Protein AF-0000000077859560 (afdb_homodimer)

Nearest PDB structures (foldseek):
  5dna-assembly2_C  TM=7.794E-01  e=8.903E-19  [Candida] boidinii
  8ivj-assembly2_C  TM=7.866E-01  e=2.601E-18  [Candida] boidinii
  6t94-assembly2_DDD  TM=7.497E-01  e=5.209E-19  Thermochaetoides thermophila
  2j6i-assembly2_B  TM=7.720E-01  e=2.337E-18  [Candida] boidinii
  6d4c-assembly1_B  TM=7.436E-01  e=1.167E-17  [Candida] boidinii

Foldseek 3Di:
DDAAEEEEEQPLVPPLCVLQVVCVVRYHYDYYNDDQECVDPVSVVVVLVVQQVGQEYEDEAQQYACDLVSVVSRVNHQEYEYEDLDHPSYPVVSCVVVNHWYFYDDDDDDDDALLLVVQVVQVVCLQQVVVVQVVQVVVPHHDDDHGHQAAAFEEEEEDCPPSSLSNLVCSCPPRNHQYEYDDPDDDLVNVQVSQVVVVHHRPSYHYAPDLLRSQLRHQEYEYDDDDDPVQQQVPELSSLQNHDLAHEYEYLHEARSHDPVNVVVCQQQSVHQEYEYQYHPPPPPDPPDCLNPPPAPPPNGHYYHYHPNCSVVDPCVSVRSNLVSVQVVCVSVVHDHPSIND/DDAAEEEEEQPLVPPLCVLQVVCVVRYHYDYHNDDQECVDPVSVVVVLVVQQVHQEYEDEAQQYACDLVSVVSRVNHQEYEYEDLDHPSYPVVSCVVVNYWYFYDDDDDDDDALLLVVQVVQVVCLQQVVVVQVVQVVVPHHDDDHGHQAAAFEEEEEDCPPSSLSNLVCSCPPRNHQYEYDDPDDDLVNVQVSCVVVVHHRPSYHYAPDLLRSQLRHQEYEYDDDDDPVQQQVPELSSLQNHDLAHEYEYLHEARSHDPVNVVVCQQQSVHQEYEYQYHPPPPPDPPDCLNPPPAPPPNGHYYHYHPNCSVVDPCVSVRSNLVSVQVVCVSVVHDHDSIND

Structure (mmCIF, N/CA/C/O backbone):
data_AF-0000000077859560-model_v1
#
loop_
_entity.id
_entity.type
_entity.pdbx_description
1 polymer 'D-isomer specific 2-hydroxyacid dehydrogenase family protein'
#
loop_
_atom_site.group_PDB
_atom_site.id
_atom_site.type_symbol
_atom_site.label_atom_id
_atom_site.label_alt_id
_atom_site.label_comp_id
_atom_site.label_asym_id
_atom_site.label_entity_id
_atom_site.label_seq_id
_atom_site.pdbx_PDB_ins_code
_atom_site.Cartn_x
_atom_site.Cartn_y
_atom_site.Cartn_z
_atom_site.occupancy
_atom_site.B_iso_or_equiv
_atom_site.auth_seq_id
_atom_site.auth_comp_id
_atom_site.auth_asym_id
_atom_site.auth_atom_id
_atom_site.pdbx_PDB_model_num
ATOM 1 N N . MET A 1 1 ? 21.359 -42.188 -25.453 1 58.03 1 MET A N 1
ATOM 2 C CA . MET A 1 1 ? 19.953 -41.812 -25.5 1 58.03 1 MET A CA 1
ATOM 3 C C . MET A 1 1 ? 19.766 -40.312 -25.484 1 58.03 1 MET A C 1
ATOM 5 O O . MET A 1 1 ? 20.578 -39.594 -24.906 1 58.03 1 MET A O 1
ATOM 9 N N . SER A 1 2 ? 18.922 -39.75 -26.359 1 85.06 2 SER A N 1
ATOM 10 C CA . SER A 1 2 ? 18.781 -38.312 -26.516 1 85.06 2 SER A CA 1
ATOM 11 C C . SER A 1 2 ? 18.219 -37.656 -25.234 1 85.06 2 SER A C 1
ATOM 13 O O . SER A 1 2 ? 17.484 -38.312 -24.5 1 85.06 2 SER A O 1
ATOM 15 N N . LYS A 1 3 ? 18.766 -36.562 -24.797 1 93.81 3 LYS A N 1
ATOM 16 C CA . LYS A 1 3 ? 18.281 -35.812 -23.641 1 93.81 3 LYS A CA 1
ATOM 17 C C . LYS A 1 3 ? 16.797 -35.5 -23.75 1 93.81 3 LYS A C 1
ATOM 19 O O . LYS A 1 3 ? 16.312 -35.125 -24.828 1 93.81 3 LYS A O 1
ATOM 24 N N . PRO A 1 4 ? 16.094 -35.781 -22.641 1 97.69 4 PRO A N 1
ATOM 25 C CA . PRO A 1 4 ? 14.711 -35.281 -22.656 1 97.69 4 PRO A CA 1
ATOM 26 C C . PRO A 1 4 ? 14.633 -33.781 -22.875 1 97.69 4 PRO A C 1
ATOM 28 O O . PRO A 1 4 ? 15.578 -33.062 -22.547 1 97.69 4 PRO A O 1
ATOM 31 N N . THR A 1 5 ? 13.523 -33.375 -23.422 1 98.44 5 THR A N 1
ATOM 32 C CA . THR A 1 5 ? 13.312 -31.969 -23.703 1 98.44 5 THR A CA 1
ATOM 33 C C . THR A 1 5 ? 12.242 -31.375 -22.781 1 98.44 5 THR A C 1
ATOM 35 O O . THR A 1 5 ? 11.219 -32 -22.531 1 98.44 5 THR A O 1
ATOM 38 N N . LEU A 1 6 ? 12.531 -30.172 -22.219 1 98.62 6 LEU A N 1
ATOM 39 C CA . LEU A 1 6 ? 11.633 -29.484 -21.312 1 98.62 6 LEU A CA 1
ATOM 40 C C . LEU A 1 6 ? 11.234 -28.125 -21.875 1 98.62 6 LEU A C 1
ATOM 42 O O . LEU A 1 6 ? 12.094 -27.328 -22.266 1 98.62 6 LEU A O 1
ATOM 46 N N . ALA A 1 7 ? 9.93 -27.844 -21.922 1 98.69 7 ALA A N 1
ATOM 47 C CA . ALA A 1 7 ? 9.398 -26.516 -22.219 1 98.69 7 ALA A CA 1
ATOM 48 C C . ALA A 1 7 ? 8.953 -25.812 -20.938 1 98.69 7 ALA A C 1
ATOM 50 O O . ALA A 1 7 ? 8.102 -26.328 -20.203 1 98.69 7 ALA A O 1
ATOM 51 N N . VAL A 1 8 ? 9.547 -24.672 -20.609 1 98.38 8 VAL A N 1
ATOM 52 C CA . VAL A 1 8 ? 9.125 -23.828 -19.5 1 98.38 8 VAL A CA 1
ATOM 53 C C . VAL A 1 8 ? 8.227 -22.719 -20.016 1 98.38 8 VAL A C 1
ATOM 55 O O . VAL A 1 8 ? 8.664 -21.859 -20.781 1 98.38 8 VAL A O 1
ATOM 58 N N . LEU A 1 9 ? 6.992 -22.766 -19.516 1 97.69 9 LEU A N 1
ATOM 59 C CA . LEU A 1 9 ? 6.02 -21.812 -20.031 1 97.69 9 LEU A CA 1
ATOM 60 C C . LEU A 1 9 ? 5.84 -20.641 -19.078 1 97.69 9 LEU A C 1
ATOM 62 O O . LEU A 1 9 ? 5.805 -20.828 -17.859 1 97.69 9 LEU A O 1
ATOM 66 N N . ASP A 1 10 ? 5.758 -19.406 -19.547 1 95.69 10 ASP A N 1
ATOM 67 C CA . ASP A 1 10 ? 5.234 -18.203 -18.922 1 95.69 10 ASP A CA 1
ATOM 68 C C . ASP A 1 10 ? 6.055 -17.812 -17.703 1 95.69 10 ASP A C 1
ATOM 70 O O . ASP A 1 10 ? 5.496 -17.469 -16.656 1 95.69 10 ASP A O 1
ATOM 74 N N . ASP A 1 11 ? 7.336 -18.094 -17.734 1 95.94 11 ASP A N 1
ATOM 75 C CA . ASP A 1 11 ? 8.258 -17.516 -16.766 1 95.94 11 ASP A CA 1
ATOM 76 C C . ASP A 1 11 ? 8.445 -16.031 -17 1 95.94 11 ASP A C 1
ATOM 78 O O . ASP A 1 11 ? 9.531 -15.594 -17.391 1 95.94 11 ASP A O 1
ATOM 82 N N . TYR A 1 12 ? 7.449 -15.297 -16.656 1 94.19 12 TYR A N 1
ATOM 83 C CA . TYR A 1 12 ? 7.379 -13.875 -16.969 1 94.19 12 TYR A CA 1
ATOM 84 C C . TYR A 1 12 ? 8.594 -13.133 -16.422 1 94.19 12 TYR A C 1
ATOM 86 O O . TYR A 1 12 ? 9.047 -12.148 -17.016 1 94.19 12 TYR A O 1
ATOM 94 N N . GLN A 1 13 ? 9.195 -13.547 -15.328 1 94.25 13 GLN A N 1
ATOM 95 C CA . GLN A 1 13 ? 10.305 -12.844 -14.688 1 94.25 13 GLN A CA 1
ATOM 96 C C . GLN A 1 13 ? 11.648 -13.352 -15.203 1 94.25 13 GLN A C 1
ATOM 98 O O . GLN A 1 13 ? 12.695 -12.797 -14.867 1 94.25 13 GLN A O 1
ATOM 103 N N . ASN A 1 14 ? 11.594 -14.43 -15.984 1 94.69 14 ASN A N 1
ATOM 104 C CA . ASN A 1 14 ? 12.797 -15.023 -16.547 1 94.69 14 ASN A CA 1
ATOM 105 C C . ASN A 1 14 ? 13.789 -15.43 -15.453 1 94.69 14 ASN A C 1
ATOM 107 O O . ASN A 1 14 ? 14.977 -15.109 -15.539 1 94.69 14 ASN A O 1
ATOM 111 N N . ILE A 1 15 ? 13.344 -16.156 -14.492 1 95.81 15 ILE A N 1
ATOM 112 C CA . ILE A 1 15 ? 14.234 -16.5 -13.391 1 95.81 15 ILE A CA 1
ATOM 113 C C . ILE A 1 15 ? 14.461 -18.016 -13.367 1 95.81 15 ILE A C 1
ATOM 115 O O . ILE A 1 15 ? 15.367 -18.5 -12.688 1 95.81 15 ILE A O 1
ATOM 119 N N . ALA A 1 16 ? 13.75 -18.781 -14.094 1 96.88 16 ALA A N 1
ATOM 120 C CA . ALA A 1 16 ? 13.805 -20.234 -14.094 1 96.88 16 ALA A CA 1
ATOM 121 C C . ALA A 1 16 ? 15.195 -20.734 -14.5 1 96.88 16 ALA A C 1
ATOM 123 O O . ALA A 1 16 ? 15.711 -21.688 -13.906 1 96.88 16 ALA A O 1
ATOM 124 N N . PRO A 1 17 ? 15.844 -20.094 -15.516 1 97.69 17 PRO A N 1
ATOM 125 C CA . PRO A 1 17 ? 17.125 -20.625 -15.984 1 97.69 17 PRO A CA 1
ATOM 126 C C . PRO A 1 17 ? 18.141 -20.781 -14.859 1 97.69 17 PRO A C 1
ATOM 128 O O . PRO A 1 17 ? 18.891 -21.781 -14.828 1 97.69 17 PRO A O 1
ATOM 131 N N . ASP A 1 18 ? 18.188 -19.891 -13.922 1 97.5 18 ASP A N 1
ATOM 132 C CA . ASP A 1 18 ? 19.141 -19.953 -12.828 1 97.5 18 ASP A CA 1
ATOM 133 C C . ASP A 1 18 ? 18.891 -21.156 -11.938 1 97.5 18 ASP A C 1
ATOM 135 O O . ASP A 1 18 ? 19.812 -21.75 -11.383 1 97.5 18 ASP A O 1
ATOM 139 N N . HIS A 1 19 ? 17.703 -21.531 -11.797 1 97.88 19 HIS A N 1
ATOM 140 C CA . HIS A 1 19 ? 17.328 -22.641 -10.93 1 97.88 19 HIS A CA 1
ATOM 141 C C . HIS A 1 19 ? 17.547 -23.984 -11.617 1 97.88 19 HIS A C 1
ATOM 143 O O . HIS A 1 19 ? 17.609 -25.016 -10.953 1 97.88 19 HIS A O 1
ATOM 149 N N . PHE A 1 20 ? 17.625 -24.016 -12.969 1 98.12 20 PHE A N 1
ATOM 150 C CA . PHE A 1 20 ? 17.703 -25.266 -13.719 1 98.12 20 PHE A CA 1
ATOM 151 C C . PHE A 1 20 ? 19.094 -25.438 -14.328 1 98.12 20 PHE A C 1
ATOM 153 O O . PHE A 1 20 ? 19.359 -26.438 -14.992 1 98.12 20 PHE A O 1
ATOM 160 N N . SER A 1 21 ? 20 -24.5 -14.109 1 97.5 21 SER A N 1
ATOM 161 C CA . SER A 1 21 ? 21.297 -24.469 -14.758 1 97.5 21 SER A CA 1
ATOM 162 C C . SER A 1 21 ? 22.062 -25.781 -14.516 1 97.5 21 SER A C 1
ATOM 164 O O . SER A 1 21 ? 22.734 -26.281 -15.414 1 97.5 21 SER A O 1
ATOM 166 N N . HIS A 1 22 ? 21.969 -26.391 -13.406 1 97 22 HIS A N 1
ATOM 167 C CA . HIS A 1 22 ? 22.703 -27.578 -13.039 1 97 22 HIS A CA 1
ATOM 168 C C . HIS A 1 22 ? 22.172 -28.812 -13.766 1 97 22 HIS A C 1
ATOM 170 O O . HIS A 1 22 ? 22.812 -29.859 -13.781 1 97 22 HIS A O 1
ATOM 176 N N . LEU A 1 23 ? 20.984 -28.656 -14.398 1 97.5 23 LEU A N 1
ATOM 177 C CA . LEU A 1 23 ? 20.344 -29.781 -15.094 1 97.5 23 LEU A CA 1
ATOM 178 C C . LEU A 1 23 ? 20.641 -29.719 -16.594 1 97.5 23 LEU A C 1
ATOM 180 O O . LEU A 1 23 ? 20.266 -30.641 -17.328 1 97.5 23 LEU A O 1
ATOM 184 N N . SER A 1 24 ? 21.344 -28.781 -17.047 1 94.94 24 SER A N 1
ATOM 185 C CA . SER A 1 24 ? 21.484 -28.484 -18.469 1 94.94 24 SER A CA 1
ATOM 186 C C . SER A 1 24 ? 22.234 -29.609 -19.188 1 94.94 24 SER A C 1
ATOM 188 O O . SER A 1 24 ? 22.125 -29.766 -20.406 1 94.94 24 SER A O 1
ATOM 190 N N . SER A 1 25 ? 23.016 -30.344 -18.547 1 95.94 25 SER A N 1
ATOM 191 C CA . SER A 1 25 ? 23.75 -31.453 -19.156 1 95.94 25 SER A CA 1
ATOM 192 C C . SER A 1 25 ? 22.859 -32.688 -19.344 1 95.94 25 SER A C 1
ATOM 194 O O . SER A 1 25 ? 23.203 -33.594 -20.094 1 95.94 25 SER A O 1
ATOM 196 N N . ARG A 1 26 ? 21.734 -32.656 -18.719 1 97.31 26 ARG A N 1
ATOM 197 C CA . ARG A 1 26 ? 20.906 -33.875 -18.703 1 97.31 26 ARG A CA 1
ATOM 198 C C . ARG A 1 26 ? 19.562 -33.625 -19.391 1 97.31 26 ARG A C 1
ATOM 200 O O . ARG A 1 26 ? 18.891 -34.594 -19.781 1 97.31 26 ARG A O 1
ATOM 207 N N . ILE A 1 27 ? 19.141 -32.406 -19.406 1 97.5 27 ILE A N 1
ATOM 208 C CA . ILE A 1 27 ? 17.859 -32 -19.984 1 97.5 27 ILE A CA 1
ATOM 209 C C . ILE A 1 27 ? 18.062 -30.844 -20.953 1 97.5 27 ILE A C 1
ATOM 211 O O . ILE A 1 27 ? 18.828 -29.922 -20.672 1 97.5 27 ILE A O 1
ATOM 215 N N . ASP A 1 28 ? 17.453 -30.922 -22.141 1 98.06 28 ASP A N 1
ATOM 216 C CA . ASP A 1 28 ? 17.422 -29.766 -23.047 1 98.06 28 ASP A CA 1
ATOM 217 C C . ASP A 1 28 ? 16.234 -28.859 -22.719 1 98.06 28 ASP A C 1
ATOM 219 O O . ASP A 1 28 ? 15.078 -29.266 -22.891 1 98.06 28 ASP A O 1
ATOM 223 N N . ILE A 1 29 ? 16.547 -27.688 -22.312 1 98.12 29 ILE A N 1
ATOM 224 C CA . ILE A 1 29 ? 15.492 -26.828 -21.797 1 98.12 29 ILE A CA 1
ATOM 225 C C . ILE A 1 29 ? 15.242 -25.672 -22.75 1 98.12 29 ILE A C 1
ATOM 227 O O . ILE A 1 29 ? 16.188 -25 -23.203 1 98.12 29 ILE A O 1
ATOM 231 N N . SER A 1 30 ? 13.992 -25.438 -23.125 1 98.12 30 SER A N 1
ATOM 232 C CA . SER A 1 30 ? 13.539 -24.266 -23.859 1 98.12 30 SER A CA 1
ATOM 233 C C . SER A 1 30 ? 12.617 -23.391 -23.016 1 98.12 30 SER A C 1
ATOM 235 O O . SER A 1 30 ? 11.766 -23.906 -22.297 1 98.12 30 SER A O 1
ATOM 237 N N . TYR A 1 31 ? 12.859 -22.109 -23.094 1 97.56 31 TYR A N 1
ATOM 238 C CA . TYR A 1 31 ? 12.078 -21.156 -22.312 1 97.56 31 TYR A CA 1
ATOM 239 C C . TYR A 1 31 ? 11.164 -20.344 -23.219 1 97.56 31 TYR A C 1
ATOM 241 O O . TYR A 1 31 ? 11.594 -19.828 -24.25 1 97.56 31 TYR A O 1
ATOM 249 N N . PHE A 1 32 ? 9.891 -20.25 -22.812 1 97.06 32 PHE A N 1
ATOM 250 C CA . PHE A 1 32 ? 8.883 -19.469 -23.531 1 97.06 32 PHE A CA 1
ATOM 251 C C . PHE A 1 32 ? 8.195 -18.484 -22.594 1 97.06 32 PHE A C 1
ATOM 253 O O . PHE A 1 32 ? 7.074 -18.719 -22.156 1 97.06 32 PHE A O 1
ATOM 260 N N . PRO A 1 33 ? 8.812 -17.312 -22.406 1 92.44 33 PRO A N 1
ATOM 261 C CA . PRO A 1 33 ? 8.242 -16.344 -21.469 1 92.44 33 PRO A CA 1
ATOM 262 C C . PRO A 1 33 ? 6.965 -15.688 -21.984 1 92.44 33 PRO A C 1
ATOM 264 O O . PRO A 1 33 ? 6.168 -15.164 -21.203 1 92.44 33 PRO A O 1
ATOM 267 N N . GLU A 1 34 ? 6.809 -15.75 -23.344 1 86.44 34 GLU A N 1
ATOM 268 C CA . GLU A 1 34 ? 5.613 -15.148 -23.938 1 86.44 34 GLU A CA 1
ATOM 269 C C . GLU A 1 34 ? 4.461 -16.141 -23.984 1 86.44 34 GLU A C 1
ATOM 271 O O . GLU A 1 34 ? 4.652 -17.312 -24.359 1 86.44 34 GLU A O 1
ATOM 276 N N . THR A 1 35 ? 3.387 -15.641 -23.672 1 85 35 THR A N 1
ATOM 277 C CA . THR A 1 35 ? 2.221 -16.516 -23.547 1 85 35 THR A CA 1
ATOM 278 C C . THR A 1 35 ? 1.543 -16.703 -24.906 1 85 35 THR A C 1
ATOM 280 O O . THR A 1 35 ? 1.576 -15.805 -25.75 1 85 35 THR A O 1
ATOM 283 N N . LEU A 1 36 ? 1.107 -17.906 -25.172 1 91.88 36 LEU A N 1
ATOM 284 C CA . LEU A 1 36 ? 0.13 -18.25 -26.203 1 91.88 36 LEU A CA 1
ATOM 285 C C . LEU A 1 36 ? -1.18 -18.719 -25.562 1 91.88 36 LEU A C 1
ATOM 287 O O . LEU A 1 36 ? -1.188 -19.625 -24.75 1 91.88 36 LEU A O 1
ATOM 291 N N . ASP A 1 37 ? -2.211 -18.062 -25.891 1 89.06 37 ASP A N 1
ATOM 292 C CA . ASP A 1 37 ? -3.506 -18.328 -25.281 1 89.06 37 ASP A CA 1
ATOM 293 C C . ASP A 1 37 ? -4.285 -19.375 -26.062 1 89.06 37 ASP A C 1
ATOM 295 O O . ASP A 1 37 ? -4.91 -19.062 -27.078 1 89.06 37 ASP A O 1
ATOM 299 N N . PRO A 1 38 ? -4.387 -20.547 -25.484 1 91.56 38 PRO A N 1
ATOM 300 C CA . PRO A 1 38 ? -5.047 -21.625 -26.234 1 91.56 38 PRO A CA 1
ATOM 301 C C . PRO A 1 38 ? -6.551 -21.406 -26.375 1 91.56 38 PRO A C 1
ATOM 303 O O . PRO A 1 38 ? -7.23 -22.172 -27.062 1 91.56 38 PRO A O 1
ATOM 306 N N . ARG A 1 39 ? -7.176 -20.484 -25.891 1 85.25 39 ARG A N 1
ATOM 307 C CA . ARG A 1 39 ? -8.594 -20.172 -26.031 1 85.25 39 ARG A CA 1
ATOM 308 C C . ARG A 1 39 ? -8.875 -19.5 -27.375 1 85.25 39 ARG A C 1
ATOM 310 O O . ARG A 1 39 ? -10.023 -19.453 -27.828 1 85.25 39 ARG A O 1
ATOM 317 N N . LEU A 1 40 ? -7.781 -18.953 -27.891 1 89.12 40 LEU A N 1
ATOM 318 C CA . LEU A 1 40 ? -7.852 -18.406 -29.234 1 89.12 40 LEU A CA 1
ATOM 319 C C . LEU A 1 40 ? -7.422 -19.453 -30.266 1 89.12 40 LEU A C 1
ATOM 321 O O . LEU A 1 40 ? -6.312 -19.984 -30.188 1 89.12 40 LEU A O 1
ATOM 325 N N . PRO A 1 41 ? -8.273 -19.688 -31.219 1 91.31 41 PRO A N 1
ATOM 326 C CA . PRO A 1 41 ? -8.016 -20.797 -32.125 1 91.31 41 PRO A CA 1
ATOM 327 C C . PRO A 1 41 ? -6.641 -20.703 -32.812 1 91.31 41 PRO A C 1
ATOM 329 O O . PRO A 1 41 ? -5.887 -21.688 -32.812 1 91.31 41 PRO A O 1
ATOM 332 N N . ALA A 1 42 ? -6.375 -19.531 -33.281 1 91.69 42 ALA A N 1
ATOM 333 C CA . ALA A 1 42 ? -5.09 -19.375 -33.969 1 91.69 42 ALA A CA 1
ATOM 334 C C . ALA A 1 42 ? -3.93 -19.609 -33 1 91.69 42 ALA A C 1
ATOM 336 O O . ALA A 1 42 ? -2.906 -20.188 -33.375 1 91.69 42 ALA A O 1
ATOM 337 N N . GLN A 1 43 ? -4.043 -19.266 -31.828 1 93.94 43 GLN A N 1
ATOM 338 C CA . GLN A 1 43 ? -2.969 -19.422 -30.844 1 93.94 43 GLN A CA 1
ATOM 339 C C . GLN A 1 43 ? -2.932 -20.844 -30.281 1 93.94 43 GLN A C 1
ATOM 341 O O . GLN A 1 43 ? -1.879 -21.312 -29.844 1 93.94 43 GLN A O 1
ATOM 346 N N . HIS A 1 44 ? -4.148 -21.422 -30.344 1 96.12 44 HIS A N 1
ATOM 347 C CA . HIS A 1 44 ? -4.188 -22.812 -29.906 1 96.12 44 HIS A CA 1
ATOM 348 C C . HIS A 1 44 ? -3.297 -23.688 -30.781 1 96.12 44 HIS A C 1
ATOM 350 O O . HIS A 1 44 ? -2.473 -24.453 -30.266 1 96.12 44 HIS A O 1
ATOM 356 N N . ASP A 1 45 ? -3.424 -23.562 -32.062 1 96.44 45 ASP A N 1
ATOM 357 C CA . ASP A 1 45 ? -2.623 -24.328 -33.031 1 96.44 45 ASP A CA 1
ATOM 358 C C . ASP A 1 45 ? -1.137 -24.031 -32.844 1 96.44 45 ASP A C 1
ATOM 360 O O . ASP A 1 45 ? -0.303 -24.938 -32.906 1 96.44 45 ASP A O 1
ATOM 364 N N . ALA A 1 46 ? -0.861 -22.781 -32.719 1 97.31 46 ALA A N 1
ATOM 365 C CA . ALA A 1 46 ? 0.528 -22.375 -32.531 1 97.31 46 ALA A CA 1
ATOM 366 C C . ALA A 1 46 ? 1.122 -22.969 -31.266 1 97.31 46 ALA A C 1
ATOM 368 O O . ALA A 1 46 ? 2.291 -23.359 -31.25 1 97.31 46 ALA A O 1
ATOM 369 N N . LEU A 1 47 ? 0.329 -23 -30.203 1 97.88 47 LEU A N 1
ATOM 370 C CA . LEU A 1 47 ? 0.773 -23.594 -28.953 1 97.88 47 LEU A CA 1
ATOM 371 C C . LEU A 1 47 ? 1.072 -25.078 -29.109 1 97.88 47 LEU A C 1
ATOM 373 O O . LEU A 1 47 ? 2.102 -25.562 -28.641 1 97.88 47 LEU A O 1
ATOM 377 N N . ILE A 1 48 ? 0.209 -25.75 -29.797 1 97.44 48 ILE A N 1
ATOM 378 C CA . ILE A 1 48 ? 0.393 -27.188 -30.031 1 97.44 48 ILE A CA 1
ATOM 379 C C . ILE A 1 48 ? 1.683 -27.406 -30.812 1 97.44 48 ILE A C 1
ATOM 381 O O . ILE A 1 48 ? 2.502 -28.25 -30.453 1 97.44 48 ILE A O 1
ATOM 385 N N . ALA A 1 49 ? 1.795 -26.625 -31.859 1 97.5 49 ALA A N 1
ATOM 386 C CA . ALA A 1 49 ? 2.992 -26.75 -32.688 1 97.5 49 ALA A CA 1
ATOM 387 C C . ALA A 1 49 ? 4.254 -26.5 -31.859 1 97.5 49 ALA A C 1
ATOM 389 O O . ALA A 1 49 ? 5.258 -27.203 -32.031 1 97.5 49 ALA A O 1
ATOM 390 N N . ARG A 1 50 ? 4.223 -25.547 -30.969 1 98 50 ARG A N 1
ATOM 391 C CA . ARG A 1 50 ? 5.352 -25.203 -30.109 1 98 50 ARG A CA 1
ATOM 392 C C . ARG A 1 50 ? 5.684 -26.344 -29.141 1 98 50 ARG A C 1
ATOM 394 O O . ARG A 1 50 ? 6.855 -26.641 -28.906 1 98 50 ARG A O 1
ATOM 401 N N . LEU A 1 51 ? 4.672 -27.047 -28.656 1 98.44 51 LEU A N 1
ATOM 402 C CA . LEU A 1 51 ? 4.859 -27.938 -27.5 1 98.44 51 LEU A CA 1
ATOM 403 C C . LEU A 1 51 ? 5.031 -29.375 -27.953 1 98.44 51 LEU A C 1
ATOM 405 O O . LEU A 1 51 ? 5.504 -30.219 -27.188 1 98.44 51 LEU A O 1
ATOM 409 N N . GLN A 1 52 ? 4.688 -29.734 -29.125 1 97.88 52 GLN A N 1
ATOM 410 C CA . GLN A 1 52 ? 4.648 -31.109 -29.641 1 97.88 52 GLN A CA 1
ATOM 411 C C . GLN A 1 52 ? 5.996 -31.797 -29.469 1 97.88 52 GLN A C 1
ATOM 413 O O . GLN A 1 52 ? 6.051 -33 -29.156 1 97.88 52 GLN A O 1
ATOM 418 N N . PRO A 1 53 ? 7.066 -31.109 -29.672 1 97.62 53 PRO A N 1
ATOM 419 C CA . PRO A 1 53 ? 8.352 -31.812 -29.641 1 97.62 53 PRO A CA 1
ATOM 420 C C . PRO A 1 53 ? 8.812 -32.125 -28.219 1 97.62 53 PRO A C 1
ATOM 422 O O . PRO A 1 53 ? 9.797 -32.844 -28.047 1 97.62 53 PRO A O 1
ATOM 425 N N . PHE A 1 54 ? 8.188 -31.703 -27.234 1 98.62 54 PHE A N 1
ATOM 426 C CA . PHE A 1 54 ? 8.758 -31.734 -25.891 1 98.62 54 PHE A CA 1
ATOM 427 C C . PHE A 1 54 ? 8.273 -32.969 -25.125 1 98.62 54 PHE A C 1
ATOM 429 O O . PHE A 1 54 ? 7.102 -33.344 -25.234 1 98.62 54 PHE A O 1
ATOM 436 N N . ASP A 1 55 ? 9.164 -33.469 -24.266 1 98.5 55 ASP A N 1
ATOM 437 C CA . ASP A 1 55 ? 8.875 -34.594 -23.375 1 98.5 55 ASP A CA 1
ATOM 438 C C . ASP A 1 55 ? 8.234 -34.094 -22.078 1 98.5 55 ASP A C 1
ATOM 440 O O . ASP A 1 55 ? 7.473 -34.812 -21.438 1 98.5 55 ASP A O 1
ATOM 444 N N . ILE A 1 56 ? 8.664 -32.938 -21.641 1 98.75 56 ILE A N 1
ATOM 445 C CA . ILE A 1 56 ? 8.258 -32.344 -20.359 1 98.75 56 ILE A CA 1
ATOM 446 C C . ILE A 1 56 ? 7.762 -30.938 -20.578 1 98.75 56 ILE A C 1
ATOM 448 O O . ILE A 1 56 ? 8.344 -30.172 -21.359 1 98.75 56 ILE A O 1
ATOM 452 N N . ILE A 1 57 ? 6.691 -30.562 -19.859 1 98.75 57 ILE A N 1
ATOM 453 C CA . ILE A 1 57 ? 6.18 -29.188 -19.859 1 98.75 57 ILE A CA 1
ATOM 454 C C . ILE A 1 57 ? 6.062 -28.688 -18.422 1 98.75 57 ILE A C 1
ATOM 456 O O . ILE A 1 57 ? 5.586 -29.406 -17.547 1 98.75 57 ILE A O 1
ATOM 460 N N . LEU A 1 58 ? 6.602 -27.562 -18.172 1 98.56 58 LEU A N 1
ATOM 461 C CA . LEU A 1 58 ? 6.344 -26.828 -16.938 1 98.56 58 LEU A CA 1
ATOM 462 C C . LEU A 1 58 ? 5.375 -25.672 -17.172 1 98.56 58 LEU A C 1
ATOM 464 O O . LEU A 1 58 ? 5.699 -24.719 -17.891 1 98.56 58 LEU A O 1
ATOM 468 N N . ALA A 1 59 ? 4.203 -25.797 -16.594 1 97.19 59 ALA A N 1
ATOM 469 C CA . ALA A 1 59 ? 3.188 -24.75 -16.656 1 97.19 59 ALA A CA 1
ATOM 470 C C . ALA A 1 59 ? 3.148 -23.938 -15.367 1 97.19 59 ALA A C 1
ATOM 472 O O . ALA A 1 59 ? 2.787 -24.453 -14.312 1 97.19 59 ALA A O 1
ATOM 473 N N . MET A 1 60 ? 3.475 -22.641 -15.5 1 94.25 60 MET A N 1
ATOM 474 C CA . MET A 1 60 ? 3.453 -21.766 -14.336 1 94.25 60 MET A CA 1
ATOM 475 C C . MET A 1 60 ? 2.023 -21.391 -13.969 1 94.25 60 MET A C 1
ATOM 477 O O . MET A 1 60 ? 1.328 -20.734 -14.742 1 94.25 60 MET A O 1
ATOM 481 N N . ARG A 1 61 ? 1.672 -21.766 -12.75 1 91.56 61 ARG A N 1
ATOM 482 C CA . ARG A 1 61 ? 0.324 -21.484 -12.258 1 91.56 61 ARG A CA 1
ATOM 483 C C . ARG A 1 61 ? -0.715 -21.75 -13.344 1 91.56 61 ARG A C 1
ATOM 485 O O . ARG A 1 61 ? -0.589 -22.719 -14.109 1 91.56 61 ARG A O 1
ATOM 492 N N . GLU A 1 62 ? -1.862 -21.078 -13.367 1 92.38 62 GLU A N 1
ATOM 493 C CA . GLU A 1 62 ? -2.973 -21.328 -14.281 1 92.38 62 GLU A CA 1
ATOM 494 C C . GLU A 1 62 ? -2.883 -20.438 -15.516 1 92.38 62 GLU A C 1
ATOM 496 O O . GLU A 1 62 ? -3.898 -20.141 -16.156 1 92.38 62 GLU A O 1
ATOM 501 N N . ARG A 1 63 ? -1.623 -20.094 -15.867 1 93.56 63 ARG A N 1
ATOM 502 C CA . ARG A 1 63 ? -1.405 -19.109 -16.922 1 93.56 63 ARG A CA 1
ATOM 503 C C . ARG A 1 63 ? -1.746 -19.688 -18.297 1 93.56 63 ARG A C 1
ATOM 505 O O . ARG A 1 63 ? -2.322 -19 -19.141 1 93.56 63 ARG A O 1
ATOM 512 N N . THR A 1 64 ? -1.359 -20.938 -18.531 1 95.19 64 THR A N 1
ATOM 513 C CA . THR A 1 64 ? -1.646 -21.609 -19.797 1 95.19 64 THR A CA 1
ATOM 514 C C . THR A 1 64 ? -2.512 -22.844 -19.562 1 95.19 64 THR A C 1
ATOM 516 O O . THR A 1 64 ? -2.033 -23.859 -19.047 1 95.19 64 THR A O 1
ATOM 519 N N . PRO A 1 65 ? -3.721 -22.75 -19.969 1 95.31 65 PRO A N 1
ATOM 520 C CA . PRO A 1 65 ? -4.566 -23.938 -19.844 1 95.31 65 PRO A CA 1
ATOM 521 C C . PRO A 1 65 ? -4.133 -25.078 -20.766 1 95.31 65 PRO A C 1
ATOM 523 O O . PRO A 1 65 ? -3.795 -24.844 -21.922 1 95.31 65 PRO A O 1
ATOM 526 N N . LEU A 1 66 ? -4.094 -26.281 -20.234 1 97.44 66 LEU A N 1
ATOM 527 C CA . LEU A 1 66 ? -3.838 -27.5 -21 1 97.44 66 LEU A CA 1
ATOM 528 C C . LEU A 1 66 ? -4.996 -28.484 -20.859 1 97.44 66 LEU A C 1
ATOM 530 O O . LEU A 1 66 ? -4.969 -29.359 -19.984 1 97.44 66 LEU A O 1
ATOM 534 N N . SER A 1 67 ? -5.973 -28.328 -21.75 1 97 67 SER A N 1
ATOM 535 C CA . SER A 1 67 ? -7.172 -29.156 -21.766 1 97 67 SER A CA 1
ATOM 536 C C . SER A 1 67 ? -6.887 -30.531 -22.359 1 97 67 SER A C 1
ATOM 538 O O . SER A 1 67 ? -5.801 -30.766 -22.891 1 97 67 SER A O 1
ATOM 540 N N . ALA A 1 68 ? -7.898 -31.375 -22.328 1 97.75 68 ALA A N 1
ATOM 541 C CA . ALA A 1 68 ? -7.785 -32.719 -22.922 1 97.75 68 ALA A CA 1
ATOM 542 C C . ALA A 1 68 ? -7.48 -32.625 -24.422 1 97.75 68 ALA A C 1
ATOM 544 O O . ALA A 1 68 ? -6.652 -33.375 -24.938 1 97.75 68 ALA A O 1
ATOM 545 N N . THR A 1 69 ? -8.141 -31.688 -25.016 1 96.69 69 THR A N 1
ATOM 546 C CA . THR A 1 69 ? -7.949 -31.5 -26.453 1 96.69 69 THR A CA 1
ATOM 547 C C . THR A 1 69 ? -6.512 -31.094 -26.766 1 96.69 69 THR A C 1
ATOM 549 O O . THR A 1 69 ? -5.902 -31.609 -27.703 1 96.69 69 THR A O 1
ATOM 552 N N . THR A 1 70 ? -5.988 -30.156 -26 1 97.62 70 THR A N 1
ATOM 553 C CA . THR A 1 70 ? -4.609 -29.734 -26.188 1 97.62 70 THR A CA 1
ATOM 554 C C . THR A 1 70 ? -3.639 -30.859 -25.891 1 97.62 70 THR A C 1
ATOM 556 O O . THR A 1 70 ? -2.729 -31.141 -26.672 1 97.62 70 THR A O 1
ATOM 559 N N . LEU A 1 71 ? -3.85 -31.562 -24.812 1 98.44 71 LEU A N 1
ATOM 560 C CA . LEU A 1 71 ? -2.965 -32.625 -24.359 1 98.44 71 LEU A CA 1
ATOM 561 C C . LEU A 1 71 ? -2.969 -33.781 -25.344 1 98.44 71 LEU A C 1
ATOM 563 O O . LEU A 1 71 ? -1.934 -34.406 -25.578 1 98.44 71 LEU A O 1
ATOM 567 N N . ALA A 1 72 ? -4.094 -34.062 -25.938 1 98.06 72 ALA A N 1
ATOM 568 C CA . ALA A 1 72 ? -4.227 -35.125 -26.906 1 98.06 72 ALA A CA 1
ATOM 569 C C . ALA A 1 72 ? -3.361 -34.875 -28.141 1 98.06 72 ALA A C 1
ATOM 571 O O . ALA A 1 72 ? -2.961 -35.812 -28.828 1 98.06 72 ALA A O 1
ATOM 572 N N . ALA A 1 73 ? -3.084 -33.656 -28.344 1 97.94 73 ALA A N 1
ATOM 573 C CA . ALA A 1 73 ? -2.293 -33.281 -29.5 1 97.94 73 ALA A CA 1
ATOM 574 C C . ALA A 1 73 ? -0.802 -33.281 -29.172 1 97.94 73 ALA A C 1
ATOM 576 O O . ALA A 1 73 ? 0.016 -32.844 -29.984 1 97.94 73 ALA A O 1
ATOM 577 N N . LEU A 1 74 ? -0.399 -33.75 -28.031 1 98.44 74 LEU A N 1
ATOM 578 C CA . LEU A 1 74 ? 0.992 -33.75 -27.594 1 98.44 74 LEU A CA 1
ATOM 579 C C . LEU A 1 74 ? 1.448 -35.188 -27.281 1 98.44 74 LEU A C 1
ATOM 581 O O . LEU A 1 74 ? 1.724 -35.5 -26.125 1 98.44 74 LEU A O 1
ATOM 585 N N . PRO A 1 75 ? 1.673 -35.969 -28.281 1 96.94 75 PRO A N 1
ATOM 586 C CA . PRO A 1 75 ? 1.934 -37.375 -28.078 1 96.94 75 PRO A CA 1
ATOM 587 C C . PRO A 1 75 ? 3.277 -37.656 -27.406 1 96.94 75 PRO A C 1
ATOM 589 O O . PRO A 1 75 ? 3.482 -38.719 -26.844 1 96.94 75 PRO A O 1
ATOM 592 N N . ASN A 1 76 ? 4.145 -36.75 -27.422 1 97.81 76 ASN A N 1
ATOM 593 C CA . ASN A 1 76 ? 5.477 -36.969 -26.891 1 97.81 76 ASN A CA 1
ATOM 594 C C . ASN A 1 76 ? 5.531 -36.656 -25.391 1 97.81 76 ASN A C 1
ATOM 596 O O . ASN A 1 76 ? 6.508 -37 -24.719 1 97.81 76 ASN A O 1
ATOM 600 N N . LEU A 1 77 ? 4.547 -36 -24.844 1 98.69 77 LEU A N 1
ATOM 601 C CA . LEU A 1 77 ? 4.562 -35.531 -23.453 1 98.69 77 LEU A CA 1
ATOM 602 C C . LEU A 1 77 ? 4.633 -36.719 -22.484 1 98.69 77 LEU A C 1
ATOM 604 O O . LEU A 1 77 ? 3.814 -37.625 -22.562 1 98.69 77 LEU A O 1
ATOM 608 N N . LYS A 1 78 ? 5.594 -36.625 -21.609 1 98.44 78 LYS A N 1
ATOM 609 C CA . LYS A 1 78 ? 5.805 -37.719 -20.672 1 98.44 78 LYS A CA 1
ATOM 610 C C . LYS A 1 78 ? 5.645 -37.219 -19.234 1 98.44 78 LYS A C 1
ATOM 612 O O . LYS A 1 78 ? 5.438 -38.031 -18.312 1 98.44 78 LYS A O 1
ATOM 617 N N . LEU A 1 79 ? 5.777 -35.938 -18.969 1 98.69 79 LEU A N 1
ATOM 618 C CA . LEU A 1 79 ? 5.719 -35.344 -17.641 1 98.69 79 LEU A CA 1
ATOM 619 C C . LEU A 1 79 ? 5.168 -33.906 -17.719 1 98.69 79 LEU A C 1
ATOM 621 O O . LEU A 1 79 ? 5.59 -33.125 -18.562 1 98.69 79 LEU A O 1
ATOM 625 N N . LEU A 1 80 ? 4.184 -33.625 -16.891 1 98.75 80 LEU A N 1
ATOM 626 C CA . LEU A 1 80 ? 3.623 -32.312 -16.766 1 98.75 80 LEU A CA 1
ATOM 627 C C . LEU A 1 80 ? 3.861 -31.734 -15.367 1 98.75 80 LEU A C 1
ATOM 629 O O . LEU A 1 80 ? 3.322 -32.25 -14.391 1 98.75 80 LEU A O 1
ATOM 633 N N . LEU A 1 81 ? 4.691 -30.734 -15.32 1 98.69 81 LEU A N 1
ATOM 634 C CA . LEU A 1 81 ? 4.988 -30.062 -14.055 1 98.69 81 LEU A CA 1
ATOM 635 C C . LEU A 1 81 ? 4.254 -28.734 -13.969 1 98.69 81 LEU A C 1
ATOM 637 O O . LEU A 1 81 ? 3.988 -28.094 -14.984 1 98.69 81 LEU A O 1
ATOM 641 N N . THR A 1 82 ? 3.859 -28.344 -12.75 1 98.06 82 THR A N 1
ATOM 642 C CA . THR A 1 82 ? 3.223 -27.062 -12.484 1 98.06 82 THR A CA 1
ATOM 643 C C . THR A 1 82 ? 3.656 -26.5 -11.133 1 98.06 82 THR A C 1
ATOM 645 O O . THR A 1 82 ? 4.586 -27.031 -10.508 1 98.06 82 THR A O 1
ATOM 648 N N . THR A 1 83 ? 3.143 -25.344 -10.805 1 95.38 83 THR A N 1
ATOM 649 C CA . THR A 1 83 ? 3.426 -24.766 -9.492 1 95.38 83 THR A CA 1
ATOM 650 C C . THR A 1 83 ? 2.152 -24.656 -8.664 1 95.38 83 THR A C 1
ATOM 652 O O . THR A 1 83 ? 1.092 -24.297 -9.18 1 95.38 83 THR A O 1
ATOM 655 N N . GLY A 1 84 ? 2.289 -24.984 -7.438 1 93.44 84 GLY A N 1
ATOM 656 C CA . GLY A 1 84 ? 1.149 -25.047 -6.535 1 93.44 84 GLY A CA 1
ATOM 657 C C . GLY A 1 84 ? 0.639 -26.469 -6.316 1 93.44 84 GLY A C 1
ATOM 658 O O . GLY A 1 84 ? 1.055 -27.391 -7.008 1 93.44 84 GLY A O 1
ATOM 659 N N . THR A 1 85 ? -0.275 -26.609 -5.395 1 93.38 85 THR A N 1
ATOM 660 C CA . THR A 1 85 ? -0.797 -27.922 -5.035 1 93.38 85 THR A CA 1
ATOM 661 C C . THR A 1 85 ? -2.062 -28.234 -5.828 1 93.38 85 THR A C 1
ATOM 663 O O . THR A 1 85 ? -2.666 -29.297 -5.652 1 93.38 85 THR A O 1
ATOM 666 N N . ARG A 1 86 ? -2.473 -27.328 -6.539 1 91.94 86 ARG A N 1
ATOM 667 C CA . ARG A 1 86 ? -3.631 -27.469 -7.414 1 91.94 86 ARG A CA 1
ATOM 668 C C . ARG A 1 86 ? -3.527 -26.531 -8.617 1 91.94 86 ARG A C 1
ATOM 670 O O . ARG A 1 86 ? -3.004 -25.422 -8.5 1 91.94 86 ARG A O 1
ATOM 677 N N . ASN A 1 87 ? -3.922 -26.984 -9.742 1 94.31 87 ASN A N 1
ATOM 678 C CA . ASN A 1 87 ? -4.016 -26.188 -10.961 1 94.31 87 ASN A CA 1
ATOM 679 C C . ASN A 1 87 ? -5.211 -26.594 -11.812 1 94.31 87 ASN A C 1
ATOM 681 O O . ASN A 1 87 ? -5.148 -27.594 -12.539 1 94.31 87 ASN A O 1
ATOM 685 N N . LEU A 1 88 ? -6.188 -25.75 -11.75 1 90.5 88 LEU A N 1
ATOM 686 C CA . LEU A 1 88 ? -7.465 -26.094 -12.359 1 90.5 88 LEU A CA 1
ATOM 687 C C . LEU A 1 88 ? -7.4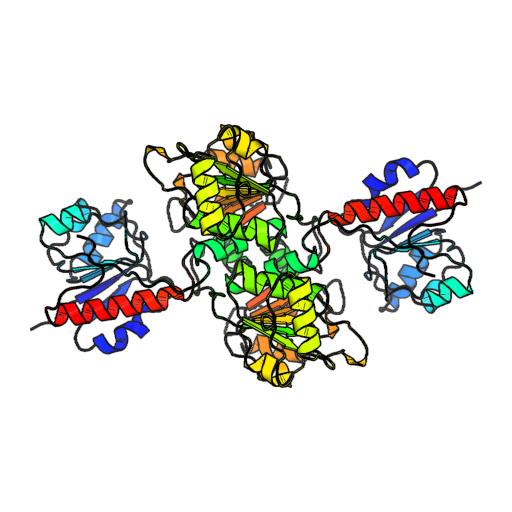18 -25.906 -13.875 1 90.5 88 LEU A C 1
ATOM 689 O O . LEU A 1 88 ? -8.32 -26.359 -14.586 1 90.5 88 LEU A O 1
ATOM 693 N N . ALA A 1 89 ? -6.336 -25.359 -14.344 1 93.5 89 ALA A N 1
ATOM 694 C CA . ALA A 1 89 ? -6.191 -25.141 -15.781 1 93.5 89 ALA A CA 1
ATOM 695 C C . ALA A 1 89 ? -5.652 -26.391 -16.484 1 93.5 89 ALA A C 1
ATOM 697 O O . ALA A 1 89 ? -5.621 -26.453 -17.719 1 93.5 89 ALA A O 1
ATOM 698 N N . LEU A 1 90 ? -5.242 -27.391 -15.766 1 97.31 90 LEU A N 1
ATOM 699 C CA . LEU A 1 90 ? -4.703 -28.625 -16.312 1 97.31 90 LEU A CA 1
ATOM 700 C C . LEU A 1 90 ? -5.727 -29.75 -16.219 1 97.31 90 LEU A C 1
ATOM 702 O O . LEU A 1 90 ? -6.359 -29.938 -15.18 1 97.31 90 LEU A O 1
ATOM 706 N N . ASP A 1 91 ? -5.902 -30.469 -17.281 1 98 91 ASP A N 1
ATOM 707 C CA . ASP A 1 91 ? -6.75 -31.656 -17.234 1 98 91 ASP A CA 1
ATOM 708 C C . ASP A 1 91 ? -5.988 -32.844 -16.656 1 98 91 ASP A C 1
ATOM 710 O O . ASP A 1 91 ? -5.566 -33.75 -17.406 1 98 91 ASP A O 1
ATOM 714 N N . THR A 1 92 ? -5.945 -32.875 -15.391 1 97.75 92 THR A N 1
ATOM 715 C CA . THR A 1 92 ? -5.164 -33.906 -14.703 1 97.75 92 THR A CA 1
ATOM 716 C C . THR A 1 92 ? -5.793 -35.281 -14.891 1 97.75 92 THR A C 1
ATOM 718 O O . THR A 1 92 ? -5.094 -36.281 -14.867 1 97.75 92 THR A O 1
ATOM 721 N N . ALA A 1 93 ? -7.047 -35.375 -15.102 1 97.69 93 ALA A N 1
ATOM 722 C CA . ALA A 1 93 ? -7.73 -36.656 -15.352 1 97.69 93 ALA A CA 1
ATOM 723 C C . ALA A 1 93 ? -7.281 -37.25 -16.672 1 97.69 93 ALA A C 1
ATOM 725 O O . ALA A 1 93 ? -7.031 -38.469 -16.75 1 97.69 93 ALA A O 1
ATOM 726 N N . TYR A 1 94 ? -7.227 -36.438 -17.703 1 98.06 94 TYR A N 1
ATOM 727 C CA . TYR A 1 94 ? -6.699 -36.906 -18.969 1 98.06 94 TYR A CA 1
ATOM 728 C C . TYR A 1 94 ? -5.289 -37.469 -18.812 1 98.06 94 TYR A C 1
ATOM 730 O O . TYR A 1 94 ? -4.965 -38.531 -19.328 1 98.06 94 TYR A O 1
ATOM 738 N N . CYS A 1 95 ? -4.473 -36.688 -18.094 1 98.62 95 CYS A N 1
ATOM 739 C CA . CYS A 1 95 ? -3.09 -37.094 -17.875 1 98.62 95 CYS A CA 1
ATOM 740 C C . CYS A 1 95 ? -3.027 -38.469 -17.172 1 98.62 95 CYS A C 1
ATOM 742 O O . CYS A 1 95 ? -2.244 -39.312 -17.562 1 98.62 95 CYS A O 1
ATOM 744 N N . ALA A 1 96 ? -3.865 -38.594 -16.188 1 98.19 96 ALA A N 1
ATOM 745 C CA . ALA A 1 96 ? -3.914 -39.844 -15.469 1 98.19 96 ALA A CA 1
ATOM 746 C C . ALA A 1 96 ? -4.301 -41 -16.391 1 98.19 96 ALA A C 1
ATOM 748 O O . ALA A 1 96 ? -3.674 -42.062 -16.375 1 98.19 96 ALA A O 1
ATOM 749 N N . ALA A 1 97 ? -5.262 -40.812 -17.219 1 98.19 97 ALA A N 1
ATOM 750 C CA . ALA A 1 97 ? -5.777 -41.812 -18.125 1 98.19 97 ALA A CA 1
ATOM 751 C C . ALA A 1 97 ? -4.73 -42.188 -19.172 1 98.19 97 ALA A C 1
ATOM 753 O O . ALA A 1 97 ? -4.797 -43.281 -19.75 1 98.19 97 ALA A O 1
ATOM 754 N N . HIS A 1 98 ? -3.805 -41.375 -19.406 1 98 98 HIS A N 1
ATOM 755 C CA . HIS A 1 98 ? -2.814 -41.625 -20.438 1 98 98 HIS A CA 1
ATOM 756 C C . HIS A 1 98 ? -1.423 -41.812 -19.844 1 98 98 HIS A C 1
ATOM 758 O O . HIS A 1 98 ? -0.419 -41.656 -20.547 1 98 98 HIS A O 1
ATOM 764 N N . ASN A 1 99 ? -1.343 -41.969 -18.531 1 97.38 99 ASN A N 1
ATOM 765 C CA . ASN A 1 99 ? -0.129 -42.281 -17.781 1 97.38 99 ASN A CA 1
ATOM 766 C C . ASN A 1 99 ? 0.911 -41.188 -17.891 1 97.38 99 ASN A C 1
ATOM 768 O O . ASN A 1 99 ? 2.1 -41.438 -18.078 1 97.38 99 ASN A O 1
ATOM 772 N N . ILE A 1 100 ? 0.455 -39.969 -17.906 1 98.38 100 ILE A N 1
ATOM 773 C CA . ILE A 1 100 ? 1.313 -38.781 -17.812 1 98.38 100 ILE A CA 1
ATOM 774 C C . ILE A 1 100 ? 1.303 -38.25 -16.391 1 98.38 100 ILE A C 1
ATOM 776 O O . ILE A 1 100 ? 0.308 -37.688 -15.945 1 98.38 100 ILE A O 1
ATOM 780 N N . PRO A 1 101 ? 2.381 -38.406 -15.656 1 98.44 101 PRO A N 1
ATOM 781 C CA . PRO A 1 101 ? 2.393 -37.875 -14.297 1 98.44 101 PRO A CA 1
ATOM 782 C C . PRO A 1 101 ? 2.33 -36.344 -14.273 1 98.44 101 PRO A C 1
ATOM 784 O O . PRO A 1 101 ? 2.926 -35.688 -15.133 1 98.44 101 PRO A O 1
ATOM 787 N N . VAL A 1 102 ? 1.592 -35.812 -13.359 1 98.62 102 VAL A N 1
ATOM 788 C CA . VAL A 1 102 ? 1.505 -34.375 -13.086 1 98.62 102 VAL A CA 1
ATOM 789 C C . VAL A 1 102 ? 1.982 -34.094 -11.664 1 98.62 102 VAL A C 1
ATOM 791 O O . VAL A 1 102 ? 1.57 -34.781 -10.719 1 98.62 102 VAL A O 1
ATOM 794 N N . ALA A 1 103 ? 2.898 -33.188 -11.453 1 98.44 103 ALA A N 1
ATOM 795 C CA . ALA A 1 103 ? 3.396 -32.844 -10.125 1 98.44 103 ALA A CA 1
ATOM 796 C C . ALA A 1 103 ? 3.494 -31.328 -9.953 1 98.44 103 ALA A C 1
ATOM 798 O O . ALA A 1 103 ? 3.799 -30.609 -10.898 1 98.44 103 ALA A O 1
ATOM 799 N N . GLY A 1 104 ? 3.164 -30.875 -8.766 1 97.75 104 GLY A N 1
ATOM 800 C CA . GLY A 1 104 ? 3.227 -29.453 -8.414 1 97.75 104 GLY A CA 1
ATOM 801 C C . GLY A 1 104 ? 4.258 -29.156 -7.344 1 97.75 104 GLY A C 1
ATOM 802 O O . GLY A 1 104 ? 5.301 -29.812 -7.277 1 97.75 104 GLY A O 1
ATOM 803 N N . THR A 1 105 ? 4.117 -28.062 -6.723 1 96.75 105 THR A N 1
ATOM 804 C CA . THR A 1 105 ? 4.969 -27.594 -5.629 1 96.75 105 THR A CA 1
ATOM 805 C C . THR A 1 105 ? 4.141 -27.297 -4.387 1 96.75 105 THR A C 1
ATOM 807 O O . THR A 1 105 ? 2.924 -27.109 -4.473 1 96.75 105 THR A O 1
ATOM 810 N N . CYS A 1 106 ? 4.812 -27.344 -3.213 1 92.44 106 CYS A N 1
ATOM 811 C CA . CYS A 1 106 ? 4.043 -27.141 -1.991 1 92.44 106 CYS A CA 1
ATOM 812 C C . CYS A 1 106 ? 4.738 -26.156 -1.069 1 92.44 106 CYS A C 1
ATOM 814 O O . CYS A 1 106 ? 4.188 -25.766 -0.036 1 92.44 106 CYS A O 1
ATOM 816 N N . THR A 1 107 ? 5.855 -25.719 -1.496 1 84.31 107 THR A N 1
ATOM 817 C CA . THR A 1 107 ? 6.613 -24.797 -0.639 1 84.31 107 THR A CA 1
ATOM 818 C C . THR A 1 107 ? 5.871 -23.484 -0.466 1 84.31 107 THR A C 1
ATOM 820 O O . THR A 1 107 ? 5.395 -22.906 -1.442 1 84.31 107 THR A O 1
ATOM 823 N N . ARG A 1 108 ? 5.605 -23.141 0.793 1 81.06 108 ARG A N 1
ATOM 824 C CA . ARG A 1 108 ? 5.105 -21.828 1.175 1 81.06 108 ARG A CA 1
ATOM 825 C C . ARG A 1 108 ? 5.945 -21.234 2.299 1 81.06 108 ARG A C 1
ATOM 827 O O . ARG A 1 108 ? 6.117 -21.844 3.35 1 81.06 108 ARG A O 1
ATOM 834 N N . PRO A 1 109 ? 6.523 -20.062 2.039 1 81.44 109 PRO A N 1
ATOM 835 C CA . PRO A 1 109 ? 7.262 -19.438 3.137 1 81.44 109 PRO A CA 1
ATOM 836 C C . PRO A 1 109 ? 6.391 -19.188 4.363 1 81.44 109 PRO A C 1
ATOM 838 O O . PRO A 1 109 ? 5.18 -18.984 4.23 1 81.44 109 PRO A O 1
ATOM 841 N N . PRO A 1 110 ? 7.004 -19.359 5.492 1 86.06 110 PRO A N 1
ATOM 842 C CA . PRO A 1 110 ? 6.242 -19.047 6.703 1 86.06 110 PRO A CA 1
ATOM 843 C C . PRO A 1 110 ? 5.785 -17.594 6.754 1 86.06 110 PRO A C 1
ATOM 845 O O . PRO A 1 110 ? 6.344 -16.734 6.059 1 86.06 110 PRO A O 1
ATOM 848 N N . GLY A 1 111 ? 4.73 -17.375 7.605 1 91.06 111 GLY A N 1
ATOM 849 C CA . GLY A 1 111 ? 4.266 -16.016 7.816 1 91.06 111 GLY A CA 1
ATOM 850 C C . GLY A 1 111 ? 3.068 -15.656 6.961 1 91.06 111 GLY A C 1
ATOM 851 O O . GLY A 1 111 ? 2.328 -16.531 6.516 1 91.06 111 GLY A O 1
ATOM 852 N N . VAL A 1 112 ? 2.93 -14.383 6.805 1 93.56 112 VAL A N 1
ATOM 853 C CA . VAL A 1 112 ? 1.771 -13.867 6.082 1 93.56 112 VAL A CA 1
ATOM 854 C C . VAL A 1 112 ? 1.816 -14.328 4.629 1 93.56 112 VAL A C 1
ATOM 856 O O . VAL A 1 112 ? 2.883 -14.352 4.008 1 93.56 112 VAL A O 1
ATOM 859 N N . ASN A 1 113 ? 0.655 -14.742 4.172 1 95.88 113 ASN A N 1
ATOM 860 C CA . ASN A 1 113 ? 0.52 -15.188 2.791 1 95.88 113 ASN A CA 1
ATOM 861 C C . ASN A 1 113 ? 0.826 -14.07 1.804 1 95.88 113 ASN A C 1
ATOM 863 O O . ASN A 1 113 ? 0.423 -12.922 2.014 1 95.88 113 ASN A O 1
ATOM 867 N N . SER A 1 114 ? 1.502 -14.477 0.712 1 96.75 114 SER A N 1
ATOM 868 C CA . SER A 1 114 ? 1.888 -13.516 -0.319 1 96.75 114 SER A CA 1
ATOM 869 C C . SER A 1 114 ? 0.677 -12.758 -0.846 1 96.75 114 SER A C 1
ATOM 871 O O . SER A 1 114 ? 0.723 -11.531 -0.991 1 96.75 114 SER A O 1
ATOM 873 N N . THR A 1 115 ? -0.388 -13.453 -1.135 1 97.75 115 THR A N 1
ATOM 874 C CA . THR A 1 115 ? -1.589 -12.82 -1.677 1 97.75 115 THR A CA 1
ATOM 875 C C . THR A 1 115 ? -2.223 -11.891 -0.649 1 97.75 115 THR A C 1
ATOM 877 O O . THR A 1 115 ? -2.77 -10.844 -1.006 1 97.75 115 THR A O 1
ATOM 880 N N . VAL A 1 116 ? -2.143 -12.211 0.675 1 98.62 116 VAL A N 1
ATOM 881 C CA . VAL A 1 116 ? -2.658 -11.359 1.747 1 98.62 116 VAL A CA 1
ATOM 882 C C . VAL A 1 116 ? -1.861 -10.062 1.805 1 98.62 116 VAL A C 1
ATOM 884 O O . VAL A 1 116 ? -2.439 -8.969 1.867 1 98.62 116 VAL A O 1
ATOM 887 N N . GLN A 1 117 ? -0.529 -10.195 1.741 1 98.75 117 GLN A N 1
ATOM 888 C CA . GLN A 1 117 ? 0.313 -9.008 1.717 1 98.75 117 GLN A CA 1
ATOM 889 C C . GLN A 1 117 ? -0.028 -8.117 0.525 1 98.75 117 GLN A C 1
ATOM 891 O O . GLN A 1 117 ? -0.122 -6.895 0.664 1 98.75 117 GLN A O 1
ATOM 896 N N . HIS A 1 118 ? -0.248 -8.758 -0.618 1 98.88 118 HIS A N 1
ATOM 897 C CA . HIS A 1 118 ? -0.553 -7.988 -1.82 1 98.88 118 HIS A CA 1
ATOM 898 C C . HIS A 1 118 ? -1.926 -7.332 -1.723 1 98.88 118 HIS A C 1
ATOM 900 O O . HIS A 1 118 ? -2.111 -6.199 -2.176 1 98.88 118 HIS A O 1
ATOM 906 N N . THR A 1 119 ? -2.875 -8.031 -1.141 1 98.94 119 THR A N 1
ATOM 907 C CA . THR A 1 119 ? -4.207 -7.469 -0.938 1 98.94 119 THR A CA 1
ATOM 908 C C . THR A 1 119 ? -4.137 -6.191 -0.111 1 98.94 119 THR A C 1
ATOM 910 O O . THR A 1 119 ? -4.73 -5.172 -0.48 1 98.94 119 THR A O 1
ATOM 913 N N . TRP A 1 120 ? -3.398 -6.211 0.905 1 98.94 120 TRP A N 1
ATOM 914 C CA . TRP A 1 120 ? -3.293 -5.031 1.757 1 98.94 120 TRP A CA 1
ATOM 915 C C . TRP A 1 120 ? -2.488 -3.936 1.069 1 98.94 120 TRP A C 1
ATOM 917 O O . TRP A 1 120 ? -2.758 -2.746 1.26 1 98.94 120 TRP A O 1
ATOM 927 N N . ALA A 1 121 ? -1.474 -4.328 0.254 1 98.94 121 ALA A N 1
ATOM 928 C CA . ALA A 1 121 ? -0.806 -3.318 -0.564 1 98.94 121 ALA A CA 1
ATOM 929 C C . ALA A 1 121 ? -1.811 -2.562 -1.43 1 98.94 121 ALA A C 1
ATOM 931 O O . ALA A 1 121 ? -1.755 -1.334 -1.527 1 98.94 121 ALA A O 1
ATOM 932 N N . LEU A 1 122 ? -2.752 -3.301 -1.973 1 98.94 122 LEU A N 1
ATOM 933 C CA . LEU A 1 122 ? -3.75 -2.701 -2.85 1 98.94 122 LEU A CA 1
ATOM 934 C C . LEU A 1 122 ? -4.742 -1.863 -2.049 1 98.94 122 LEU A C 1
ATOM 936 O O . LEU A 1 122 ? -5.086 -0.748 -2.449 1 98.94 122 LEU A O 1
ATOM 940 N N . ILE A 1 123 ? -5.23 -2.373 -0.907 1 98.94 123 ILE A N 1
ATOM 941 C CA . ILE A 1 123 ? -6.18 -1.641 -0.079 1 98.94 123 ILE A CA 1
ATOM 942 C C . ILE A 1 123 ? -5.578 -0.303 0.342 1 98.94 123 ILE A C 1
ATOM 944 O O . ILE A 1 123 ? -6.188 0.75 0.144 1 98.94 123 ILE A O 1
ATOM 948 N N . LEU A 1 124 ? -4.375 -0.368 0.837 1 98.94 124 LEU A N 1
ATOM 949 C CA . LEU A 1 124 ? -3.746 0.837 1.365 1 98.94 124 LEU A CA 1
ATOM 950 C C . LEU A 1 124 ? -3.381 1.798 0.238 1 98.94 124 LEU A C 1
ATOM 952 O O . LEU A 1 124 ? -3.525 3.014 0.382 1 98.94 124 LEU A O 1
ATOM 956 N N . ALA A 1 125 ? -2.877 1.235 -0.882 1 98.94 125 ALA A N 1
ATOM 957 C CA . ALA A 1 125 ? -2.498 2.09 -2.006 1 98.94 125 ALA A CA 1
ATOM 958 C C . ALA A 1 125 ? -3.707 2.834 -2.562 1 98.94 125 ALA A C 1
ATOM 960 O O . ALA A 1 125 ? -3.605 4.004 -2.939 1 98.94 125 ALA A O 1
ATOM 961 N N . LEU A 1 126 ? -4.805 2.117 -2.617 1 98.81 126 LEU A N 1
ATOM 962 C CA . LEU A 1 126 ? -6.023 2.746 -3.115 1 98.81 126 LEU A CA 1
ATOM 963 C C . LEU A 1 126 ? -6.566 3.752 -2.105 1 98.81 126 LEU A C 1
ATOM 965 O O . LEU A 1 126 ? -6.965 4.859 -2.479 1 98.81 126 LEU A O 1
ATOM 969 N N . ALA A 1 127 ? -6.562 3.439 -0.836 1 98.81 127 ALA A N 1
ATOM 970 C CA . ALA A 1 127 ? -7.066 4.301 0.23 1 98.81 127 ALA A CA 1
ATOM 971 C C . ALA A 1 127 ? -6.258 5.594 0.319 1 98.81 127 ALA A C 1
ATOM 973 O O . ALA A 1 127 ? -6.797 6.645 0.677 1 98.81 127 ALA A O 1
ATOM 974 N N . ARG A 1 128 ? -4.961 5.496 -0.073 1 98.81 128 ARG A N 1
ATOM 975 C CA . ARG A 1 128 ? -4.07 6.633 0.136 1 98.81 128 ARG A CA 1
ATOM 976 C C . ARG A 1 128 ? -3.578 7.195 -1.193 1 98.81 128 ARG A C 1
ATOM 978 O O . ARG A 1 128 ? -2.652 8.008 -1.226 1 98.81 128 ARG A O 1
ATOM 985 N N . HIS A 1 129 ? -4.109 6.742 -2.307 1 98.44 129 HIS A N 1
ATOM 986 C CA . HIS A 1 129 ? -3.889 7.27 -3.648 1 98.44 129 HIS A CA 1
ATOM 987 C C . HIS A 1 129 ? -2.424 7.152 -4.055 1 98.44 129 HIS A C 1
ATOM 989 O O . HIS A 1 129 ? -1.876 8.055 -4.688 1 98.44 129 HIS A O 1
ATOM 995 N N . ILE A 1 130 ? -1.763 6.059 -3.73 1 98.81 130 ILE A N 1
ATOM 996 C CA . ILE A 1 130 ? -0.315 5.934 -3.867 1 98.81 130 ILE A CA 1
ATOM 997 C C . ILE A 1 130 ? 0.072 6.031 -5.344 1 98.81 130 ILE A C 1
ATOM 999 O O . ILE A 1 130 ? 0.893 6.867 -5.723 1 98.81 130 ILE A O 1
ATOM 1003 N N . ALA A 1 131 ? -0.537 5.203 -6.191 1 98.69 131 ALA A N 1
ATOM 1004 C CA . ALA A 1 131 ? -0.167 5.18 -7.605 1 98.69 131 ALA A CA 1
ATOM 1005 C C . ALA A 1 131 ? -0.509 6.504 -8.281 1 98.69 131 ALA A C 1
ATOM 1007 O O . ALA A 1 131 ? 0.284 7.027 -9.07 1 98.69 131 ALA A O 1
ATOM 1008 N N . ARG A 1 132 ? -1.69 7.055 -7.949 1 97.69 132 ARG A N 1
ATOM 1009 C CA . ARG A 1 132 ? -2.133 8.336 -8.492 1 97.69 132 ARG A CA 1
ATOM 1010 C C . ARG A 1 132 ? -1.162 9.453 -8.125 1 97.69 132 ARG A C 1
ATOM 1012 O O . ARG A 1 132 ? -0.75 10.234 -8.984 1 97.69 132 ARG A O 1
ATOM 1019 N N . ASP A 1 133 ? -0.837 9.516 -6.848 1 98.38 133 ASP A N 1
ATOM 1020 C CA . ASP A 1 133 ? -0.002 10.602 -6.344 1 98.38 133 ASP A CA 1
ATOM 1021 C C . ASP A 1 133 ? 1.424 10.484 -6.879 1 98.38 133 ASP A C 1
ATOM 1023 O O . ASP A 1 133 ? 2.049 11.5 -7.207 1 98.38 133 ASP A O 1
ATOM 1027 N N . ASP A 1 134 ? 1.98 9.266 -6.98 1 98.81 134 ASP A N 1
ATOM 1028 C CA . ASP A 1 134 ? 3.307 9.086 -7.562 1 98.81 134 ASP A CA 1
ATOM 1029 C C . ASP A 1 134 ? 3.363 9.633 -8.984 1 98.81 134 ASP A C 1
ATOM 1031 O O . ASP A 1 134 ? 4.27 10.398 -9.328 1 98.81 134 ASP A O 1
ATOM 1035 N N . ALA A 1 135 ? 2.371 9.234 -9.773 1 97.69 135 ALA A N 1
ATOM 1036 C CA . ALA A 1 135 ? 2.295 9.703 -11.156 1 97.69 135 ALA A CA 1
ATOM 1037 C C . ALA A 1 135 ? 2.137 11.219 -11.219 1 97.69 135 ALA A C 1
ATOM 1039 O O . ALA A 1 135 ? 2.785 11.883 -12.031 1 97.69 135 ALA A O 1
ATOM 1040 N N . ALA A 1 136 ? 1.297 11.781 -10.352 1 97.12 136 ALA A N 1
ATOM 1041 C CA . ALA A 1 136 ? 1.02 13.219 -10.352 1 97.12 136 ALA A CA 1
ATOM 1042 C C . ALA A 1 136 ? 2.266 14.016 -9.992 1 97.12 136 ALA A C 1
ATOM 1044 O O . ALA A 1 136 ? 2.592 15.008 -10.648 1 97.12 136 ALA A O 1
ATOM 1045 N N . VAL A 1 137 ? 2.998 13.609 -8.93 1 98.12 137 VAL A N 1
ATOM 1046 C CA . VAL A 1 137 ? 4.203 14.305 -8.492 1 98.12 137 VAL A CA 1
ATOM 1047 C C . VAL A 1 137 ? 5.242 14.289 -9.609 1 98.12 137 VAL A C 1
ATOM 1049 O O . VAL A 1 137 ? 5.844 15.32 -9.922 1 98.12 137 VAL A O 1
ATOM 1052 N N . LYS A 1 138 ? 5.387 13.188 -10.234 1 97.81 138 LYS A N 1
ATOM 1053 C CA . LYS A 1 138 ? 6.395 13.039 -11.273 1 97.81 138 LYS A CA 1
ATOM 1054 C C . LYS A 1 138 ? 6.012 13.836 -12.523 1 97.81 138 LYS A C 1
ATOM 1056 O O . LYS A 1 138 ? 6.871 14.148 -13.352 1 97.81 138 LYS A O 1
ATOM 1061 N N . ARG A 1 139 ? 4.758 14.203 -12.633 1 95.94 139 ARG A N 1
ATOM 1062 C CA . ARG A 1 139 ? 4.309 15.016 -13.758 1 95.94 139 ARG A CA 1
ATOM 1063 C C . ARG A 1 139 ? 4.223 16.484 -13.375 1 95.94 139 ARG A C 1
ATOM 1065 O O . ARG A 1 139 ? 3.707 17.297 -14.141 1 95.94 139 ARG A O 1
ATOM 1072 N N . GLY A 1 140 ? 4.574 16.812 -12.195 1 95.88 140 GLY A N 1
ATOM 1073 C CA . GLY A 1 140 ? 4.66 18.219 -11.797 1 95.88 140 GLY A CA 1
ATOM 1074 C C . GLY A 1 140 ? 3.574 18.625 -10.82 1 95.88 140 GLY A C 1
ATOM 1075 O O . GLY A 1 140 ? 3.535 19.766 -10.375 1 95.88 140 GLY A O 1
ATOM 1076 N N . GLY A 1 141 ? 2.715 17.703 -10.469 1 95 141 GLY A N 1
ATOM 1077 C CA . GLY A 1 141 ? 1.64 18 -9.539 1 95 141 GLY A CA 1
ATOM 1078 C C . GLY A 1 141 ? 2.066 17.891 -8.086 1 95 141 GLY A C 1
ATOM 1079 O O . GLY A 1 141 ? 3.219 17.578 -7.793 1 95 141 GLY A O 1
ATOM 1080 N N . TRP A 1 142 ? 1.143 18.141 -7.191 1 95.12 142 TRP A N 1
ATOM 1081 C CA . TRP A 1 142 ? 1.349 18.016 -5.75 1 95.12 142 TRP A CA 1
ATOM 1082 C C . TRP A 1 142 ? 0.144 17.359 -5.082 1 95.12 142 TRP A C 1
ATOM 1084 O O . TRP A 1 142 ? -0.349 16.328 -5.551 1 95.12 142 TRP A O 1
ATOM 1094 N N . GLN A 1 143 ? -0.417 17.922 -3.992 1 95.56 143 GLN A N 1
ATOM 1095 C CA . GLN A 1 143 ? -1.456 17.203 -3.266 1 95.56 143 GLN A CA 1
ATOM 1096 C C . GLN A 1 143 ? -2.785 17.25 -4.016 1 95.56 143 GLN A C 1
ATOM 1098 O O . GLN A 1 143 ? -3.15 18.281 -4.574 1 95.56 143 GLN A O 1
ATOM 1103 N N . GLY A 1 144 ? -3.428 16.141 -4.094 1 92.75 144 GLY A N 1
ATOM 1104 C CA . GLY A 1 144 ? -4.785 16.031 -4.602 1 92.75 144 GLY A CA 1
ATOM 1105 C C . GLY A 1 144 ? -5.82 15.883 -3.502 1 92.75 144 GLY A C 1
ATOM 1106 O O . GLY A 1 144 ? -5.75 16.562 -2.479 1 92.75 144 GLY A O 1
ATOM 1107 N N . SER A 1 145 ? -6.762 14.992 -3.699 1 95.31 145 SER A N 1
ATOM 1108 C CA . SER A 1 145 ? -7.848 14.797 -2.742 1 95.31 145 SER A CA 1
ATOM 1109 C C . SER A 1 145 ? -7.363 14.055 -1.505 1 95.31 145 SER A C 1
ATOM 1111 O O . SER A 1 145 ? -6.309 13.414 -1.532 1 95.31 145 SER A O 1
ATOM 1113 N N . LEU A 1 146 ? -8.109 14.117 -0.454 1 97.25 146 LEU A N 1
ATOM 1114 C CA . LEU A 1 146 ? -7.777 13.469 0.808 1 97.25 146 LEU A CA 1
ATOM 1115 C C . LEU A 1 146 ? -7.848 11.945 0.672 1 97.25 146 LEU A C 1
ATOM 1117 O O . LEU A 1 146 ? -8.711 11.422 -0.032 1 97.25 146 LEU A O 1
ATOM 1121 N N . GLY A 1 147 ? -6.914 11.273 1.333 1 97.81 147 GLY A N 1
ATOM 1122 C CA . GLY A 1 147 ? -7 9.828 1.45 1 97.81 147 GLY A CA 1
ATOM 1123 C C . GLY A 1 147 ? -8.062 9.375 2.436 1 97.81 147 GLY A C 1
ATOM 1124 O O . GLY A 1 147 ? -8.617 10.188 3.18 1 97.81 147 GLY A O 1
ATOM 1125 N N . MET A 1 148 ? -8.281 8.109 2.471 1 97.75 148 MET A N 1
ATOM 1126 C CA . MET A 1 148 ? -9.234 7.484 3.391 1 97.75 148 MET A CA 1
ATOM 1127 C C . MET A 1 148 ? -8.531 7.02 4.66 1 97.75 148 MET A C 1
ATOM 1129 O O . MET A 1 148 ? -7.434 6.453 4.602 1 97.75 148 MET A O 1
ATOM 1133 N N . SER A 1 149 ? -9.086 7.297 5.797 1 96.56 149 SER A N 1
ATOM 1134 C CA . SER A 1 149 ? -8.695 6.68 7.059 1 96.56 149 SER A CA 1
ATOM 1135 C C . SER A 1 149 ? -9.43 5.359 7.281 1 96.56 149 SER A C 1
ATOM 1137 O O . SER A 1 149 ? -10.656 5.312 7.223 1 96.56 149 SER A O 1
ATOM 1139 N N . LEU A 1 150 ? -8.711 4.344 7.637 1 98.25 150 LEU A N 1
ATOM 1140 C CA . LEU A 1 150 ? -9.328 3.027 7.727 1 98.25 150 LEU A CA 1
ATOM 1141 C C . LEU A 1 150 ? -9.898 2.787 9.125 1 98.25 150 LEU A C 1
ATOM 1143 O O . LEU A 1 150 ? -10.867 2.041 9.281 1 98.25 150 LEU A O 1
ATOM 1147 N N . ALA A 1 151 ? -9.266 3.379 10.125 1 97.62 151 ALA A N 1
ATOM 1148 C CA . ALA A 1 151 ? -9.703 3.146 11.5 1 97.62 151 ALA A CA 1
ATOM 1149 C C . ALA A 1 151 ? -11.188 3.457 11.664 1 97.62 151 ALA A C 1
ATOM 1151 O O . ALA A 1 151 ? -11.664 4.508 11.219 1 97.62 151 ALA A O 1
ATOM 1152 N N . GLY A 1 152 ? -11.906 2.525 12.242 1 97.19 152 GLY A N 1
ATOM 1153 C CA . GLY A 1 152 ? -13.328 2.695 12.508 1 97.19 152 GLY A CA 1
ATOM 1154 C C . GLY A 1 152 ? -14.203 2.316 11.32 1 97.19 152 GLY A C 1
ATOM 1155 O O . GLY A 1 152 ? -15.414 2.164 11.469 1 97.19 152 GLY A O 1
ATOM 1156 N N . LYS A 1 153 ? -13.633 2.145 10.164 1 98.31 153 LYS A N 1
ATOM 1157 C CA . LYS A 1 153 ? -14.391 1.768 8.977 1 98.31 153 LYS A CA 1
ATOM 1158 C C . LYS A 1 153 ? -14.594 0.257 8.906 1 98.31 153 LYS A C 1
ATOM 1160 O O . LYS A 1 153 ? -13.992 -0.49 9.688 1 98.31 153 LYS A O 1
ATOM 1165 N N . THR A 1 154 ? -15.414 -0.187 8.016 1 98.88 154 THR A N 1
ATOM 1166 C CA . THR A 1 154 ? -15.789 -1.594 7.941 1 98.88 154 THR A CA 1
ATOM 1167 C C . THR A 1 154 ? -15.188 -2.252 6.699 1 98.88 154 THR A C 1
ATOM 1169 O O . THR A 1 154 ? -15.367 -1.76 5.582 1 98.88 154 THR A O 1
ATOM 1172 N N . LEU A 1 155 ? -14.461 -3.316 6.934 1 98.94 155 LEU A N 1
ATOM 1173 C CA . LEU A 1 155 ? -14.031 -4.211 5.863 1 98.94 155 LEU A CA 1
ATOM 1174 C C . LEU A 1 155 ? -15.055 -5.324 5.648 1 98.94 155 LEU A C 1
ATOM 1176 O O . LEU A 1 155 ? -15.367 -6.074 6.578 1 98.94 155 LEU A O 1
ATOM 1180 N N . GLY A 1 156 ? -15.609 -5.375 4.457 1 98.94 156 GLY A N 1
ATOM 1181 C CA . GLY A 1 156 ? -16.469 -6.48 4.062 1 98.94 156 GLY A CA 1
ATOM 1182 C C . GLY A 1 156 ? -15.727 -7.551 3.275 1 98.94 156 GLY A C 1
ATOM 1183 O O . GLY A 1 156 ? -15.219 -7.289 2.186 1 98.94 156 GLY A O 1
ATOM 1184 N N . LEU A 1 157 ? -15.695 -8.766 3.811 1 98.94 157 LEU A N 1
ATOM 1185 C CA . LEU A 1 157 ? -15.023 -9.891 3.17 1 98.94 157 LEU A CA 1
ATOM 1186 C C . LEU A 1 157 ? -16.031 -10.781 2.439 1 98.94 157 LEU A C 1
ATOM 1188 O O . LEU A 1 157 ? -16.922 -11.352 3.062 1 98.94 157 LEU A O 1
ATOM 1192 N N . VAL A 1 158 ? -15.891 -10.852 1.114 1 98.94 158 VAL A N 1
ATOM 1193 C CA . VAL A 1 158 ? -16.609 -11.867 0.351 1 98.94 158 VAL A CA 1
ATOM 1194 C C . VAL A 1 158 ? -15.797 -13.156 0.324 1 98.94 158 VAL A C 1
ATOM 1196 O O . VAL A 1 158 ? -14.945 -13.344 -0.546 1 98.94 158 VAL A O 1
ATOM 1199 N N . GLY A 1 159 ? -16.109 -14.039 1.215 1 98.69 159 GLY A N 1
ATOM 1200 C CA . GLY A 1 159 ? -15.312 -15.227 1.478 1 98.69 159 GLY A CA 1
ATOM 1201 C C . GLY A 1 159 ? -14.469 -15.109 2.73 1 98.69 159 GLY A C 1
ATOM 1202 O O . GLY A 1 159 ? -13.727 -14.141 2.898 1 98.69 159 GLY A O 1
ATOM 1203 N N . LEU A 1 160 ? -14.539 -16.125 3.623 1 98.5 160 LEU A N 1
ATOM 1204 C CA . LEU A 1 160 ? -13.797 -16.125 4.879 1 98.5 160 LEU A CA 1
ATOM 1205 C C . LEU A 1 160 ? -13.016 -17.422 5.051 1 98.5 160 LEU A C 1
ATOM 1207 O O . LEU A 1 160 ? -13.094 -18.062 6.105 1 98.5 160 LEU A O 1
ATOM 1211 N N . GLY A 1 161 ? -12.367 -17.766 3.98 1 96.75 161 GLY A N 1
ATOM 1212 C CA . GLY A 1 161 ? -11.422 -18.875 4.07 1 96.75 161 GLY A CA 1
ATOM 1213 C C . GLY A 1 161 ? -10.07 -18.469 4.613 1 96.75 161 GLY A C 1
ATOM 1214 O O . GLY A 1 161 ? -9.969 -17.516 5.395 1 96.75 161 GLY A O 1
ATOM 1215 N N . LYS A 1 162 ? -9.047 -19.188 4.27 1 95.19 162 LYS A N 1
ATOM 1216 C CA . LYS A 1 162 ? -7.688 -18.953 4.754 1 95.19 162 LYS A CA 1
ATOM 1217 C C . LYS A 1 162 ? -7.223 -17.547 4.441 1 95.19 162 LYS A C 1
ATOM 1219 O O . LYS A 1 162 ? -6.789 -16.812 5.336 1 95.19 162 LYS A O 1
ATOM 1224 N N . LEU A 1 163 ? -7.348 -17.125 3.205 1 97.38 163 LEU A N 1
ATOM 1225 C CA . LEU A 1 163 ? -6.867 -15.812 2.787 1 97.38 163 LEU A CA 1
ATOM 1226 C C . LEU A 1 163 ? -7.754 -14.703 3.342 1 97.38 163 LEU A C 1
ATOM 1228 O O . LEU A 1 163 ? -7.258 -13.727 3.902 1 97.38 163 LEU A O 1
ATOM 1232 N N . GLY A 1 164 ? -9.094 -14.875 3.229 1 98.56 164 GLY A N 1
ATOM 1233 C CA . GLY A 1 164 ? -10.008 -13.883 3.771 1 98.56 164 GLY A CA 1
ATOM 1234 C C . GLY A 1 164 ? -9.828 -13.656 5.262 1 98.56 164 GLY A C 1
ATOM 1235 O O . GLY A 1 164 ? -9.867 -12.516 5.73 1 98.56 164 GLY A O 1
ATOM 1236 N N . GLY A 1 165 ? -9.664 -14.766 5.965 1 98.69 165 GLY A N 1
ATOM 1237 C CA . GLY A 1 165 ? -9.43 -14.672 7.398 1 98.69 165 GLY A CA 1
ATOM 1238 C C . GLY A 1 165 ? -8.18 -13.891 7.754 1 98.69 165 GLY A C 1
ATOM 1239 O O . GLY A 1 165 ? -8.203 -13.047 8.656 1 98.69 165 GLY A O 1
ATOM 1240 N N . GLN A 1 166 ? -7.109 -14.133 7.035 1 98.5 166 GLN A N 1
ATOM 1241 C CA . GLN A 1 166 ? -5.855 -13.43 7.297 1 98.5 166 GLN A CA 1
ATOM 1242 C C . GLN A 1 166 ? -5.977 -11.945 6.969 1 98.5 166 GLN A C 1
ATOM 1244 O O . GLN A 1 166 ? -5.434 -11.102 7.684 1 98.5 166 GLN A O 1
ATOM 1249 N N . VAL A 1 167 ? -6.688 -11.625 5.887 1 98.88 167 VAL A N 1
ATOM 1250 C CA . VAL A 1 167 ? -6.938 -10.227 5.551 1 98.88 167 VAL A CA 1
ATOM 1251 C C . VAL A 1 167 ? -7.742 -9.562 6.668 1 98.88 167 VAL A C 1
ATOM 1253 O O . VAL A 1 167 ? -7.43 -8.445 7.09 1 98.88 167 VAL A O 1
ATOM 1256 N N . GLY A 1 168 ? -8.758 -10.25 7.152 1 98.94 168 GLY A N 1
ATOM 1257 C CA . GLY A 1 168 ? -9.562 -9.742 8.25 1 98.94 168 GLY A CA 1
ATOM 1258 C C . GLY A 1 168 ? -8.766 -9.523 9.523 1 98.94 168 GLY A C 1
ATOM 1259 O O . GLY A 1 168 ? -8.961 -8.531 10.227 1 98.94 168 GLY A O 1
ATOM 1260 N N . ARG A 1 169 ? -7.883 -10.453 9.82 1 98.81 169 ARG A N 1
ATOM 1261 C CA . ARG A 1 169 ? -7.055 -10.344 11.016 1 98.81 169 ARG A CA 1
ATOM 1262 C C . ARG A 1 169 ? -6.242 -9.055 11.008 1 98.81 169 ARG A C 1
ATOM 1264 O O . ARG A 1 169 ? -6.184 -8.344 12.008 1 98.81 169 ARG A O 1
ATOM 1271 N N . ILE A 1 170 ? -5.68 -8.766 9.883 1 98.88 170 ILE A N 1
ATOM 1272 C CA . ILE A 1 170 ? -4.848 -7.57 9.75 1 98.88 170 ILE A CA 1
ATOM 1273 C C . ILE A 1 170 ? -5.719 -6.32 9.875 1 98.88 170 ILE A C 1
ATOM 1275 O O . ILE A 1 170 ? -5.316 -5.332 10.484 1 98.88 170 ILE A O 1
ATOM 1279 N N . ALA A 1 171 ? -6.926 -6.379 9.312 1 98.88 171 ALA A N 1
ATOM 1280 C CA . ALA A 1 171 ? -7.852 -5.254 9.422 1 98.88 171 ALA A CA 1
ATOM 1281 C C . ALA A 1 171 ? -8.102 -4.895 10.883 1 98.88 171 ALA A C 1
ATOM 1283 O O . ALA A 1 171 ? -8.078 -3.717 11.25 1 98.88 171 ALA A O 1
ATOM 1284 N N . VAL A 1 172 ? -8.297 -5.879 11.688 1 98.38 172 VAL A N 1
ATOM 1285 C CA . VAL A 1 172 ? -8.633 -5.695 13.094 1 98.38 172 VAL A CA 1
ATOM 1286 C C . VAL A 1 172 ? -7.391 -5.281 13.875 1 98.38 172 VAL A C 1
ATOM 1288 O O . VAL A 1 172 ? -7.383 -4.246 14.547 1 98.38 172 VAL A O 1
ATOM 1291 N N . GLN A 1 173 ? -6.316 -5.949 13.656 1 97.31 173 GLN A N 1
ATOM 1292 C CA . GLN A 1 173 ? -5.16 -5.82 14.539 1 97.31 173 GLN A CA 1
ATOM 1293 C C . GLN A 1 173 ? -4.301 -4.621 14.141 1 97.31 173 GLN A C 1
ATOM 1295 O O . GLN A 1 173 ? -3.713 -3.961 15 1 97.31 173 GLN A O 1
ATOM 1300 N N . ALA A 1 174 ? -4.258 -4.355 12.891 1 97.94 174 ALA A N 1
ATOM 1301 C CA . ALA A 1 174 ? -3.293 -3.367 12.414 1 97.94 174 ALA A CA 1
ATOM 1302 C C . ALA A 1 174 ? -3.969 -2.027 12.148 1 97.94 174 ALA A C 1
ATOM 1304 O O . ALA A 1 174 ? -3.373 -0.969 12.367 1 97.94 174 ALA A O 1
ATOM 1305 N N . PHE A 1 175 ? -5.262 -2.094 11.719 1 98.31 175 PHE A N 1
ATOM 1306 C CA . PHE A 1 175 ? -5.801 -0.847 11.188 1 98.31 175 PHE A CA 1
ATOM 1307 C C . PHE A 1 175 ? -7.113 -0.489 11.867 1 98.31 175 PHE A C 1
ATOM 1309 O O . PHE A 1 175 ? -7.824 0.419 11.43 1 98.31 175 PHE A O 1
ATOM 1316 N N . ASP A 1 176 ? -7.48 -1.211 12.93 1 97.75 176 ASP A N 1
ATOM 1317 C CA . ASP A 1 176 ? -8.594 -0.895 13.82 1 97.75 176 ASP A CA 1
ATOM 1318 C C . ASP A 1 176 ? -9.906 -0.808 13.039 1 97.75 176 ASP A C 1
ATOM 1320 O O . ASP A 1 176 ? -10.695 0.118 13.242 1 97.75 176 ASP A O 1
ATOM 1324 N N . MET A 1 177 ? -10.086 -1.701 12.109 1 98.62 177 MET A N 1
ATOM 1325 C CA . MET A 1 177 ? -11.32 -1.769 11.336 1 98.62 177 MET A CA 1
ATOM 1326 C C . MET A 1 177 ? -12.305 -2.744 11.969 1 98.62 177 MET A C 1
ATOM 1328 O O . MET A 1 177 ? -11.922 -3.594 12.773 1 98.62 177 MET A O 1
ATOM 1332 N N . ARG A 1 178 ? -13.57 -2.537 11.672 1 98.69 178 ARG A N 1
ATOM 1333 C CA . ARG A 1 178 ? -14.562 -3.586 11.859 1 98.69 178 ARG A CA 1
ATOM 1334 C C . ARG A 1 178 ? -14.594 -4.531 10.656 1 98.69 178 ARG A C 1
ATOM 1336 O O . ARG A 1 178 ? -14.289 -4.125 9.539 1 98.69 178 ARG A O 1
ATOM 1343 N N . VAL A 1 179 ? -14.945 -5.801 10.883 1 98.94 179 VAL A N 1
ATOM 1344 C CA . VAL A 1 179 ? -14.945 -6.758 9.781 1 98.94 179 VAL A CA 1
ATOM 1345 C C . VAL A 1 179 ? -16.297 -7.461 9.711 1 98.94 179 VAL A C 1
ATOM 1347 O O . VAL A 1 179 ? -16.797 -7.98 10.711 1 98.94 179 VAL A O 1
ATOM 1350 N N . THR A 1 180 ? -16.906 -7.402 8.617 1 98.94 180 THR A N 1
ATOM 1351 C CA . THR A 1 180 ? -18.078 -8.211 8.258 1 98.94 180 THR A CA 1
ATOM 1352 C C . THR A 1 180 ? -17.734 -9.188 7.137 1 98.94 180 THR A C 1
ATOM 1354 O O . THR A 1 180 ? -16.859 -8.906 6.312 1 98.94 180 THR A O 1
ATOM 1357 N N . ALA A 1 181 ? -18.328 -10.367 7.148 1 98.94 181 ALA A N 1
ATOM 1358 C CA . ALA A 1 181 ? -18 -11.383 6.148 1 98.94 181 ALA A CA 1
ATOM 1359 C C . ALA A 1 181 ? -19.266 -12.062 5.633 1 98.94 181 ALA A C 1
ATOM 1361 O O . ALA A 1 181 ? -20.281 -12.125 6.336 1 98.94 181 ALA A O 1
ATOM 1362 N N . TRP A 1 182 ? -19.156 -12.516 4.449 1 98.75 182 TRP A N 1
ATOM 1363 C CA . TRP A 1 182 ? -20.25 -13.297 3.85 1 98.75 182 TRP A CA 1
ATOM 1364 C C . TRP A 1 182 ? -19.688 -14.391 2.951 1 98.75 182 TRP A C 1
ATOM 1366 O O . TRP A 1 182 ? -18.734 -14.172 2.209 1 98.75 182 TRP A O 1
ATOM 1376 N N . SER A 1 183 ? -20.188 -15.516 3.031 1 97.88 183 SER A N 1
ATOM 1377 C CA . SER A 1 183 ? -20.172 -16.594 2.055 1 97.88 183 SER A CA 1
ATOM 1378 C C . SER A 1 183 ? -21.5 -17.359 2.051 1 97.88 183 SER A C 1
ATOM 1380 O O . SER A 1 183 ? -22.297 -17.234 2.984 1 97.88 183 SER A O 1
ATOM 1382 N N . ALA A 1 184 ? -21.812 -18.109 0.969 1 94.56 184 ALA A N 1
ATOM 1383 C CA . ALA A 1 184 ? -23.109 -18.75 0.773 1 94.56 184 ALA A CA 1
ATOM 1384 C C . ALA A 1 184 ? -23.5 -19.578 1.994 1 94.56 184 ALA A C 1
ATOM 1386 O O . ALA A 1 184 ? -24.672 -19.609 2.383 1 94.56 184 ALA A O 1
ATOM 1387 N N . ASN A 1 185 ? -22.547 -20.219 2.76 1 93.69 185 ASN A N 1
ATOM 1388 C CA . ASN A 1 185 ? -22.891 -21.125 3.859 1 93.69 185 ASN A CA 1
ATOM 1389 C C . ASN A 1 185 ? -22.172 -20.719 5.148 1 93.69 185 ASN A C 1
ATOM 1391 O O . ASN A 1 185 ? -22 -21.547 6.047 1 93.69 185 ASN A O 1
ATOM 1395 N N . LEU A 1 186 ? -21.844 -19.516 5.23 1 97.94 186 LEU A N 1
ATOM 1396 C CA . LEU A 1 186 ? -21.078 -19.062 6.383 1 97.94 186 LEU A CA 1
ATOM 1397 C C . LEU A 1 186 ? -21.969 -18.859 7.598 1 97.94 186 LEU A C 1
ATOM 1399 O O . LEU A 1 186 ? -23.016 -18.219 7.496 1 97.94 186 LEU A O 1
ATOM 1403 N N . THR A 1 187 ? -21.625 -19.375 8.719 1 98.5 187 THR A N 1
ATOM 1404 C CA . THR A 1 187 ? -22.312 -19.156 9.984 1 98.5 187 THR A CA 1
ATOM 1405 C C . THR A 1 187 ? -21.438 -18.344 10.938 1 98.5 187 THR A C 1
ATOM 1407 O O . THR A 1 187 ? -20.219 -18.266 10.766 1 98.5 187 THR A O 1
ATOM 1410 N N . GLN A 1 188 ? -22.094 -17.734 11.883 1 98.62 188 GLN A N 1
ATOM 1411 C CA . GLN A 1 188 ? -21.328 -16.969 12.867 1 98.62 188 GLN A CA 1
ATOM 1412 C C . GLN A 1 188 ? -20.375 -17.859 13.641 1 98.62 188 GLN A C 1
ATOM 1414 O O . GLN A 1 188 ? -19.266 -17.453 13.969 1 98.62 188 GLN A O 1
ATOM 1419 N N . ALA A 1 189 ? -20.828 -19.078 13.883 1 98.62 189 ALA A N 1
ATOM 1420 C CA . ALA A 1 189 ? -19.984 -20.031 14.594 1 98.62 189 ALA A CA 1
ATOM 1421 C C . ALA A 1 189 ? -18.703 -20.312 13.805 1 98.62 189 ALA A C 1
ATOM 1423 O O . ALA A 1 189 ? -17.609 -20.344 14.383 1 98.62 189 ALA A O 1
ATOM 1424 N N . ALA A 1 190 ? -18.812 -20.531 12.523 1 98.5 190 ALA A N 1
ATOM 1425 C CA . ALA A 1 190 ? -17.656 -20.766 11.672 1 98.5 190 ALA A CA 1
ATOM 1426 C C . ALA A 1 190 ? -16.734 -19.547 11.633 1 98.5 190 ALA A C 1
ATOM 1428 O O . ALA A 1 190 ? -15.516 -19.672 11.648 1 98.5 190 ALA A O 1
ATOM 1429 N N . ALA A 1 191 ? -17.312 -18.391 11.562 1 98.81 191 ALA A N 1
ATOM 1430 C CA . ALA A 1 191 ? -16.547 -17.141 11.562 1 98.81 191 ALA A CA 1
ATOM 1431 C C . ALA A 1 191 ? -15.781 -16.969 12.867 1 98.81 191 ALA A C 1
ATOM 1433 O O . ALA A 1 191 ? -14.617 -16.562 12.859 1 98.81 191 ALA A O 1
ATOM 1434 N N . ASP A 1 192 ? -16.438 -17.281 13.961 1 98.81 192 ASP A N 1
ATOM 1435 C CA . ASP A 1 192 ? -15.805 -17.188 15.273 1 98.81 192 ASP A CA 1
ATOM 1436 C C . ASP A 1 192 ? -14.641 -18.172 15.383 1 98.81 192 ASP A C 1
ATOM 1438 O O . ASP A 1 192 ? -13.586 -17.828 15.922 1 98.81 192 ASP A O 1
ATOM 1442 N N . ALA A 1 193 ? -14.906 -19.344 14.859 1 98.5 193 ALA A N 1
ATOM 1443 C CA . ALA A 1 193 ? -13.844 -20.344 14.883 1 98.5 193 ALA A CA 1
ATOM 1444 C C . ALA A 1 193 ? -12.633 -19.859 14.078 1 98.5 193 ALA A C 1
ATOM 1446 O O . ALA A 1 193 ? -11.492 -20.062 14.5 1 98.5 193 ALA A O 1
ATOM 1447 N N . GLN A 1 194 ? -12.867 -19.25 12.953 1 98 194 GLN A N 1
ATOM 1448 C CA . GLN A 1 194 ? -11.797 -18.703 12.133 1 98 194 GLN A CA 1
ATOM 1449 C C . GLN A 1 194 ? -11.062 -17.578 12.859 1 98 194 GLN A C 1
ATOM 1451 O O . GLN A 1 194 ? -9.828 -17.5 12.812 1 98 194 GLN A O 1
ATOM 1456 N N . ALA A 1 195 ? -11.797 -16.719 13.484 1 98.44 195 ALA A N 1
ATOM 1457 C CA . ALA A 1 195 ? -11.203 -15.633 14.258 1 98.44 195 ALA A CA 1
ATOM 1458 C C . ALA A 1 195 ? -10.305 -16.172 15.367 1 98.44 195 ALA A C 1
ATOM 1460 O O . ALA A 1 195 ? -9.156 -15.734 15.516 1 98.44 195 ALA A O 1
ATOM 1461 N N . GLU A 1 196 ? -10.758 -17.172 16.062 1 98.38 196 GLU A N 1
ATOM 1462 C CA . GLU A 1 196 ? -10.008 -17.766 17.172 1 98.38 196 GLU A CA 1
ATOM 1463 C C . GLU A 1 196 ? -8.734 -18.453 16.672 1 98.38 196 GLU A C 1
ATOM 1465 O O . GLU A 1 196 ? -7.68 -18.344 17.297 1 98.38 196 GLU A O 1
ATOM 1470 N N . ALA A 1 197 ? -8.898 -19.094 15.523 1 97.75 197 ALA A N 1
ATOM 1471 C CA . ALA A 1 197 ? -7.742 -19.766 14.93 1 97.75 197 ALA A CA 1
ATOM 1472 C C . ALA A 1 197 ? -6.66 -18.75 14.547 1 97.75 197 ALA A C 1
ATOM 1474 O O . ALA A 1 197 ? -5.48 -19.094 14.461 1 97.75 197 ALA A O 1
ATOM 1475 N N . LEU A 1 198 ? -7.047 -17.516 14.414 1 97.31 198 LEU A N 1
ATOM 1476 C CA . LEU A 1 198 ? -6.125 -16.469 14 1 97.31 198 LEU A CA 1
ATOM 1477 C C . LEU A 1 198 ? -5.73 -15.594 15.188 1 97.31 198 LEU A C 1
ATOM 1479 O O . LEU A 1 198 ? -5.113 -14.539 15.008 1 97.31 198 LEU A O 1
ATOM 1483 N N . GLY A 1 199 ? -6.152 -15.938 16.375 1 96.44 199 GLY A N 1
ATOM 1484 C CA . GLY A 1 199 ? -5.758 -15.242 17.578 1 96.44 199 GLY A CA 1
ATOM 1485 C C . GLY A 1 199 ? -6.641 -14.055 17.906 1 96.44 199 GLY A C 1
ATOM 1486 O O . GLY A 1 199 ? -6.223 -13.141 18.625 1 96.44 199 GLY A O 1
ATOM 1487 N N . LEU A 1 200 ? -7.809 -14.016 17.344 1 98.12 200 LEU A N 1
ATOM 1488 C CA . LEU A 1 200 ? -8.766 -12.945 17.594 1 98.12 200 LEU A CA 1
ATOM 1489 C C . LEU A 1 200 ? -9.922 -13.445 18.453 1 98.12 200 LEU A C 1
ATOM 1491 O O . LEU A 1 200 ? -10.25 -14.633 18.438 1 98.12 200 LEU A O 1
ATOM 1495 N N . PRO A 1 201 ? -10.562 -12.594 19.203 1 98 201 PRO A N 1
ATOM 1496 C CA . PRO A 1 201 ? -11.727 -13.016 19.984 1 98 201 PRO A CA 1
ATOM 1497 C C . PRO A 1 201 ? -12.953 -13.281 19.125 1 98 201 PRO A C 1
ATOM 1499 O O . PRO A 1 201 ? -13.07 -12.727 18.031 1 98 201 PRO A O 1
ATOM 1502 N N . ALA A 1 202 ? -13.805 -14.086 19.641 1 97.88 202 ALA A N 1
ATOM 1503 C CA . ALA A 1 202 ? -15.109 -14.266 19.016 1 97.88 202 ALA A CA 1
ATOM 1504 C C . ALA A 1 202 ? -15.789 -12.914 18.781 1 97.88 202 ALA A C 1
ATOM 1506 O O . ALA A 1 202 ? -15.688 -12.008 19.609 1 97.88 202 ALA A O 1
ATOM 1507 N N . GLY A 1 203 ? -16.375 -12.805 17.656 1 98.25 203 GLY A N 1
ATOM 1508 C CA . GLY A 1 203 ? -17.062 -11.555 17.344 1 98.25 203 GLY A CA 1
ATOM 1509 C C . GLY A 1 203 ? -16.219 -10.617 16.484 1 98.25 203 GLY A C 1
ATOM 1510 O O . GLY A 1 203 ? -16.719 -9.602 16.016 1 98.25 203 GLY A O 1
ATOM 1511 N N . SER A 1 204 ? -14.93 -10.945 16.234 1 98.69 204 SER A N 1
ATOM 1512 C CA . SER A 1 204 ? -14.07 -10.109 15.406 1 98.69 204 SER A CA 1
ATOM 1513 C C . SER A 1 204 ? -14.539 -10.102 13.961 1 98.69 204 SER A C 1
ATOM 1515 O O . SER A 1 204 ? -14.344 -9.117 13.242 1 98.69 204 SER A O 1
ATOM 1517 N N . PHE A 1 205 ? -15.062 -11.203 13.539 1 98.88 205 PHE A N 1
ATOM 1518 C CA . PHE A 1 205 ? -15.703 -11.312 12.234 1 98.88 205 PHE A CA 1
ATOM 1519 C C . PHE A 1 205 ? -17.219 -11.484 12.391 1 98.88 205 PHE A C 1
ATOM 1521 O O . PHE A 1 205 ? -17.672 -12.492 12.914 1 98.88 205 PHE A O 1
ATOM 1528 N N . VAL A 1 206 ? -17.938 -10.492 11.953 1 98.94 206 VAL A N 1
ATOM 1529 C CA . VAL A 1 206 ? -19.391 -10.539 12.062 1 98.94 206 VAL A CA 1
ATOM 1530 C C . VAL A 1 206 ? -20 -10.984 10.734 1 98.94 206 VAL A C 1
ATOM 1532 O O . VAL A 1 206 ? -19.75 -10.375 9.695 1 98.94 206 VAL A O 1
ATOM 1535 N N . VAL A 1 207 ? -20.75 -12.023 10.758 1 98.88 207 VAL A N 1
ATOM 1536 C CA . VAL A 1 207 ? -21.391 -12.492 9.531 1 98.88 207 VAL A CA 1
ATOM 1537 C C . VAL A 1 207 ? -22.516 -11.555 9.148 1 98.88 207 VAL A C 1
ATOM 1539 O O . VAL A 1 207 ? -23.391 -11.25 9.969 1 98.88 207 VAL A O 1
ATOM 1542 N N . ALA A 1 208 ? -22.469 -11.078 7.949 1 98.75 208 ALA A N 1
ATOM 1543 C CA . ALA A 1 208 ? -23.516 -10.188 7.457 1 98.75 208 ALA A CA 1
ATOM 1544 C C . ALA A 1 208 ? -24.859 -10.906 7.355 1 98.75 208 ALA A C 1
ATOM 1546 O O . ALA A 1 208 ? -24.906 -12.109 7.082 1 98.75 208 ALA A O 1
ATOM 1547 N N . ALA A 1 209 ? -25.938 -10.172 7.477 1 97.88 209 ALA A N 1
ATOM 1548 C CA . ALA A 1 209 ? -27.266 -10.75 7.387 1 97.88 209 ALA A CA 1
ATOM 1549 C C . ALA A 1 209 ? -27.547 -11.289 5.984 1 97.88 209 ALA A C 1
ATOM 1551 O O . ALA A 1 209 ? -28.312 -12.242 5.816 1 97.88 209 ALA A O 1
ATOM 1552 N N . SER A 1 210 ? -26.984 -10.68 4.984 1 98 210 SER A N 1
ATOM 1553 C CA . SER A 1 210 ? -27.047 -11.07 3.58 1 98 210 SER A CA 1
ATOM 1554 C C . SER A 1 210 ? -25.859 -10.539 2.795 1 98 210 SER A C 1
ATOM 1556 O O . SER A 1 210 ? -25.109 -9.703 3.297 1 98 210 SER A O 1
ATOM 1558 N N . LYS A 1 211 ? -25.703 -11.086 1.622 1 98.12 211 LYS A N 1
ATOM 1559 C CA . LYS A 1 211 ? -24.672 -10.555 0.739 1 98.12 211 LYS A CA 1
ATOM 1560 C C . LYS A 1 211 ? -24.875 -9.07 0.481 1 98.12 211 LYS A C 1
ATOM 1562 O O . LYS A 1 211 ? -23.922 -8.281 0.572 1 98.12 211 LYS A O 1
ATOM 1567 N N . GLU A 1 212 ? -26.062 -8.664 0.247 1 97.56 212 GLU A N 1
ATOM 1568 C CA . GLU A 1 212 ? -26.391 -7.262 -0.014 1 97.56 212 GLU A CA 1
ATOM 1569 C C . GLU A 1 212 ? -26.047 -6.387 1.188 1 97.56 212 GLU A C 1
ATOM 1571 O O . GLU A 1 212 ? -25.562 -5.266 1.03 1 97.56 212 GLU A O 1
ATOM 1576 N N . ALA A 1 213 ? -26.391 -6.863 2.361 1 98.44 213 ALA A N 1
ATOM 1577 C CA . ALA A 1 213 ? -26.094 -6.117 3.584 1 98.44 213 ALA A CA 1
ATOM 1578 C C . ALA A 1 213 ? -24.609 -5.848 3.723 1 98.44 213 ALA A C 1
ATOM 1580 O O . ALA A 1 213 ? -24.203 -4.766 4.152 1 98.44 213 ALA A O 1
ATOM 1581 N N . LEU A 1 214 ? -23.781 -6.832 3.371 1 98.88 214 LEU A N 1
ATOM 1582 C CA . LEU A 1 214 ? -22.328 -6.648 3.426 1 98.88 214 LEU A CA 1
ATOM 1583 C C . LEU A 1 214 ? -21.906 -5.48 2.547 1 98.88 214 LEU A C 1
ATOM 1585 O O . LEU A 1 214 ? -21.172 -4.594 2.996 1 98.88 214 LEU A O 1
ATOM 1589 N N . PHE A 1 215 ? -22.359 -5.438 1.328 1 98.88 215 PHE A N 1
ATOM 1590 C CA . PHE A 1 215 ? -21.969 -4.418 0.366 1 98.88 215 PHE A CA 1
ATOM 1591 C C . PHE A 1 215 ? -22.484 -3.049 0.78 1 98.88 215 PHE A C 1
ATOM 1593 O O . PHE A 1 215 ? -21.828 -2.035 0.575 1 98.88 215 PHE A O 1
ATOM 1600 N N . ARG A 1 216 ? -23.594 -2.986 1.396 1 98.69 216 ARG A N 1
ATOM 1601 C CA . ARG A 1 216 ? -24.203 -1.734 1.842 1 98.69 216 ARG A CA 1
ATOM 1602 C C . ARG A 1 216 ? -23.422 -1.141 3.014 1 98.69 216 ARG A C 1
ATOM 1604 O O . ARG A 1 216 ? -23.281 0.079 3.113 1 98.69 216 ARG A O 1
ATOM 1611 N N . ASP A 1 217 ? -22.922 -1.994 3.84 1 98.5 217 ASP A N 1
ATOM 1612 C CA . ASP A 1 217 ? -22.359 -1.55 5.109 1 98.5 217 ASP A CA 1
ATOM 1613 C C . ASP A 1 217 ? -20.859 -1.304 4.984 1 98.5 217 ASP A C 1
ATOM 1615 O O . ASP A 1 217 ? -20.281 -0.511 5.734 1 98.5 217 ASP A O 1
ATOM 1619 N N . ALA A 1 218 ? -20.219 -1.971 4.098 1 98.94 218 ALA A N 1
ATOM 1620 C CA . ALA A 1 218 ? -18.766 -1.971 4.02 1 98.94 218 ALA A CA 1
ATOM 1621 C C . ALA A 1 218 ? -18.25 -0.652 3.449 1 98.94 218 ALA A C 1
ATOM 1623 O O . ALA A 1 218 ? -18.875 -0.054 2.576 1 98.94 218 ALA A O 1
ATOM 1624 N N . ASP A 1 219 ? -17.141 -0.179 3.971 1 98.94 219 ASP A N 1
ATOM 1625 C CA . ASP A 1 219 ? -16.391 0.923 3.393 1 98.94 219 ASP A CA 1
ATOM 1626 C C . ASP A 1 219 ? -15.328 0.409 2.414 1 98.94 219 ASP A C 1
ATOM 1628 O O . ASP A 1 219 ? -14.93 1.123 1.493 1 98.94 219 ASP A O 1
ATOM 1632 N N . VAL A 1 220 ? -14.836 -0.783 2.641 1 99 220 VAL A N 1
ATOM 1633 C CA . VAL A 1 220 ? -13.938 -1.53 1.767 1 99 220 VAL A CA 1
ATOM 1634 C C . VAL A 1 220 ? -14.461 -2.953 1.582 1 99 220 VAL A C 1
ATOM 1636 O O . VAL A 1 220 ? -14.75 -3.645 2.561 1 99 220 VAL A O 1
ATOM 1639 N N . VAL A 1 221 ? -14.602 -3.373 0.359 1 99 221 VAL A N 1
ATOM 1640 C CA . VAL A 1 221 ? -14.969 -4.754 0.06 1 99 221 VAL A CA 1
ATOM 1641 C C . VAL A 1 221 ? -13.781 -5.48 -0.565 1 99 221 VAL A C 1
ATOM 1643 O O . VAL A 1 221 ? -13.156 -4.969 -1.495 1 99 221 VAL A O 1
ATOM 1646 N N . SER A 1 222 ? -13.453 -6.613 -0.053 1 99 222 SER A N 1
ATOM 1647 C CA . SER A 1 222 ? -12.383 -7.449 -0.591 1 99 222 SER A CA 1
ATOM 1648 C C . SER A 1 222 ? -12.891 -8.844 -0.933 1 99 222 SER A C 1
ATOM 1650 O O . SER A 1 222 ? -13.555 -9.484 -0.116 1 99 222 SER A O 1
ATOM 1652 N N . VAL A 1 223 ? -12.555 -9.352 -2.109 1 98.94 223 VAL A N 1
ATOM 1653 C CA . VAL A 1 223 ? -13.086 -10.609 -2.625 1 98.94 223 VAL A CA 1
ATOM 1654 C C . VAL A 1 223 ? -12.078 -11.734 -2.4 1 98.94 223 VAL A C 1
ATOM 1656 O O . VAL A 1 223 ? -10.93 -11.641 -2.834 1 98.94 223 VAL A O 1
ATOM 1659 N N . HIS A 1 224 ? -12.477 -12.734 -1.729 1 98.62 224 HIS A N 1
ATOM 1660 C CA . HIS A 1 224 ? -11.703 -13.938 -1.432 1 98.62 224 HIS A CA 1
ATOM 1661 C C . HIS A 1 224 ? -12.562 -15.188 -1.565 1 98.62 224 HIS A C 1
ATOM 1663 O O . HIS A 1 224 ? -12.812 -15.883 -0.578 1 98.62 224 HIS A O 1
ATOM 1669 N N . TYR A 1 225 ? -12.898 -15.5 -2.744 1 97.88 225 TYR A N 1
ATOM 1670 C CA . TYR A 1 225 ? -13.875 -16.547 -3.023 1 97.88 225 TYR A CA 1
ATOM 1671 C C . TYR A 1 225 ? -13.352 -17.5 -4.09 1 97.88 225 TYR A C 1
ATOM 1673 O O . TYR A 1 225 ? -12.672 -17.094 -5.027 1 97.88 225 TYR A O 1
ATOM 1681 N N . VAL A 1 226 ? -13.664 -18.812 -3.959 1 95.12 226 VAL A N 1
ATOM 1682 C CA . VAL A 1 226 ? -13.289 -19.797 -4.965 1 95.12 226 VAL A CA 1
ATOM 1683 C C . VAL A 1 226 ? -14.164 -19.641 -6.207 1 95.12 226 VAL A C 1
ATOM 1685 O O . VAL A 1 226 ? -15.391 -19.562 -6.102 1 95.12 226 VAL A O 1
ATOM 1688 N N . LEU A 1 227 ? -13.562 -19.547 -7.332 1 95.81 227 LEU A N 1
ATOM 1689 C CA . LEU A 1 227 ? -14.312 -19.453 -8.578 1 95.81 227 LEU A CA 1
ATOM 1690 C C . LEU A 1 227 ? -14.898 -20.797 -8.969 1 95.81 227 LEU A C 1
ATOM 1692 O O . LEU A 1 227 ? -14.203 -21.812 -8.93 1 95.81 227 LEU A O 1
ATOM 1696 N N . SER A 1 228 ? -16.062 -20.828 -9.219 1 94.56 228 SER A N 1
ATOM 1697 C CA . SER A 1 228 ? -16.844 -21.953 -9.742 1 94.56 228 SER A CA 1
ATOM 1698 C C . SER A 1 228 ? -17.984 -21.469 -10.633 1 94.56 228 SER A C 1
ATOM 1700 O O . SER A 1 228 ? -18.172 -20.266 -10.812 1 94.56 228 SER A O 1
ATOM 1702 N N . GLU A 1 229 ? -18.641 -22.438 -11.227 1 94.69 229 GLU A N 1
ATOM 1703 C CA . GLU A 1 229 ? -19.797 -22.031 -12.023 1 94.69 229 GLU A CA 1
ATOM 1704 C C . GLU A 1 229 ? -20.828 -21.281 -11.18 1 94.69 229 GLU A C 1
ATOM 1706 O O . GLU A 1 229 ? -21.422 -20.312 -11.648 1 94.69 229 GLU A O 1
ATOM 1711 N N . ARG A 1 230 ? -20.906 -21.688 -9.992 1 94.88 230 ARG A N 1
ATOM 1712 C CA . ARG A 1 230 ? -21.906 -21.109 -9.102 1 94.88 230 ARG A CA 1
ATOM 1713 C C . ARG A 1 230 ? -21.469 -19.719 -8.617 1 94.88 230 ARG A C 1
ATOM 1715 O O . ARG A 1 230 ? -22.297 -18.859 -8.359 1 94.88 230 ARG A O 1
ATOM 1722 N N . SER A 1 231 ? -20.172 -19.453 -8.555 1 97.25 231 SER A N 1
ATOM 1723 C CA . SER A 1 231 ? -19.688 -18.219 -7.941 1 97.25 231 SER A CA 1
ATOM 1724 C C . SER A 1 231 ? -19.312 -17.188 -8.992 1 97.25 231 SER A C 1
ATOM 1726 O O . SER A 1 231 ? -18.969 -16.047 -8.656 1 97.25 231 SER A O 1
ATOM 1728 N N . ARG A 1 232 ? -19.359 -17.625 -10.289 1 97.88 232 ARG A N 1
ATOM 1729 C CA . ARG A 1 232 ? -19.141 -16.641 -11.352 1 97.88 232 ARG A CA 1
ATOM 1730 C C . ARG A 1 232 ? -20.109 -15.477 -11.234 1 97.88 232 ARG A C 1
ATOM 1732 O O . ARG A 1 232 ? -21.328 -15.688 -11.125 1 97.88 232 ARG A O 1
ATOM 1739 N N . GLY A 1 233 ? -19.609 -14.297 -11.141 1 98.25 233 GLY A N 1
ATOM 1740 C CA . GLY A 1 233 ? -20.453 -13.117 -11.023 1 98.25 233 GLY A CA 1
ATOM 1741 C C . GLY A 1 233 ? -21.078 -12.969 -9.648 1 98.25 233 GLY A C 1
ATOM 1742 O O . GLY A 1 233 ? -22.125 -12.328 -9.508 1 98.25 233 GLY A O 1
ATOM 1743 N N . VAL A 1 234 ? -20.422 -13.539 -8.672 1 98.44 234 VAL A N 1
ATOM 1744 C CA . VAL A 1 234 ? -20.953 -13.438 -7.309 1 98.44 234 VAL A CA 1
ATOM 1745 C C . VAL A 1 234 ? -21.031 -11.969 -6.902 1 98.44 234 VAL A C 1
ATOM 1747 O O . VAL A 1 234 ? -21.906 -11.586 -6.113 1 98.44 234 VAL A O 1
ATOM 1750 N N . VAL A 1 235 ? -20.219 -11.125 -7.422 1 98.81 235 VAL A N 1
ATOM 1751 C CA . VAL A 1 235 ? -20.344 -9.672 -7.309 1 98.81 235 VAL A CA 1
ATOM 1752 C C . VAL A 1 235 ? -20.875 -9.094 -8.617 1 98.81 235 VAL A C 1
ATOM 1754 O O . VAL A 1 235 ? -20.125 -8.977 -9.602 1 98.81 235 VAL A O 1
ATOM 1757 N N . GLY A 1 236 ? -22.094 -8.781 -8.617 1 98.5 236 GLY A N 1
ATOM 1758 C CA . GLY A 1 236 ? -22.734 -8.266 -9.82 1 98.5 236 GLY A CA 1
ATOM 1759 C C . GLY A 1 236 ? -23.312 -6.871 -9.633 1 98.5 236 GLY A C 1
ATOM 1760 O O . GLY A 1 236 ? -22.906 -6.145 -8.719 1 98.5 236 GLY A O 1
ATOM 1761 N N . ALA A 1 237 ? -24.188 -6.496 -10.5 1 98.44 237 ALA A N 1
ATOM 1762 C CA . ALA A 1 237 ? -24.766 -5.156 -10.547 1 98.44 237 ALA A CA 1
ATOM 1763 C C . ALA A 1 237 ? -25.484 -4.82 -9.242 1 98.44 237 ALA A C 1
ATOM 1765 O O . ALA A 1 237 ? -25.312 -3.725 -8.703 1 98.44 237 ALA A O 1
ATOM 1766 N N . PRO A 1 238 ? -26.266 -5.773 -8.664 1 98.38 238 PRO A N 1
ATOM 1767 C CA . PRO A 1 238 ? -26.969 -5.426 -7.426 1 98.38 238 PRO A CA 1
ATOM 1768 C C . PRO A 1 238 ? -26.016 -5.113 -6.273 1 98.38 238 PRO A C 1
ATOM 1770 O O . PRO A 1 238 ? -26.25 -4.172 -5.512 1 98.38 238 PRO A O 1
ATOM 1773 N N . GLU A 1 239 ? -25 -5.93 -6.113 1 98.75 239 GLU A N 1
ATOM 1774 C CA . GLU A 1 239 ? -24.016 -5.703 -5.059 1 98.75 239 GLU A CA 1
ATOM 1775 C C . GLU A 1 239 ? -23.297 -4.375 -5.254 1 98.75 239 GLU A C 1
ATOM 1777 O O . GLU A 1 239 ? -23.156 -3.596 -4.309 1 98.75 239 GLU A O 1
ATOM 1782 N N . LEU A 1 240 ? -22.891 -4.105 -6.453 1 98.81 240 LEU A N 1
ATOM 1783 C CA . LEU A 1 240 ? -22.156 -2.881 -6.77 1 98.81 240 LEU A CA 1
ATOM 1784 C C . LEU A 1 240 ? -23.031 -1.652 -6.535 1 98.81 240 LEU A C 1
ATOM 1786 O O . LEU A 1 240 ? -22.547 -0.631 -6.035 1 98.81 240 LEU A O 1
ATOM 1790 N N . ALA A 1 241 ? -24.266 -1.742 -6.855 1 98.56 241 ALA A N 1
ATOM 1791 C CA . ALA A 1 241 ? -25.203 -0.635 -6.676 1 98.56 241 ALA A CA 1
ATOM 1792 C C . ALA A 1 241 ? -25.438 -0.357 -5.195 1 98.56 241 ALA A C 1
ATOM 1794 O O . ALA A 1 241 ? -25.766 0.77 -4.812 1 98.56 241 ALA A O 1
ATOM 1795 N N . ALA A 1 242 ? -25.297 -1.353 -4.355 1 98.75 242 ALA A N 1
ATOM 1796 C CA . ALA A 1 242 ? -25.562 -1.234 -2.926 1 98.75 242 ALA A CA 1
ATOM 1797 C C . ALA A 1 242 ? -24.391 -0.588 -2.197 1 98.75 242 ALA A C 1
ATOM 1799 O O . ALA A 1 242 ? -24.531 -0.163 -1.047 1 98.75 242 ALA A O 1
ATOM 1800 N N . MET A 1 243 ? -23.219 -0.529 -2.83 1 98.88 243 MET A N 1
ATOM 1801 C CA . MET A 1 243 ? -22.031 -0.003 -2.17 1 98.88 243 MET A CA 1
ATOM 1802 C C . MET A 1 243 ? -22.172 1.49 -1.899 1 98.88 243 MET A C 1
ATOM 1804 O O . MET A 1 243 ? -22.828 2.203 -2.654 1 98.88 243 MET A O 1
ATOM 1808 N N . LYS A 1 244 ? -21.484 1.943 -0.831 1 98.62 244 LYS A N 1
ATOM 1809 C CA . LYS A 1 244 ? -21.406 3.373 -0.55 1 98.62 244 LYS A CA 1
ATOM 1810 C C . LYS A 1 244 ? -20.656 4.105 -1.656 1 98.62 244 LYS A C 1
ATOM 1812 O O . LYS A 1 244 ? -19.656 3.594 -2.186 1 98.62 244 LYS A O 1
ATOM 1817 N N . PRO A 1 245 ? -21.016 5.312 -2.006 1 98.06 245 PRO A N 1
ATOM 1818 C CA . PRO A 1 245 ? -20.281 6.086 -3 1 98.06 245 PRO A CA 1
ATOM 1819 C C . PRO A 1 245 ? -18.797 6.254 -2.637 1 98.06 245 PRO A C 1
ATOM 1821 O O . PRO A 1 245 ? -17.953 6.367 -3.523 1 98.06 245 PRO A O 1
ATOM 1824 N N . GLY A 1 246 ? -18.469 6.25 -1.379 1 98.06 246 GLY A N 1
ATOM 1825 C CA . GLY A 1 246 ? -17.094 6.441 -0.921 1 98.06 246 GLY A CA 1
ATOM 1826 C C . GLY A 1 246 ? -16.359 5.137 -0.699 1 98.06 246 GLY A C 1
ATOM 1827 O O . GLY A 1 246 ? -15.219 5.141 -0.222 1 98.06 246 GLY A O 1
ATOM 1828 N N . ALA A 1 247 ? -16.906 4.004 -1.119 1 98.88 247 ALA A N 1
ATOM 1829 C CA . ALA A 1 247 ? -16.344 2.695 -0.784 1 98.88 247 ALA A CA 1
ATOM 1830 C C . ALA A 1 247 ? -15.297 2.266 -1.806 1 98.88 247 ALA A C 1
ATOM 1832 O O . ALA A 1 247 ? -15.211 2.84 -2.895 1 98.88 247 ALA A O 1
ATOM 1833 N N . LEU A 1 248 ? -14.508 1.307 -1.422 1 98.94 248 LEU A N 1
ATOM 1834 C CA . LEU A 1 248 ? -13.477 0.698 -2.254 1 98.94 248 LEU A CA 1
ATOM 1835 C C . LEU A 1 248 ? -13.789 -0.773 -2.512 1 98.94 248 LEU A C 1
ATOM 1837 O O . LEU A 1 248 ? -14.336 -1.458 -1.646 1 98.94 248 LEU A O 1
ATOM 1841 N N . LEU A 1 249 ? -13.422 -1.254 -3.68 1 98.94 249 LEU A N 1
ATOM 1842 C CA . LEU A 1 249 ? -13.516 -2.668 -4.023 1 98.94 249 LEU A CA 1
ATOM 1843 C C . LEU A 1 249 ? -12.148 -3.219 -4.422 1 98.94 249 LEU A C 1
ATOM 1845 O O . LEU A 1 249 ? -11.438 -2.609 -5.223 1 98.94 249 LEU A O 1
ATOM 1849 N N . VAL A 1 250 ? -11.758 -4.344 -3.867 1 98.94 250 VAL A N 1
ATOM 1850 C CA . VAL A 1 250 ? -10.484 -4.98 -4.164 1 98.94 250 VAL A CA 1
ATOM 1851 C C . VAL A 1 250 ? -10.711 -6.438 -4.559 1 98.94 250 VAL A C 1
ATOM 1853 O O . VAL A 1 250 ? -11.445 -7.16 -3.885 1 98.94 250 VAL A O 1
ATOM 1856 N N . ASN A 1 251 ? -10.102 -6.879 -5.648 1 98.94 251 ASN A N 1
ATOM 1857 C CA . ASN A 1 251 ? -10.188 -8.273 -6.074 1 98.94 251 ASN A CA 1
ATOM 1858 C C . ASN A 1 251 ? -8.812 -8.852 -6.375 1 98.94 251 ASN A C 1
ATOM 1860 O O . ASN A 1 251 ? -8.18 -8.484 -7.371 1 98.94 251 ASN A O 1
ATOM 1864 N N . THR A 1 252 ? -8.367 -9.727 -5.527 1 98.75 252 THR A N 1
ATOM 1865 C CA . THR A 1 252 ? -7.121 -10.461 -5.723 1 98.75 252 THR A CA 1
ATOM 1866 C C . THR A 1 252 ? -7.391 -11.953 -5.871 1 98.75 252 THR A C 1
ATOM 1868 O O . THR A 1 252 ? -6.484 -12.773 -5.715 1 98.75 252 THR A O 1
ATOM 1871 N N . SER A 1 253 ? -8.625 -12.328 -6.07 1 98 253 SER A N 1
ATOM 1872 C CA . SER A 1 253 ? -9.023 -13.727 -6.164 1 98 253 SER A CA 1
ATOM 1873 C C . SER A 1 253 ? -9.047 -14.195 -7.613 1 98 253 SER A C 1
ATOM 1875 O O . SER A 1 253 ? -8.016 -14.57 -8.172 1 98 253 SER A O 1
ATOM 1877 N N . ARG A 1 254 ? -10.219 -14.078 -8.305 1 97.56 254 ARG A N 1
ATOM 1878 C CA . ARG A 1 254 ? -10.352 -14.391 -9.727 1 97.56 254 ARG A CA 1
ATOM 1879 C C . ARG A 1 254 ? -11.211 -13.344 -10.43 1 97.56 254 ARG A C 1
ATOM 1881 O O . ARG A 1 254 ? -12.211 -12.883 -9.875 1 97.56 254 ARG A O 1
ATOM 1888 N N . GLY A 1 255 ? -10.82 -13 -11.648 1 97.88 255 GLY A N 1
ATOM 1889 C CA . GLY A 1 255 ? -11.516 -11.977 -12.406 1 97.88 255 GLY A CA 1
ATOM 1890 C C . GLY A 1 255 ? -13.008 -12.234 -12.531 1 97.88 255 GLY A C 1
ATOM 1891 O O . GLY A 1 255 ? -13.82 -11.391 -12.148 1 97.88 255 GLY A O 1
ATOM 1892 N N . PRO A 1 256 ? -13.406 -13.461 -12.883 1 97.88 256 PRO A N 1
ATOM 1893 C CA . PRO A 1 256 ? -14.805 -13.742 -13.211 1 97.88 256 PRO A CA 1
ATOM 1894 C C . PRO A 1 256 ? -15.711 -13.766 -11.984 1 97.88 256 PRO A C 1
ATOM 1896 O O . PRO A 1 256 ? -16.922 -13.906 -12.109 1 97.88 256 PRO A O 1
ATOM 1899 N N . LEU A 1 257 ? -15.172 -13.602 -10.844 1 98.75 257 LEU A N 1
ATOM 1900 C CA . LEU A 1 257 ? -16 -13.492 -9.648 1 98.75 257 LEU A CA 1
ATOM 1901 C C . LEU A 1 257 ? -16.797 -12.188 -9.656 1 98.75 257 LEU A C 1
ATOM 1903 O O . LEU A 1 257 ? -17.844 -12.094 -9.031 1 98.75 257 LEU A O 1
ATOM 1907 N N . VAL A 1 258 ? -16.281 -11.195 -10.336 1 98.88 258 VAL A N 1
ATOM 1908 C CA . VAL A 1 258 ? -16.938 -9.898 -10.477 1 98.88 258 VAL A CA 1
ATOM 1909 C C . VAL A 1 258 ? -17.469 -9.734 -11.898 1 98.88 258 VAL A C 1
ATOM 1911 O O . VAL A 1 258 ? -16.734 -9.984 -12.867 1 98.88 258 VAL A O 1
ATOM 1914 N N . ASP A 1 259 ? -18.703 -9.406 -12.016 1 98.75 259 ASP A N 1
ATOM 1915 C CA . ASP A 1 259 ? -19.25 -9.07 -13.328 1 98.75 259 ASP A CA 1
ATOM 1916 C C . ASP A 1 259 ? -18.531 -7.859 -13.93 1 98.75 259 ASP A C 1
ATOM 1918 O O . ASP A 1 259 ? -18.75 -6.727 -13.492 1 98.75 259 ASP A O 1
ATOM 1922 N N . GLU A 1 260 ? -17.781 -8.125 -14.945 1 98.5 260 GLU A N 1
ATOM 1923 C CA . GLU A 1 260 ? -16.891 -7.105 -15.492 1 98.5 260 GLU A CA 1
ATOM 1924 C C . GLU A 1 260 ? -17.688 -5.93 -16.062 1 98.5 260 GLU A C 1
ATOM 1926 O O . GLU A 1 260 ? -17.344 -4.77 -15.805 1 98.5 260 GLU A O 1
ATOM 1931 N N . ALA A 1 261 ? -18.656 -6.227 -16.844 1 98.5 261 ALA A N 1
ATOM 1932 C CA . ALA A 1 261 ? -19.453 -5.168 -17.453 1 98.5 261 ALA A CA 1
ATOM 1933 C C . ALA A 1 261 ? -20.094 -4.281 -16.391 1 98.5 261 ALA A C 1
ATOM 1935 O O . ALA A 1 261 ? -20.094 -3.053 -16.516 1 98.5 261 ALA A O 1
ATOM 1936 N N . ALA A 1 262 ? -20.641 -4.879 -15.367 1 98.81 262 ALA A N 1
ATOM 1937 C CA . ALA A 1 262 ? -21.266 -4.137 -14.273 1 98.81 262 ALA A CA 1
ATOM 1938 C C . ALA A 1 262 ? -20.25 -3.275 -13.539 1 98.81 262 ALA A C 1
ATOM 1940 O O . ALA A 1 262 ? -20.531 -2.133 -13.18 1 98.81 262 ALA A O 1
ATOM 1941 N N . LEU A 1 263 ? -19.109 -3.828 -13.32 1 98.88 263 LEU A N 1
ATOM 1942 C CA . LEU A 1 263 ? -18.078 -3.086 -12.617 1 98.88 263 LEU A CA 1
ATOM 1943 C C . LEU A 1 263 ? -17.594 -1.9 -13.445 1 98.88 263 LEU A C 1
ATOM 1945 O O . LEU A 1 263 ? -17.453 -0.792 -12.93 1 98.88 263 LEU A O 1
ATOM 1949 N N . LEU A 1 264 ? -17.312 -2.125 -14.727 1 98.88 264 LEU A N 1
ATOM 1950 C CA . LEU A 1 264 ? -16.891 -1.045 -15.617 1 98.88 264 LEU A CA 1
ATOM 1951 C C . LEU A 1 264 ? -17.922 0.085 -15.617 1 98.88 264 LEU A C 1
ATOM 1953 O O . LEU A 1 264 ? -17.562 1.258 -15.5 1 98.88 264 LEU A O 1
ATOM 1957 N N . ASP A 1 265 ? -19.141 -0.296 -15.727 1 98.75 265 ASP A N 1
ATOM 1958 C CA . ASP A 1 265 ? -20.219 0.702 -15.719 1 98.75 265 ASP A CA 1
ATOM 1959 C C . ASP A 1 265 ? -20.203 1.498 -14.414 1 98.75 265 ASP A C 1
ATOM 1961 O O . ASP A 1 265 ? -20.266 2.729 -14.438 1 98.75 265 ASP A O 1
ATOM 1965 N N . THR A 1 266 ? -20.156 0.84 -13.266 1 98.88 266 THR A N 1
ATOM 1966 C CA . THR A 1 266 ? -20.141 1.459 -11.945 1 98.88 266 THR A CA 1
ATOM 1967 C C . THR A 1 266 ? -18.984 2.443 -11.828 1 98.88 266 THR A C 1
ATOM 1969 O O . THR A 1 266 ? -19.156 3.568 -11.359 1 98.88 266 THR A O 1
ATOM 1972 N N . LEU A 1 267 ? -17.828 2.084 -12.305 1 98.94 267 LEU A N 1
ATOM 1973 C CA . LEU A 1 267 ? -16.625 2.891 -12.148 1 98.94 267 LEU 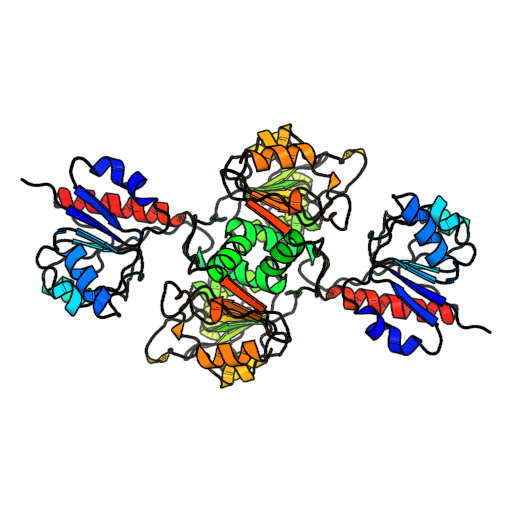A CA 1
ATOM 1974 C C . LEU A 1 267 ? -16.641 4.062 -13.133 1 98.94 267 LEU A C 1
ATOM 1976 O O . LEU A 1 267 ? -16.141 5.145 -12.805 1 98.94 267 LEU A O 1
ATOM 1980 N N . ARG A 1 268 ? -17.156 3.893 -14.328 1 98.62 268 ARG A N 1
ATOM 1981 C CA . ARG A 1 268 ? -17.219 4.957 -15.32 1 98.62 268 ARG A CA 1
ATOM 1982 C C . ARG A 1 268 ? -18.125 6.094 -14.844 1 98.62 268 ARG A C 1
ATOM 1984 O O . ARG A 1 268 ? -17.875 7.262 -15.141 1 98.62 268 ARG A O 1
ATOM 1991 N N . ARG A 1 269 ? -19.094 5.777 -14.055 1 98.06 269 ARG A N 1
ATOM 1992 C CA . ARG A 1 269 ? -20.016 6.805 -13.586 1 98.06 269 ARG A CA 1
ATOM 1993 C C . ARG A 1 269 ? -19.625 7.316 -12.211 1 98.06 269 ARG A C 1
ATOM 1995 O O . ARG A 1 269 ? -20.344 8.109 -11.602 1 98.06 269 ARG A O 1
ATOM 2002 N N . GLY A 1 270 ? -18.609 6.758 -11.711 1 98.62 270 GLY A N 1
ATOM 2003 C CA . GLY A 1 270 ? -18.156 7.184 -10.391 1 98.62 270 GLY A CA 1
ATOM 2004 C C . GLY A 1 270 ? -19.047 6.688 -9.273 1 98.62 270 GLY A C 1
ATOM 2005 O O . GLY A 1 270 ? -19.281 7.398 -8.289 1 98.62 270 GLY A O 1
ATOM 2006 N N . GLY A 1 271 ? -19.547 5.547 -9.43 1 98.69 271 GLY A N 1
ATOM 2007 C CA . GLY A 1 271 ? -20.5 5 -8.484 1 98.69 271 GLY A CA 1
ATOM 2008 C C . GLY A 1 271 ? -19.891 4.652 -7.141 1 98.69 271 GLY A C 1
ATOM 2009 O O . GLY A 1 271 ? -20.594 4.559 -6.137 1 98.69 271 GLY A O 1
ATOM 2010 N N . ILE A 1 272 ? -18.625 4.34 -7.062 1 98.81 272 ILE A N 1
ATOM 2011 C CA . ILE A 1 272 ? -17.859 4.148 -5.84 1 98.81 272 ILE A CA 1
ATOM 2012 C C . ILE A 1 272 ? -16.562 4.941 -5.926 1 98.81 272 ILE A C 1
ATOM 2014 O O . ILE A 1 272 ? -16.234 5.5 -6.973 1 98.81 272 ILE A O 1
ATOM 2018 N N . ARG A 1 273 ? -15.836 5.008 -4.84 1 98.44 273 ARG A N 1
ATOM 2019 C CA . ARG A 1 273 ? -14.609 5.797 -4.789 1 98.44 273 ARG A CA 1
ATOM 2020 C C . ARG A 1 273 ? -13.539 5.199 -5.691 1 98.44 273 ARG A C 1
ATOM 2022 O O . ARG A 1 273 ? -12.828 5.926 -6.387 1 98.44 273 ARG A O 1
ATOM 2029 N N . GLY A 1 274 ? -13.43 3.861 -5.586 1 98.81 274 GLY A N 1
ATOM 2030 C CA . GLY A 1 274 ? -12.406 3.262 -6.43 1 98.81 274 GLY A CA 1
ATOM 2031 C C . GLY A 1 274 ? -12.367 1.749 -6.336 1 98.81 274 GLY A C 1
ATOM 2032 O O . GLY A 1 274 ? -13.039 1.156 -5.492 1 98.81 274 GLY A O 1
ATOM 2033 N N . ALA A 1 275 ? -11.547 1.13 -7.227 1 98.94 275 ALA A N 1
ATOM 2034 C CA . ALA A 1 275 ? -11.336 -0.315 -7.246 1 98.94 275 ALA A CA 1
ATOM 2035 C C . ALA A 1 275 ? -9.875 -0.65 -7.527 1 98.94 275 ALA A C 1
ATOM 2037 O O . ALA A 1 275 ? -9.211 0.042 -8.297 1 98.94 275 ALA A O 1
ATOM 2038 N N . ALA A 1 276 ? -9.398 -1.657 -6.859 1 98.94 276 ALA A N 1
ATOM 2039 C CA . ALA A 1 276 ? -8.094 -2.246 -7.133 1 98.94 276 ALA A CA 1
ATOM 2040 C C . ALA A 1 276 ? -8.234 -3.688 -7.617 1 98.94 276 ALA A C 1
ATOM 2042 O O . ALA A 1 276 ? -8.805 -4.531 -6.926 1 98.94 276 ALA A O 1
ATOM 2043 N N . LEU A 1 277 ? -7.668 -3.947 -8.812 1 98.94 277 LEU A N 1
ATOM 2044 C CA . LEU A 1 277 ? -7.82 -5.246 -9.453 1 98.94 277 LEU A CA 1
ATOM 2045 C C . LEU A 1 277 ? -6.457 -5.863 -9.766 1 98.94 277 LEU A C 1
ATOM 2047 O O . LEU A 1 277 ? -5.605 -5.219 -10.375 1 98.94 277 LEU A O 1
ATOM 2051 N N . ASP A 1 278 ? -6.281 -7.105 -9.367 1 98.81 278 ASP A N 1
ATOM 2052 C CA . ASP A 1 278 ? -5.059 -7.852 -9.648 1 98.81 278 ASP A CA 1
ATOM 2053 C C . ASP A 1 278 ? -5.32 -8.969 -10.656 1 98.81 278 ASP A C 1
ATOM 2055 O O . ASP A 1 278 ? -4.379 -9.547 -11.203 1 98.81 278 ASP A O 1
ATOM 2059 N N . VAL A 1 279 ? -6.59 -9.273 -10.883 1 98.56 279 VAL A N 1
ATOM 2060 C CA . VAL A 1 279 ? -6.961 -10.43 -11.688 1 98.56 279 VAL A CA 1
ATOM 2061 C C . VAL A 1 279 ? -7.992 -10.016 -12.734 1 98.56 279 VAL A C 1
ATOM 2063 O O . VAL A 1 279 ? -8.805 -9.125 -12.492 1 98.56 279 VAL A O 1
ATOM 2066 N N . PHE A 1 280 ? -7.91 -10.703 -13.828 1 97.5 280 PHE A N 1
ATOM 2067 C CA . PHE A 1 280 ? -8.711 -10.336 -14.992 1 97.5 280 PHE A CA 1
ATOM 2068 C C . PHE A 1 280 ? -9.125 -11.57 -15.781 1 97.5 280 PHE A C 1
ATOM 2070 O O . PHE A 1 280 ? -8.656 -12.672 -15.5 1 97.5 280 PHE A O 1
ATOM 2077 N N . ASP A 1 281 ? -9.945 -11.391 -16.75 1 93.12 281 ASP A N 1
ATOM 2078 C CA . ASP A 1 281 ? -10.328 -12.398 -17.719 1 93.12 281 ASP A CA 1
ATOM 2079 C C . ASP A 1 281 ? -10.531 -11.773 -19.109 1 93.12 281 ASP A C 1
ATOM 2081 O O . ASP A 1 281 ? -11.5 -11.055 -19.328 1 93.12 281 ASP A O 1
ATOM 2085 N N . PRO A 1 282 ? -9.633 -11.984 -20.016 1 91.69 282 PRO A N 1
ATOM 2086 C CA . PRO A 1 282 ? -8.484 -12.891 -20 1 91.69 282 PRO A CA 1
ATOM 2087 C C . PRO A 1 282 ? -7.234 -12.242 -19.406 1 91.69 282 PRO A C 1
ATOM 2089 O O . PRO A 1 282 ? -7.227 -11.039 -19.141 1 91.69 282 PRO A O 1
ATOM 2092 N N . GLU A 1 283 ? -6.238 -13.109 -19.188 1 93.25 283 GLU A N 1
ATOM 2093 C CA . GLU A 1 283 ? -4.891 -12.672 -18.828 1 93.25 283 GLU A CA 1
ATOM 2094 C C . GLU A 1 283 ? -3.85 -13.242 -19.781 1 93.25 283 GLU A C 1
ATOM 2096 O O . GLU A 1 283 ? -3.979 -14.383 -20.25 1 93.25 283 GLU A O 1
ATOM 2101 N N . PRO A 1 284 ? -2.896 -12.492 -20.141 1 93.19 284 PRO A N 1
ATOM 2102 C CA . PRO A 1 284 ? -2.66 -11.086 -19.812 1 93.19 284 PRO A CA 1
ATOM 2103 C C . PRO A 1 284 ? -3.74 -10.156 -20.375 1 93.19 284 PRO A C 1
ATOM 2105 O O . PRO A 1 284 ? -4.367 -10.477 -21.391 1 93.19 284 PRO A O 1
ATOM 2108 N N . LEU A 1 285 ? -3.895 -9.094 -19.719 1 95.06 285 LEU A N 1
ATOM 2109 C CA . LEU A 1 285 ? -4.898 -8.117 -20.125 1 95.06 285 LEU A CA 1
ATOM 2110 C C . LEU A 1 285 ? -4.609 -7.594 -21.531 1 95.06 285 LEU A C 1
ATOM 2112 O O . LEU A 1 285 ? -3.498 -7.145 -21.812 1 95.06 285 LEU A O 1
ATOM 2116 N N . PRO A 1 286 ? -5.566 -7.742 -22.438 1 93.38 286 PRO A N 1
ATOM 2117 C CA . PRO A 1 286 ? -5.34 -7.27 -23.797 1 93.38 286 PRO A CA 1
ATOM 2118 C C . PRO A 1 286 ? -5.008 -5.781 -23.859 1 93.38 286 PRO A C 1
ATOM 2120 O O . PRO A 1 286 ? -5.469 -5.008 -23.016 1 93.38 286 PRO A O 1
ATOM 2123 N N . ALA A 1 287 ? -4.34 -5.375 -24.891 1 92.88 287 ALA A N 1
ATOM 2124 C CA . ALA A 1 287 ? -3.842 -4.012 -25.047 1 92.88 287 ALA A CA 1
ATOM 2125 C C . ALA A 1 287 ? -4.992 -3.02 -25.188 1 92.88 287 ALA A C 1
ATOM 2127 O O . ALA A 1 287 ? -4.879 -1.864 -24.766 1 92.88 287 ALA A O 1
ATOM 2128 N N . ASP A 1 288 ? -6.082 -3.49 -25.703 1 95.81 288 ASP A N 1
ATOM 2129 C CA . ASP A 1 288 ? -7.199 -2.59 -25.969 1 95.81 288 ASP A CA 1
ATOM 2130 C C . ASP A 1 288 ? -8.258 -2.689 -24.875 1 95.81 288 ASP A C 1
ATOM 2132 O O . ASP A 1 288 ? -9.359 -2.158 -25.016 1 95.81 288 ASP A O 1
ATOM 2136 N N . SER A 1 289 ? -7.926 -3.379 -23.828 1 97.5 289 SER A N 1
ATOM 2137 C CA . SER A 1 289 ? -8.867 -3.512 -22.719 1 97.5 289 SER A CA 1
ATOM 2138 C C . SER A 1 289 ? -9.266 -2.148 -22.156 1 97.5 289 SER A C 1
ATOM 2140 O O . SER A 1 289 ? -8.406 -1.283 -21.969 1 97.5 289 SER A O 1
ATOM 2142 N N . PRO A 1 290 ? -10.523 -1.947 -21.828 1 98.19 290 PRO A N 1
ATOM 2143 C CA . PRO A 1 290 ? -10.945 -0.693 -21.203 1 98.19 290 PRO A CA 1
ATOM 2144 C C . PRO A 1 290 ? -10.281 -0.456 -19.844 1 98.19 290 PRO A C 1
ATOM 2146 O O . PRO A 1 290 ? -10.156 0.69 -19.406 1 98.19 290 PRO A O 1
ATOM 2149 N N . TRP A 1 291 ? -9.836 -1.495 -19.219 1 98.56 291 TRP A N 1
ATOM 2150 C CA . TRP A 1 291 ? -9.125 -1.337 -17.969 1 98.56 291 TRP A CA 1
ATOM 2151 C C . TRP A 1 291 ? -7.848 -0.528 -18.156 1 98.56 291 TRP A C 1
ATOM 2153 O O . TRP A 1 291 ? -7.434 0.213 -17.266 1 98.56 291 TRP A O 1
ATOM 2163 N N . ARG A 1 292 ? -7.277 -0.721 -19.328 1 98 292 ARG A N 1
ATOM 2164 C CA . ARG A 1 292 ? -6.02 -0.056 -19.656 1 98 292 ARG A CA 1
ATOM 2165 C C . ARG A 1 292 ? -6.266 1.341 -20.219 1 98 292 ARG A C 1
ATOM 2167 O O . ARG A 1 292 ? -5.562 2.291 -19.859 1 98 292 ARG A O 1
ATOM 2174 N N . THR A 1 293 ? -7.25 1.521 -21.016 1 97.12 293 THR A N 1
ATOM 2175 C CA . THR A 1 293 ? -7.316 2.654 -21.922 1 97.12 293 THR A CA 1
ATOM 2176 C C . THR A 1 293 ? -8.18 3.77 -21.344 1 97.12 293 THR A C 1
ATOM 2178 O O . THR A 1 293 ? -8.148 4.902 -21.828 1 97.12 293 THR A O 1
ATOM 2181 N N . THR A 1 294 ? -8.953 3.449 -20.328 1 97.81 294 THR A N 1
ATOM 2182 C CA . THR A 1 294 ? -9.82 4.449 -19.719 1 97.81 294 THR A CA 1
ATOM 2183 C C . THR A 1 294 ? -9.023 5.363 -18.781 1 97.81 294 THR A C 1
ATOM 2185 O O . THR A 1 294 ? -8.164 4.898 -18.031 1 97.81 294 THR A O 1
ATOM 2188 N N . ASP A 1 295 ? -9.305 6.684 -18.828 1 96.62 295 ASP A N 1
ATOM 2189 C CA . ASP A 1 295 ? -8.672 7.652 -17.938 1 96.62 295 ASP A CA 1
ATOM 2190 C C . ASP A 1 295 ? -9.344 7.676 -16.578 1 96.62 295 ASP A C 1
ATOM 2192 O O . ASP A 1 295 ? -10.062 8.625 -16.25 1 96.62 295 ASP A O 1
ATOM 2196 N N . TRP A 1 296 ? -9.094 6.715 -15.836 1 98.25 296 TRP A N 1
ATOM 2197 C CA . TRP A 1 296 ? -9.711 6.539 -14.523 1 98.25 296 TRP A CA 1
ATOM 2198 C C . TRP A 1 296 ? -9.359 7.691 -13.594 1 98.25 296 TRP A C 1
ATOM 2200 O O . TRP A 1 296 ? -8.258 8.25 -13.68 1 98.25 296 TRP A O 1
ATOM 2210 N N . GLY A 1 297 ? -10.281 7.98 -12.672 1 96.88 297 GLY A N 1
ATOM 2211 C CA . GLY A 1 297 ? -10.062 9.016 -11.68 1 96.88 297 GLY A CA 1
ATOM 2212 C C . GLY A 1 297 ? -10.211 10.422 -12.242 1 96.88 297 GLY A C 1
ATOM 2213 O O . GLY A 1 297 ? -9.883 11.398 -11.57 1 96.88 297 GLY A O 1
ATOM 2214 N N . ARG A 1 298 ? -10.586 10.578 -13.461 1 95.12 298 ARG A N 1
ATOM 2215 C CA . ARG A 1 298 ? -10.781 11.867 -14.117 1 95.12 298 ARG A CA 1
ATOM 2216 C C . ARG A 1 298 ? -12.227 12.031 -14.578 1 95.12 298 ARG A C 1
ATOM 2218 O O . ARG A 1 298 ? -12.922 11.047 -14.812 1 95.12 298 ARG A O 1
ATOM 2225 N N . GLU A 1 299 ? -12.648 13.227 -14.586 1 96.06 299 GLU A N 1
ATOM 2226 C CA . GLU A 1 299 ? -13.945 13.586 -15.133 1 96.06 299 GLU A CA 1
ATOM 2227 C C . GLU A 1 299 ? -15.07 12.82 -14.445 1 96.06 299 GLU A C 1
ATOM 2229 O O . GLU A 1 299 ? -15.984 12.312 -15.102 1 96.06 299 GLU A O 1
ATOM 2234 N N . GLY A 1 300 ? -14.953 12.562 -13.172 1 96.12 300 GLY A N 1
ATOM 2235 C CA . GLY A 1 300 ? -16.016 11.969 -12.367 1 96.12 300 GLY A CA 1
ATOM 2236 C C . GLY A 1 300 ? -15.922 10.453 -12.289 1 96.12 300 GLY A C 1
ATOM 2237 O O . GLY A 1 300 ? -16.703 9.82 -11.57 1 96.12 300 GLY A O 1
ATOM 2238 N N . ARG A 1 301 ? -14.961 9.836 -13.016 1 98.44 301 ARG A N 1
ATOM 2239 C CA . ARG A 1 301 ? -14.766 8.391 -12.961 1 98.44 301 ARG A CA 1
ATOM 2240 C C . ARG A 1 301 ? -14.062 7.98 -11.672 1 98.44 301 ARG A C 1
ATOM 2242 O O . ARG A 1 301 ? -13.305 8.766 -11.094 1 98.44 301 ARG A O 1
ATOM 2249 N N . SER A 1 302 ? -14.352 6.793 -11.227 1 98.81 302 SER A N 1
ATOM 2250 C CA . SER A 1 302 ? -13.703 6.23 -10.047 1 98.81 302 SER A CA 1
ATOM 2251 C C . SER A 1 302 ? -12.211 6.031 -10.281 1 98.81 302 SER A C 1
ATOM 2253 O O . SER A 1 302 ? -11.758 5.926 -11.422 1 98.81 302 SER A O 1
ATOM 2255 N N . GLU A 1 303 ? -11.461 6.023 -9.203 1 98.56 303 GLU A N 1
ATOM 2256 C CA . GLU A 1 303 ? -10.055 5.641 -9.289 1 98.56 303 GLU A CA 1
ATOM 2257 C C . GLU A 1 303 ? -9.906 4.133 -9.469 1 98.56 303 GLU A C 1
ATOM 2259 O O . GLU A 1 303 ? -10.625 3.354 -8.844 1 98.56 303 GLU A O 1
ATOM 2264 N N . VAL A 1 304 ? -8.984 3.727 -10.336 1 98.88 304 VAL A N 1
ATOM 2265 C CA . VAL A 1 304 ? -8.734 2.307 -10.562 1 98.88 304 VAL A CA 1
ATOM 2266 C C . VAL A 1 304 ? -7.238 2.02 -10.461 1 98.88 304 VAL A C 1
ATOM 2268 O O . VAL A 1 304 ? -6.422 2.727 -11.062 1 98.88 304 VAL A O 1
ATOM 2271 N N . LEU A 1 305 ? -6.922 1.109 -9.648 1 98.88 305 LEU A N 1
ATOM 2272 C CA . LEU A 1 305 ? -5.574 0.588 -9.469 1 98.88 305 LEU A CA 1
ATOM 2273 C C . LEU A 1 305 ? -5.445 -0.81 -10.062 1 98.88 305 LEU A C 1
ATOM 2275 O O . LEU A 1 305 ? -6.262 -1.688 -9.773 1 98.88 305 LEU A O 1
ATOM 2279 N N . LEU A 1 306 ? -4.414 -1.009 -10.945 1 98.81 306 LEU A N 1
ATOM 2280 C CA . LEU A 1 306 ? -4.254 -2.283 -11.641 1 98.81 306 LEU A CA 1
ATOM 2281 C C . LEU A 1 306 ? -2.889 -2.893 -11.352 1 98.81 306 LEU A C 1
ATOM 2283 O O . LEU A 1 306 ? -1.866 -2.209 -11.438 1 98.81 306 LEU A O 1
ATOM 2287 N N . THR A 1 307 ? -2.84 -4.145 -10.945 1 98.75 307 THR A N 1
ATOM 2288 C CA . THR A 1 307 ? -1.616 -4.941 -10.906 1 98.75 307 THR A CA 1
ATOM 2289 C C . THR A 1 307 ? -1.786 -6.234 -11.703 1 98.75 307 THR A C 1
ATOM 2291 O O . THR A 1 307 ? -2.904 -6.73 -11.859 1 98.75 307 THR A O 1
ATOM 2294 N N . PRO A 1 308 ? -0.769 -6.754 -12.305 1 98.06 308 PRO A N 1
ATOM 2295 C CA . PRO A 1 308 ? -0.861 -7.848 -13.273 1 98.06 308 PRO A CA 1
ATOM 2296 C C . PRO A 1 308 ? -0.744 -9.227 -12.625 1 98.06 308 PRO A C 1
ATOM 2298 O O . PRO A 1 308 ? 0.155 -10 -12.969 1 98.06 308 PRO A O 1
ATOM 2301 N N . HIS A 1 309 ? -1.723 -9.531 -11.719 1 97.75 309 HIS A N 1
ATOM 2302 C CA . HIS A 1 309 ? -1.821 -10.836 -11.07 1 97.75 309 HIS A CA 1
ATOM 2303 C C . HIS A 1 309 ? -0.558 -11.156 -10.281 1 97.75 309 HIS A C 1
ATOM 2305 O O . HIS A 1 309 ? 0.036 -12.219 -10.453 1 97.75 309 HIS A O 1
ATOM 2311 N N . MET A 1 310 ? -0.234 -10.281 -9.352 1 97.88 310 MET A N 1
ATOM 2312 C CA . MET A 1 310 ? 1.011 -10.352 -8.594 1 97.88 310 MET A CA 1
ATOM 2313 C C . MET A 1 310 ? 0.761 -10.891 -7.184 1 97.88 310 MET A C 1
ATOM 2315 O O . MET A 1 310 ? 1.677 -10.938 -6.363 1 97.88 310 MET A O 1
ATOM 2319 N N . GLY A 1 311 ? -0.443 -11.312 -6.871 1 96.62 311 GLY A N 1
ATOM 2320 C CA . GLY A 1 311 ? -0.743 -11.844 -5.551 1 96.62 311 GLY A CA 1
ATOM 2321 C C . GLY A 1 311 ? 0.286 -12.844 -5.062 1 96.62 311 GLY A C 1
ATOM 2322 O O . GLY A 1 311 ? 0.71 -12.789 -3.906 1 96.62 311 GLY A O 1
ATOM 2323 N N . TYR A 1 312 ? 0.712 -13.727 -5.918 1 92.94 312 TYR A N 1
ATOM 2324 C CA . TYR A 1 312 ? 1.735 -14.703 -5.566 1 92.94 312 TYR A CA 1
ATOM 2325 C C . TYR A 1 312 ? 3.092 -14.297 -6.133 1 92.94 312 TYR A C 1
ATOM 2327 O O . TYR A 1 312 ? 4.07 -15.039 -6.004 1 92.94 312 TYR A O 1
ATOM 2335 N N . GLY A 1 313 ? 3.195 -13.164 -6.871 1 94.69 313 GLY A N 1
ATOM 2336 C CA . GLY A 1 313 ? 4.348 -12.773 -7.664 1 94.69 313 GLY A CA 1
ATOM 2337 C C . GLY A 1 313 ? 5.449 -12.125 -6.844 1 94.69 313 GLY A C 1
ATOM 2338 O O . GLY A 1 313 ? 5.941 -11.055 -7.188 1 94.69 313 GLY A O 1
ATOM 2339 N N . ASP A 1 314 ? 5.812 -12.797 -5.703 1 95.56 314 ASP A N 1
ATOM 2340 C CA . ASP A 1 314 ? 6.941 -12.328 -4.91 1 95.56 314 ASP A CA 1
ATOM 2341 C C . ASP A 1 314 ? 8.047 -13.375 -4.859 1 95.56 314 ASP A C 1
ATOM 2343 O O . ASP A 1 314 ? 8.047 -14.328 -5.645 1 95.56 314 ASP A O 1
ATOM 2347 N N . GLU A 1 315 ? 8.992 -13.273 -4.043 1 95.06 315 GLU A N 1
ATOM 2348 C CA . GLU A 1 315 ? 10.219 -14.055 -3.979 1 95.06 315 GLU A CA 1
ATOM 2349 C C . GLU A 1 315 ? 9.93 -15.531 -3.723 1 95.06 315 GLU A C 1
ATOM 2351 O O . GLU A 1 315 ? 10.789 -16.391 -3.92 1 95.06 315 GLU A O 1
ATOM 2356 N N . GLN A 1 316 ? 8.703 -15.914 -3.393 1 93.94 316 GLN A N 1
ATOM 2357 C CA . GLN A 1 316 ? 8.359 -17.312 -3.131 1 93.94 316 GLN A CA 1
ATOM 2358 C C . GLN A 1 316 ? 8.5 -18.156 -4.391 1 93.94 316 GLN A C 1
ATOM 2360 O O . GLN A 1 316 ? 8.703 -19.359 -4.312 1 93.94 316 GLN A O 1
ATOM 2365 N N . ILE A 1 317 ? 8.422 -17.516 -5.551 1 95.31 317 ILE A N 1
ATOM 2366 C CA . ILE A 1 317 ? 8.477 -18.219 -6.828 1 95.31 317 ILE A CA 1
ATOM 2367 C C . ILE A 1 317 ? 9.828 -18.922 -6.969 1 95.31 317 ILE A C 1
ATOM 2369 O O . ILE A 1 317 ? 9.922 -19.969 -7.602 1 95.31 317 ILE A O 1
ATOM 2373 N N . HIS A 1 318 ? 10.891 -18.375 -6.312 1 96 318 HIS A N 1
ATOM 2374 C CA . HIS A 1 318 ? 12.188 -19.062 -6.32 1 96 318 HIS A CA 1
ATOM 2375 C C . HIS A 1 318 ? 12.07 -20.453 -5.723 1 96 318 HIS A C 1
ATOM 2377 O O . HIS A 1 318 ? 12.617 -21.422 -6.277 1 96 318 HIS A O 1
ATOM 2383 N N . GLY A 1 319 ? 11.32 -20.516 -4.617 1 95.62 319 GLY A N 1
ATOM 2384 C CA . GLY A 1 319 ? 11.117 -21.812 -3.994 1 95.62 319 GLY A CA 1
ATOM 2385 C C . GLY A 1 319 ? 10.375 -22.797 -4.883 1 95.62 319 GLY A C 1
ATOM 2386 O O . GLY A 1 319 ? 10.664 -24 -4.871 1 95.62 319 GLY A O 1
ATOM 2387 N N . TRP A 1 320 ? 9.469 -22.344 -5.648 1 96.56 320 TRP A N 1
ATOM 2388 C CA . TRP A 1 320 ? 8.719 -23.188 -6.574 1 96.56 320 TRP A CA 1
ATOM 2389 C C . TRP A 1 320 ? 9.641 -23.766 -7.645 1 96.56 320 TRP A C 1
ATOM 2391 O O . TRP A 1 320 ? 9.617 -24.969 -7.914 1 96.56 320 TRP A O 1
ATOM 2401 N N . TYR A 1 321 ? 10.469 -22.938 -8.211 1 97.38 321 TYR A N 1
ATOM 2402 C CA . TYR A 1 321 ? 11.383 -23.422 -9.242 1 97.38 321 TYR A CA 1
ATOM 2403 C C . TYR A 1 321 ? 12.391 -24.406 -8.664 1 97.38 321 TYR A C 1
ATOM 2405 O O . TYR A 1 321 ? 12.781 -25.375 -9.32 1 97.38 321 TYR A O 1
ATOM 2413 N N . ASP A 1 322 ? 12.82 -24.172 -7.406 1 97.56 322 ASP A N 1
ATOM 2414 C CA . ASP A 1 322 ? 13.711 -25.125 -6.746 1 97.56 322 ASP A CA 1
ATOM 2415 C C . ASP A 1 322 ? 13.047 -26.5 -6.617 1 97.56 322 ASP A C 1
ATOM 2417 O O . ASP A 1 322 ? 13.688 -27.531 -6.859 1 97.56 322 ASP A O 1
ATOM 2421 N N . GLU A 1 323 ? 11.828 -26.484 -6.254 1 97.81 323 GLU A N 1
ATOM 2422 C CA . GLU A 1 323 ? 11.094 -27.75 -6.117 1 97.81 323 GLU A CA 1
ATOM 2423 C C . GLU A 1 323 ? 10.914 -28.438 -7.469 1 97.81 323 GLU A C 1
ATOM 2425 O O . GLU A 1 323 ? 10.977 -29.656 -7.559 1 97.81 323 GLU A O 1
ATOM 2430 N N . VAL A 1 324 ? 10.648 -27.672 -8.453 1 98.19 324 VAL A N 1
ATOM 2431 C CA . VAL A 1 324 ? 10.523 -28.203 -9.805 1 98.19 324 VAL A CA 1
ATOM 2432 C C . VAL A 1 324 ? 11.828 -28.875 -10.219 1 98.19 324 VAL A C 1
ATOM 2434 O O . VAL A 1 324 ? 11.82 -29.969 -10.781 1 98.19 324 VAL A O 1
ATOM 2437 N N . ALA A 1 325 ? 12.945 -28.25 -9.922 1 98.38 325 ALA A N 1
ATOM 2438 C CA . ALA A 1 325 ? 14.258 -28.812 -10.234 1 98.38 325 ALA A CA 1
ATOM 2439 C C . ALA A 1 325 ? 14.445 -30.172 -9.547 1 98.38 325 ALA A C 1
ATOM 2441 O O . ALA A 1 325 ? 14.945 -31.109 -10.156 1 98.38 325 ALA A O 1
ATOM 2442 N N . VAL A 1 326 ? 14.008 -30.234 -8.344 1 98.12 326 VAL A N 1
ATOM 2443 C CA . VAL A 1 326 ? 14.109 -31.484 -7.594 1 98.12 326 VAL A CA 1
ATOM 2444 C C . VAL A 1 326 ? 13.273 -32.562 -8.273 1 98.12 326 VAL A C 1
ATOM 2446 O O . VAL A 1 326 ? 13.727 -33.688 -8.438 1 98.12 326 VAL A O 1
ATOM 2449 N N . ASN A 1 327 ? 12.094 -32.219 -8.695 1 98.5 327 ASN A N 1
ATOM 2450 C CA . ASN A 1 327 ? 11.219 -33.188 -9.359 1 98.5 327 ASN A CA 1
ATOM 2451 C C . ASN A 1 327 ? 11.805 -33.656 -10.703 1 98.5 327 ASN A C 1
ATOM 2453 O O . ASN A 1 327 ? 11.656 -34.812 -11.086 1 98.5 327 ASN A O 1
ATOM 2457 N N . LEU A 1 328 ? 12.445 -32.75 -11.406 1 98.38 328 LEU A N 1
ATOM 2458 C CA . LEU A 1 328 ? 13.117 -33.125 -12.648 1 98.38 328 LEU A CA 1
ATOM 2459 C C . LEU A 1 328 ? 14.227 -34.125 -12.398 1 98.38 328 LEU A C 1
ATOM 2461 O O . LEU A 1 328 ? 14.352 -35.125 -13.125 1 98.38 328 LEU A O 1
ATOM 2465 N N . GLU A 1 329 ? 14.969 -33.906 -11.406 1 98.12 329 GLU A N 1
ATOM 2466 C CA . GLU A 1 329 ? 16.047 -34.844 -11.047 1 98.12 329 GLU A CA 1
ATOM 2467 C C . GLU A 1 329 ? 15.484 -36.219 -10.68 1 98.12 329 GLU A C 1
ATOM 2469 O O . GLU A 1 329 ? 16.016 -37.219 -11.109 1 98.12 329 GLU A O 1
ATOM 2474 N N . ARG A 1 330 ? 14.5 -36.125 -9.898 1 98.12 330 ARG A N 1
ATOM 2475 C CA . ARG A 1 330 ? 13.883 -37.375 -9.484 1 98.12 330 ARG A CA 1
ATOM 2476 C C . ARG A 1 330 ? 13.352 -38.156 -10.688 1 98.12 330 ARG A C 1
ATOM 2478 O O . ARG A 1 330 ? 13.547 -39.375 -10.781 1 98.12 330 ARG A O 1
ATOM 2485 N N . TRP A 1 331 ? 12.711 -37.469 -11.562 1 97.94 331 TRP A N 1
ATOM 2486 C CA . TRP A 1 331 ? 12.172 -38.094 -12.766 1 97.94 331 TRP A CA 1
ATOM 2487 C C . TRP A 1 331 ? 13.281 -38.719 -13.609 1 97.94 331 TRP A C 1
ATOM 2489 O O . TRP A 1 331 ? 13.133 -39.844 -14.109 1 97.94 331 TRP A O 1
ATOM 2499 N N . LEU A 1 332 ? 14.375 -38.062 -13.758 1 96.88 332 LEU A N 1
ATOM 2500 C CA . LEU A 1 332 ? 15.516 -38.562 -14.531 1 96.88 332 LEU A CA 1
ATOM 2501 C C . LEU A 1 332 ? 16.094 -39.844 -13.93 1 96.88 332 LEU A C 1
ATOM 2503 O O . LEU A 1 332 ? 16.609 -40.688 -14.648 1 96.88 332 LEU A O 1
ATOM 2507 N N . LYS A 1 333 ? 15.891 -39.938 -12.648 1 96.75 333 LYS A N 1
ATOM 2508 C CA . LYS A 1 333 ? 16.438 -41.094 -11.938 1 96.75 333 LYS A CA 1
ATOM 2509 C C . LYS A 1 333 ? 15.391 -42.188 -11.812 1 96.75 333 LYS A C 1
ATOM 2511 O O . LYS A 1 333 ? 15.664 -43.25 -11.227 1 96.75 333 LYS A O 1
ATOM 2516 N N . GLY A 1 334 ? 14.258 -41.906 -12.25 1 96.69 334 GLY A N 1
ATOM 2517 C CA . GLY A 1 334 ? 13.188 -42.875 -12.133 1 96.69 334 GLY A CA 1
ATOM 2518 C C . GLY A 1 334 ? 12.625 -42.969 -10.727 1 96.69 334 GLY A C 1
ATOM 2519 O O . GLY A 1 334 ? 12.086 -44.031 -10.344 1 96.69 334 GLY A O 1
ATOM 2520 N N . GLU A 1 335 ? 12.75 -41.906 -9.984 1 97.88 335 GLU A N 1
ATOM 2521 C CA . GLU A 1 335 ? 12.242 -41.844 -8.617 1 97.88 335 GLU A CA 1
ATOM 2522 C C . GLU A 1 335 ? 10.844 -41.25 -8.57 1 97.88 335 GLU A C 1
ATOM 2524 O O . GLU A 1 335 ? 10.391 -40.625 -9.531 1 97.88 335 GLU A O 1
ATOM 2529 N N . GLU A 1 336 ? 10.195 -41.438 -7.418 1 97.56 336 GLU A N 1
ATOM 2530 C CA . GLU A 1 336 ? 8.852 -40.875 -7.234 1 97.56 336 GLU A CA 1
ATOM 2531 C C . GLU A 1 336 ? 8.898 -39.375 -7.168 1 97.56 336 GLU A C 1
ATOM 2533 O O . GLU A 1 336 ? 9.797 -38.781 -6.551 1 97.56 336 GLU A O 1
ATOM 2538 N N . LEU A 1 337 ? 7.883 -38.75 -7.789 1 98.06 337 LEU A N 1
ATOM 2539 C CA . LEU A 1 337 ? 7.777 -37.281 -7.781 1 98.06 337 LEU A CA 1
ATOM 2540 C C . LEU A 1 337 ? 7.242 -36.781 -6.445 1 98.06 337 LEU A C 1
ATOM 2542 O O . LEU A 1 337 ? 6.508 -37.5 -5.758 1 98.06 337 LEU A O 1
ATOM 2546 N N . GLN A 1 338 ? 7.645 -35.594 -6.164 1 96.75 338 GLN A N 1
ATOM 2547 C CA . GLN A 1 338 ? 7.047 -34.906 -5.027 1 96.75 338 GLN A CA 1
ATOM 2548 C C . GLN A 1 338 ? 5.797 -34.156 -5.445 1 96.75 338 GLN A C 1
ATOM 2550 O O . GLN A 1 338 ? 5.719 -33.656 -6.57 1 96.75 338 GLN A O 1
ATOM 2555 N N . THR A 1 339 ? 4.742 -34 -4.562 1 96.81 339 THR A N 1
ATOM 2556 C CA . THR A 1 339 ? 3.51 -33.25 -4.75 1 96.81 339 THR A CA 1
ATOM 2557 C C . THR A 1 339 ? 2.793 -33.688 -6.02 1 96.81 339 THR A C 1
ATOM 2559 O O . THR A 1 339 ? 2.467 -32.875 -6.879 1 96.81 339 THR A O 1
ATOM 2562 N N . ARG A 1 340 ? 2.609 -34.938 -6.117 1 96.75 340 ARG A N 1
ATOM 2563 C CA . ARG A 1 340 ? 1.902 -35.469 -7.27 1 96.75 340 ARG A CA 1
ATOM 2564 C C . ARG A 1 340 ? 0.437 -35.062 -7.266 1 96.75 340 ARG A C 1
ATOM 2566 O O . ARG A 1 340 ? -0.214 -35.062 -6.219 1 96.75 340 ARG A O 1
ATOM 2573 N N . LEU A 1 341 ? -0.101 -34.688 -8.398 1 97.12 341 LEU A N 1
ATOM 2574 C CA . LEU A 1 341 ? -1.445 -34.125 -8.484 1 97.12 341 LEU A CA 1
ATOM 2575 C C . LEU A 1 341 ? -2.41 -35.125 -9.125 1 97.12 341 LEU A C 1
ATOM 2577 O O . LEU A 1 341 ? -3.607 -34.844 -9.234 1 97.12 341 LEU A O 1
ATOM 2581 N N . ASN A 1 342 ? -1.903 -36.281 -9.633 1 95.62 342 ASN A N 1
ATOM 2582 C CA . ASN A 1 342 ? -2.756 -37.312 -10.195 1 95.62 342 ASN A CA 1
ATOM 2583 C C . ASN A 1 342 ? -2.25 -38.719 -9.836 1 95.62 342 ASN A C 1
ATOM 2585 O O . ASN A 1 342 ? -1.122 -38.875 -9.367 1 95.62 342 ASN A O 1
ATOM 2589 N N . MET B 1 1 ? -19.266 48.031 12.758 1 57.53 1 MET B N 1
ATOM 2590 C CA . MET B 1 1 ? -17.844 47.719 12.766 1 57.53 1 MET B CA 1
ATOM 2591 C C . MET B 1 1 ? -17.5 46.719 11.641 1 57.53 1 MET B C 1
ATOM 2593 O O . MET B 1 1 ? -18.344 45.938 11.242 1 57.53 1 MET B O 1
ATOM 2597 N N . SER B 1 2 ? -16.422 46.969 10.867 1 84.56 2 SER B N 1
ATOM 2598 C CA . SER B 1 2 ? -16.094 46.188 9.688 1 84.56 2 SER B CA 1
ATOM 2599 C C . SER B 1 2 ? -15.766 44.75 10.07 1 84.56 2 SER B C 1
ATOM 2601 O O . SER B 1 2 ? -15.281 44.5 11.18 1 84.56 2 SER B O 1
ATOM 2603 N N . LYS B 1 3 ? -16.266 43.75 9.336 1 93.75 3 LYS B N 1
ATOM 2604 C CA . LYS B 1 3 ? -15.984 42.344 9.555 1 93.75 3 LYS B CA 1
ATOM 2605 C C . LYS B 1 3 ? -14.484 42.094 9.594 1 93.75 3 LYS B C 1
ATOM 2607 O O . LYS B 1 3 ? -13.734 42.625 8.781 1 93.75 3 LYS B O 1
ATOM 2612 N N . PRO B 1 4 ? -14.062 41.312 10.633 1 97.56 4 PRO B N 1
ATOM 2613 C CA . PRO B 1 4 ? -12.664 40.875 10.539 1 97.56 4 PRO B CA 1
ATOM 2614 C C . PRO B 1 4 ? -12.375 40.094 9.258 1 97.56 4 PRO B C 1
ATOM 2616 O O . PRO B 1 4 ? -13.289 39.5 8.664 1 97.56 4 PRO B O 1
ATOM 2619 N N . THR B 1 5 ? -11.133 40.156 8.859 1 98.44 5 THR B N 1
ATOM 2620 C CA . THR B 1 5 ? -10.711 39.469 7.633 1 98.44 5 THR B CA 1
ATOM 2621 C C . THR B 1 5 ? -9.812 38.281 7.953 1 98.44 5 THR B C 1
ATOM 2623 O O . THR B 1 5 ? -8.945 38.375 8.828 1 98.44 5 THR B O 1
ATOM 2626 N N . LEU B 1 6 ? -10.078 37.125 7.305 1 98.62 6 LEU B N 1
ATOM 2627 C CA . LEU B 1 6 ? -9.336 35.906 7.5 1 98.62 6 LEU B CA 1
ATOM 2628 C C . LEU B 1 6 ? -8.68 35.438 6.199 1 98.62 6 LEU B C 1
ATOM 2630 O O . LEU B 1 6 ? -9.344 35.344 5.164 1 98.62 6 LEU B O 1
ATOM 2634 N N . ALA B 1 7 ? -7.375 35.156 6.25 1 98.62 7 ALA B N 1
ATOM 2635 C CA . ALA B 1 7 ? -6.656 34.5 5.164 1 98.62 7 ALA B CA 1
ATOM 2636 C C . ALA B 1 7 ? -6.438 33.031 5.477 1 98.62 7 ALA B C 1
ATOM 2638 O O . ALA B 1 7 ? -5.82 32.688 6.488 1 98.62 7 ALA B O 1
ATOM 2639 N N . VAL B 1 8 ? -6.969 32.125 4.648 1 98.31 8 VAL B N 1
ATOM 2640 C CA . VAL B 1 8 ? -6.711 30.703 4.746 1 98.31 8 VAL B CA 1
ATOM 2641 C C . VAL B 1 8 ? -5.605 30.312 3.773 1 98.31 8 VAL B C 1
ATOM 2643 O O . VAL B 1 8 ? -5.766 30.422 2.557 1 98.31 8 VAL B O 1
ATOM 2646 N N . LEU B 1 9 ? -4.523 29.812 4.375 1 97.56 9 LEU B N 1
ATOM 2647 C CA . LEU B 1 9 ? -3.363 29.516 3.543 1 97.56 9 LEU B CA 1
ATOM 2648 C C . LEU B 1 9 ? -3.275 28.016 3.244 1 97.56 9 LEU B C 1
ATOM 2650 O O . LEU B 1 9 ? -3.527 27.188 4.121 1 97.56 9 LEU B O 1
ATOM 2654 N N . ASP B 1 10 ? -2.971 27.609 2.027 1 95.62 10 ASP B N 1
ATOM 2655 C CA . ASP B 1 10 ? -2.471 26.312 1.577 1 95.62 10 ASP B CA 1
ATOM 2656 C C . ASP B 1 10 ? -3.504 25.219 1.812 1 95.62 10 ASP B C 1
ATOM 2658 O O . ASP B 1 10 ? -3.164 24.125 2.277 1 95.62 10 ASP B O 1
ATOM 2662 N N . ASP B 1 11 ? -4.758 25.547 1.709 1 95.88 11 ASP B N 1
ATOM 2663 C CA . ASP B 1 11 ? -5.809 24.547 1.647 1 95.88 11 ASP B CA 1
ATOM 2664 C C . ASP B 1 11 ? -5.789 23.812 0.306 1 95.88 11 ASP B C 1
ATOM 2666 O O . ASP B 1 11 ? -6.703 23.969 -0.505 1 95.88 11 ASP B O 1
ATOM 2670 N N . TYR B 1 12 ? -4.812 22.969 0.16 1 94.12 12 TYR B N 1
ATOM 2671 C CA . TYR B 1 12 ? -4.531 22.312 -1.113 1 94.12 12 TYR B CA 1
ATOM 2672 C C . TYR B 1 12 ? -5.758 21.562 -1.621 1 94.12 12 TYR B C 1
ATOM 2674 O O . TYR B 1 12 ? -5.957 21.438 -2.832 1 94.12 12 TYR B O 1
ATOM 2682 N N . GLN B 1 13 ? -6.625 21.047 -0.772 1 94.25 13 GLN B N 1
ATOM 2683 C CA . GLN B 1 13 ? -7.77 20.219 -1.163 1 94.25 13 GLN B CA 1
ATOM 2684 C C . GLN B 1 13 ? -9.008 21.094 -1.375 1 94.25 13 GLN B C 1
ATOM 2686 O O . GLN B 1 13 ? -10.047 20.594 -1.824 1 94.25 13 GLN B O 1
ATOM 2691 N N . ASN B 1 14 ? -8.898 22.359 -0.997 1 94.75 14 ASN B N 1
ATOM 2692 C CA . ASN B 1 14 ? -10 23.312 -1.134 1 94.75 14 ASN B CA 1
ATOM 2693 C C . ASN B 1 14 ? -11.242 22.828 -0.386 1 94.75 14 ASN B C 1
ATOM 2695 O O . ASN B 1 14 ? -12.344 22.828 -0.94 1 94.75 14 ASN B O 1
ATOM 2699 N N . ILE B 1 15 ? -11.094 22.484 0.844 1 95.81 15 ILE B N 1
ATOM 2700 C CA . ILE B 1 15 ? -12.242 21.953 1.57 1 95.81 15 ILE B CA 1
ATOM 2701 C C . ILE B 1 15 ? -12.617 22.891 2.709 1 95.81 15 ILE B C 1
ATOM 2703 O O . ILE B 1 15 ? -13.695 22.781 3.293 1 95.81 15 ILE B O 1
ATOM 2707 N N . ALA B 1 16 ? -11.852 23.859 3.016 1 96.88 16 ALA B N 1
ATOM 2708 C CA . ALA B 1 16 ? -12.055 24.766 4.137 1 96.88 16 ALA B CA 1
ATOM 2709 C C . ALA B 1 16 ? -13.359 25.547 3.984 1 96.88 16 ALA B C 1
ATOM 2711 O O . ALA B 1 16 ? -14.094 25.734 4.957 1 96.88 16 ALA B O 1
ATOM 2712 N N . PRO B 1 17 ? -13.703 26 2.744 1 97.75 17 PRO B N 1
ATOM 2713 C CA . PRO B 1 17 ? -14.898 26.844 2.598 1 97.75 17 PRO B CA 1
ATOM 2714 C C . PRO B 1 17 ? -16.156 26.172 3.164 1 97.75 17 PRO B C 1
ATOM 2716 O O . PRO B 1 17 ? -16.984 26.844 3.791 1 97.75 17 PRO B O 1
ATOM 2719 N N . ASP B 1 18 ? -16.297 24.891 3.016 1 97.56 18 ASP B N 1
ATOM 2720 C CA . ASP B 1 18 ? -17.484 24.203 3.504 1 97.56 18 ASP B CA 1
ATOM 2721 C C . ASP B 1 18 ? -17.547 24.234 5.027 1 97.56 18 ASP B C 1
ATOM 2723 O O . ASP B 1 18 ? -18.641 24.266 5.605 1 97.56 18 ASP B O 1
ATOM 2727 N N . HIS B 1 19 ? -16.484 24.219 5.652 1 97.94 19 HIS B N 1
ATOM 2728 C CA . HIS B 1 19 ? -16.422 24.188 7.109 1 97.94 19 HIS B CA 1
ATOM 2729 C C . HIS B 1 19 ? -16.625 25.578 7.695 1 97.94 19 HIS B C 1
ATOM 2731 O O . HIS B 1 19 ? -16.938 25.719 8.875 1 97.94 19 HIS B O 1
ATOM 2737 N N . PHE B 1 20 ? -16.406 26.656 6.898 1 98.12 20 PHE B N 1
ATOM 2738 C CA . PHE B 1 20 ? -16.453 28.031 7.402 1 98.12 20 PHE B CA 1
ATOM 2739 C C . PHE B 1 20 ? -17.688 28.75 6.871 1 98.12 20 PHE B C 1
ATOM 2741 O O . PHE B 1 20 ? -17.906 29.922 7.195 1 98.12 20 PHE B O 1
ATOM 2748 N N . SER B 1 21 ? -18.516 28.109 6.078 1 97.5 21 SER B N 1
ATOM 2749 C CA . SER B 1 21 ? -19.641 28.734 5.391 1 97.5 21 SER B CA 1
ATOM 2750 C C . SER B 1 21 ? -20.562 29.438 6.375 1 97.5 21 SER B C 1
ATOM 2752 O O . SER B 1 21 ? -21.078 30.516 6.09 1 97.5 21 SER B O 1
ATOM 2754 N N . HIS B 1 22 ? -20.781 28.938 7.527 1 97 22 HIS B N 1
ATOM 2755 C CA . HIS B 1 22 ? -21.703 29.484 8.508 1 97 22 HIS B CA 1
ATOM 2756 C C . HIS B 1 22 ? -21.156 30.75 9.148 1 97 22 HIS B C 1
ATOM 2758 O O . HIS B 1 22 ? -21.891 31.484 9.82 1 97 22 HIS B O 1
ATOM 2764 N N . LEU B 1 23 ? -19.844 31.016 8.922 1 97.5 23 LEU B N 1
ATOM 2765 C CA . LEU B 1 23 ? -19.203 32.188 9.516 1 97.5 23 LEU B CA 1
ATOM 2766 C C . LEU B 1 23 ? -19.141 33.344 8.516 1 97.5 23 LEU B C 1
ATOM 2768 O O . LEU B 1 23 ? -18.703 34.438 8.867 1 97.5 23 LEU B O 1
ATOM 2772 N N . SER B 1 24 ? -19.625 33.188 7.348 1 95 24 SER B N 1
ATOM 2773 C CA . SER B 1 24 ? -19.422 34.125 6.246 1 95 24 SER B CA 1
ATOM 2774 C C . SER B 1 24 ? -20.109 35.469 6.523 1 95 24 SER B C 1
ATOM 2776 O O . SER B 1 24 ? -19.75 36.469 5.953 1 95 24 SER B O 1
ATOM 2778 N N . SER B 1 25 ? -21.094 35.5 7.32 1 95.88 25 SER B N 1
ATOM 2779 C CA . SER B 1 25 ? -21.781 36.719 7.648 1 95.88 25 SER B CA 1
ATOM 2780 C C . SER B 1 25 ? -21.016 37.531 8.688 1 95.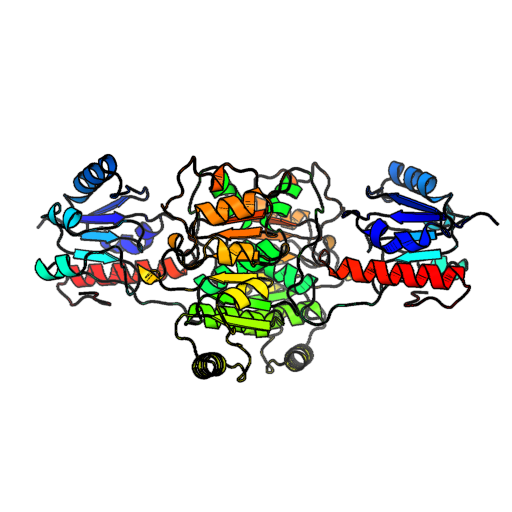88 25 SER B C 1
ATOM 2782 O O . SER B 1 25 ? -21.281 38.719 8.867 1 95.88 25 SER B O 1
ATOM 2784 N N . ARG B 1 26 ? -20.047 36.938 9.297 1 97.25 26 ARG B N 1
ATOM 2785 C CA . ARG B 1 26 ? -19.391 37.594 10.422 1 97.25 26 ARG B CA 1
ATOM 2786 C C . ARG B 1 26 ? -17.906 37.812 10.125 1 97.25 26 ARG B C 1
ATOM 2788 O O . ARG B 1 26 ? -17.266 38.656 10.781 1 97.25 26 ARG B O 1
ATOM 2795 N N . ILE B 1 27 ? -17.359 37.031 9.242 1 97.5 27 ILE B N 1
ATOM 2796 C CA . ILE B 1 27 ? -15.945 37.094 8.875 1 97.5 27 ILE B CA 1
ATOM 2797 C C . ILE B 1 27 ? -15.805 37.156 7.355 1 97.5 27 ILE B C 1
ATOM 2799 O O . ILE B 1 27 ? -16.516 36.438 6.645 1 97.5 27 ILE B O 1
ATOM 2803 N N . ASP B 1 28 ? -14.961 38.062 6.84 1 98.06 28 ASP B N 1
ATOM 2804 C CA . ASP B 1 28 ? -14.602 38.031 5.426 1 98.06 28 ASP B CA 1
ATOM 2805 C C . ASP B 1 28 ? -13.422 37.094 5.176 1 98.06 28 ASP B C 1
ATOM 2807 O O . ASP B 1 28 ? -12.305 37.344 5.637 1 98.06 28 ASP B O 1
ATOM 2811 N N . ILE B 1 29 ? -13.688 36.062 4.43 1 98.12 29 ILE B N 1
ATOM 2812 C CA . ILE B 1 29 ? -12.688 35.031 4.305 1 98.12 29 ILE B CA 1
ATOM 2813 C C . ILE B 1 29 ? -12.109 35.031 2.891 1 98.12 29 ILE B C 1
ATOM 2815 O O . ILE B 1 29 ? -12.852 35.062 1.908 1 98.12 29 ILE B O 1
ATOM 2819 N N . SER B 1 30 ? -10.789 35.031 2.77 1 98.06 30 SER B N 1
ATOM 2820 C CA . SER B 1 30 ? -10.055 34.844 1.52 1 98.06 30 SER B CA 1
ATOM 2821 C C . SER B 1 30 ? -9.258 33.531 1.548 1 98.06 30 SER B C 1
ATOM 2823 O O . SER B 1 30 ? -8.641 33.219 2.564 1 98.06 30 SER B O 1
ATOM 2825 N N . TYR B 1 31 ? -9.336 32.844 0.463 1 97.5 31 TYR B N 1
ATOM 2826 C CA . TYR B 1 31 ? -8.648 31.547 0.363 1 97.5 31 TYR B CA 1
ATOM 2827 C C . TYR B 1 31 ? -7.469 31.641 -0.601 1 97.5 31 TYR B C 1
ATOM 2829 O O . TYR B 1 31 ? -7.602 32.156 -1.707 1 97.5 31 TYR B O 1
ATOM 2837 N N . PHE B 1 32 ? -6.312 31.141 -0.157 1 96.94 32 PHE B N 1
ATOM 2838 C CA . PHE B 1 32 ? -5.098 31.094 -0.962 1 96.94 32 PHE B CA 1
ATOM 2839 C C . PHE B 1 32 ? -4.539 29.672 -1.025 1 96.94 32 PHE B C 1
ATOM 2841 O O . PHE B 1 32 ? -3.57 29.359 -0.333 1 96.94 32 PHE B O 1
ATOM 2848 N N . PRO B 1 33 ? -5.047 28.859 -1.968 1 92 33 PRO B N 1
ATOM 2849 C CA . PRO B 1 33 ? -4.605 27.469 -2.035 1 92 33 PRO B CA 1
ATOM 2850 C C . PRO B 1 33 ? -3.172 27.328 -2.549 1 92 33 PRO B C 1
ATOM 2852 O O . PRO B 1 33 ? -2.529 26.297 -2.316 1 92 33 PRO B O 1
ATOM 2855 N N . GLU B 1 34 ? -2.707 28.406 -3.262 1 84.88 34 GLU B N 1
ATOM 2856 C CA . GLU B 1 34 ? -1.343 28.359 -3.779 1 84.88 34 GLU B CA 1
ATOM 2857 C C . GLU B 1 34 ? -0.355 28.953 -2.773 1 84.88 34 GLU B C 1
ATOM 2859 O O . GLU B 1 34 ? -0.645 29.969 -2.129 1 84.88 34 GLU B O 1
ATOM 2864 N N . THR B 1 35 ? 0.676 28.297 -2.707 1 82.94 35 THR B N 1
ATOM 2865 C CA . THR B 1 35 ? 1.654 28.688 -1.695 1 82.94 35 THR B CA 1
ATOM 2866 C C . THR B 1 35 ? 2.617 29.734 -2.246 1 82.94 35 THR B C 1
ATOM 2868 O O . THR B 1 35 ? 2.852 29.797 -3.455 1 82.94 35 THR B O 1
ATOM 2871 N N . LEU B 1 36 ? 2.982 30.672 -1.411 1 91.12 36 LEU B N 1
ATOM 2872 C CA . LEU B 1 36 ? 4.133 31.547 -1.565 1 91.12 36 LEU B CA 1
ATOM 2873 C C . LEU B 1 36 ? 5.219 31.203 -0.55 1 91.12 36 LEU B C 1
ATOM 2875 O O . LEU B 1 36 ? 4.945 31.125 0.649 1 91.12 36 LEU B O 1
ATOM 2879 N N . ASP B 1 37 ? 6.355 30.922 -1.02 1 88.94 37 ASP B N 1
ATOM 2880 C CA . ASP B 1 37 ? 7.449 30.469 -0.165 1 88.94 37 ASP B CA 1
ATOM 2881 C C . ASP B 1 37 ? 8.258 31.656 0.372 1 88.94 37 ASP B C 1
ATOM 2883 O O . ASP B 1 37 ? 9.117 32.188 -0.329 1 88.94 37 ASP B O 1
ATOM 2887 N N . PRO B 1 38 ? 8.094 31.906 1.645 1 91.38 38 PRO B N 1
ATOM 2888 C CA . PRO B 1 38 ? 8.781 33.094 2.188 1 91.38 38 PRO B CA 1
ATOM 2889 C C . PRO B 1 38 ? 10.289 32.906 2.273 1 91.38 38 PRO B C 1
ATOM 2891 O O . PRO B 1 38 ? 11.008 33.844 2.621 1 91.38 38 PRO B O 1
ATOM 2894 N N . ARG B 1 39 ? 10.898 31.891 1.979 1 84.94 39 ARG B N 1
ATOM 2895 C CA . ARG B 1 39 ? 12.336 31.656 1.965 1 84.94 39 ARG B CA 1
ATOM 2896 C C . ARG B 1 39 ? 12.977 32.25 0.716 1 84.94 39 ARG B C 1
ATOM 2898 O O . ARG B 1 39 ? 14.188 32.469 0.677 1 84.94 39 ARG B O 1
ATOM 2905 N N . LEU B 1 40 ? 12.086 32.438 -0.245 1 88.94 40 LEU B N 1
ATOM 2906 C CA . LEU B 1 40 ? 12.516 33.156 -1.448 1 88.94 40 LEU B CA 1
ATOM 2907 C C . LEU B 1 40 ? 12.203 34.625 -1.342 1 88.94 40 LEU B C 1
ATOM 2909 O O . LEU B 1 40 ? 11.047 35 -1.135 1 88.94 40 LEU B O 1
ATOM 2913 N N . PRO B 1 41 ? 13.211 35.438 -1.541 1 91.31 41 PRO B N 1
ATOM 2914 C CA . PRO B 1 41 ? 13.031 36.875 -1.274 1 91.31 41 PRO B CA 1
ATOM 2915 C C . PRO B 1 41 ? 11.852 37.469 -2.041 1 91.31 41 PRO B C 1
ATOM 2917 O O . PRO B 1 41 ? 11.008 38.156 -1.45 1 91.31 41 PRO B O 1
ATOM 2920 N N . ALA B 1 42 ? 11.836 37.125 -3.305 1 91.75 42 ALA B N 1
ATOM 2921 C CA . ALA B 1 42 ? 10.758 37.719 -4.105 1 91.75 42 ALA B CA 1
ATOM 2922 C C . ALA B 1 42 ? 9.398 37.219 -3.621 1 91.75 42 ALA B C 1
ATOM 2924 O O . ALA B 1 42 ? 8.422 37.969 -3.615 1 91.75 42 ALA B O 1
ATOM 2925 N N . GLN B 1 43 ? 9.289 36.062 -3.156 1 93.75 43 GLN B N 1
ATOM 2926 C CA . GLN B 1 43 ? 8.016 35.5 -2.703 1 93.75 43 GLN B CA 1
ATOM 2927 C C . GLN B 1 43 ? 7.699 35.938 -1.277 1 93.75 43 GLN B C 1
ATOM 2929 O O . GLN B 1 43 ? 6.531 36.031 -0.889 1 93.75 43 GLN B O 1
ATOM 2934 N N . HIS B 1 44 ? 8.82 36.219 -0.583 1 96 44 HIS B N 1
ATOM 2935 C CA . HIS B 1 44 ? 8.609 36.75 0.763 1 96 44 HIS B CA 1
ATOM 2936 C C . HIS B 1 44 ? 7.844 38.062 0.732 1 96 44 HIS B C 1
ATOM 2938 O O . HIS B 1 44 ? 6.848 38.219 1.442 1 96 44 HIS B O 1
ATOM 2944 N N . ASP B 1 45 ? 8.273 38.969 -0.112 1 96.38 45 ASP B N 1
ATOM 2945 C CA . ASP B 1 45 ? 7.621 40.281 -0.242 1 96.38 45 ASP B CA 1
ATOM 2946 C C . ASP B 1 45 ? 6.176 40.125 -0.718 1 96.38 45 ASP B C 1
ATOM 2948 O O . ASP B 1 45 ? 5.277 40.812 -0.223 1 96.38 45 ASP B O 1
ATOM 2952 N N . ALA B 1 46 ? 6.012 39.281 -1.671 1 97.19 46 ALA B N 1
ATOM 2953 C CA . ALA B 1 46 ? 4.672 39.031 -2.199 1 97.19 46 ALA B CA 1
ATOM 2954 C C . ALA B 1 46 ? 3.752 38.469 -1.118 1 97.19 46 ALA B C 1
ATOM 2956 O O . ALA B 1 46 ? 2.57 38.812 -1.061 1 97.19 46 ALA B O 1
ATOM 2957 N N . LEU B 1 47 ? 4.285 37.562 -0.289 1 97.75 47 LEU B N 1
ATOM 2958 C CA . LEU B 1 47 ? 3.514 37 0.81 1 97.75 47 LEU B CA 1
ATOM 2959 C C . LEU B 1 47 ? 3.092 38.094 1.798 1 97.75 47 LEU B C 1
ATOM 2961 O O . LEU B 1 47 ? 1.938 38.125 2.229 1 97.75 47 LEU B O 1
ATOM 2965 N N . ILE B 1 48 ? 3.996 38.969 2.121 1 97.38 48 ILE B N 1
ATOM 2966 C CA . ILE B 1 48 ? 3.711 40.062 3.045 1 97.38 48 ILE B CA 1
ATOM 2967 C C . ILE B 1 48 ? 2.609 40.938 2.471 1 97.38 48 ILE B C 1
ATOM 2969 O O . ILE B 1 48 ? 1.638 41.25 3.16 1 97.38 48 ILE B O 1
ATOM 2973 N N . ALA B 1 49 ? 2.822 41.25 1.21 1 97.38 49 ALA B N 1
ATOM 2974 C CA . ALA B 1 49 ? 1.828 42.094 0.553 1 97.38 49 ALA B CA 1
ATOM 2975 C C . ALA B 1 49 ? 0.45 41.438 0.574 1 97.38 49 ALA B C 1
ATOM 2977 O O . ALA B 1 49 ? -0.562 42.125 0.776 1 97.38 49 ALA B O 1
ATOM 2978 N N . ARG B 1 50 ? 0.395 40.156 0.373 1 97.81 50 ARG B N 1
ATOM 2979 C CA . ARG B 1 50 ? -0.848 39.406 0.354 1 97.81 50 ARG B CA 1
ATOM 2980 C C . ARG B 1 50 ? -1.505 39.375 1.73 1 97.81 50 ARG B C 1
ATOM 2982 O O . ARG B 1 50 ? -2.727 39.5 1.842 1 97.81 50 ARG B O 1
ATOM 2989 N N . LEU B 1 51 ? -0.716 39.344 2.801 1 98.31 51 LEU B N 1
ATOM 2990 C CA . LEU B 1 51 ? -1.248 39 4.121 1 98.31 51 LEU B CA 1
ATOM 2991 C C . LEU B 1 51 ? -1.469 40.281 4.941 1 98.31 51 LEU B C 1
ATOM 2993 O O . LEU B 1 51 ? -2.188 40.25 5.941 1 98.31 51 LEU B O 1
ATOM 2997 N N . GLN B 1 52 ? -0.915 41.375 4.609 1 97.81 52 GLN B N 1
ATOM 2998 C CA . GLN B 1 52 ? -0.906 42.625 5.375 1 97.81 52 GLN B CA 1
ATOM 2999 C C . GLN B 1 52 ? -2.324 43.062 5.715 1 97.81 52 GLN B C 1
ATOM 3001 O O . GLN B 1 52 ? -2.576 43.562 6.812 1 97.81 52 GLN B O 1
ATOM 3006 N N . PRO B 1 53 ? -3.24 42.906 4.828 1 97.62 53 PRO B N 1
ATOM 3007 C CA . PRO B 1 53 ? -4.57 43.469 5.105 1 97.62 53 PRO B CA 1
ATOM 3008 C C . PRO B 1 53 ? -5.367 42.594 6.094 1 97.62 53 PRO B C 1
ATOM 3010 O O . PRO B 1 53 ? -6.434 43.031 6.551 1 97.62 53 PRO B O 1
ATOM 3013 N N . PHE B 1 54 ? -4.93 41.5 6.469 1 98.56 54 PHE B N 1
ATOM 3014 C CA . PHE B 1 54 ? -5.781 40.531 7.164 1 98.56 54 PHE B CA 1
ATOM 3015 C C . PHE B 1 54 ? -5.613 40.656 8.672 1 98.56 54 PHE B C 1
ATOM 3017 O O . PHE B 1 54 ? -4.496 40.844 9.164 1 98.56 54 PHE B O 1
ATOM 3024 N N . ASP B 1 55 ? -6.719 40.406 9.383 1 98.5 55 ASP B N 1
ATOM 3025 C CA . ASP B 1 55 ? -6.75 40.375 10.844 1 98.5 55 ASP B CA 1
ATOM 3026 C C . ASP B 1 55 ? -6.363 39 11.367 1 98.5 55 ASP B C 1
ATOM 3028 O O . ASP B 1 55 ? -5.84 38.875 12.477 1 98.5 55 ASP B O 1
ATOM 3032 N N . ILE B 1 56 ? -6.75 37.969 10.633 1 98.75 56 ILE B N 1
ATOM 3033 C CA . ILE B 1 56 ? -6.578 36.594 11.031 1 98.75 56 ILE B CA 1
ATOM 3034 C C . ILE B 1 56 ? -5.895 35.812 9.906 1 98.75 56 ILE B C 1
ATOM 3036 O O . ILE B 1 56 ? -6.207 36 8.727 1 98.75 56 ILE B O 1
ATOM 3040 N N . ILE B 1 57 ? -4.98 34.906 10.273 1 98.75 57 ILE B N 1
ATOM 3041 C CA . ILE B 1 57 ? -4.34 34 9.328 1 98.75 57 ILE B CA 1
ATOM 3042 C C . ILE B 1 57 ? -4.488 32.562 9.82 1 98.75 57 ILE B C 1
ATOM 3044 O O . ILE B 1 57 ? -4.301 32.281 11.008 1 98.75 57 ILE B O 1
ATOM 3048 N N . LEU B 1 58 ? -4.945 31.734 8.969 1 98.5 58 LEU B N 1
ATOM 3049 C CA . LEU B 1 58 ? -4.895 30.297 9.195 1 98.5 58 LEU B CA 1
ATOM 3050 C C . LEU B 1 58 ? -3.781 29.641 8.375 1 98.5 58 LEU B C 1
ATOM 3052 O O . LEU B 1 58 ? -3.836 29.641 7.145 1 98.5 58 LEU B O 1
ATOM 3056 N N . ALA B 1 59 ? -2.785 29.141 9.078 1 97.06 59 ALA B N 1
ATOM 3057 C CA . ALA B 1 59 ? -1.681 28.422 8.438 1 97.06 59 ALA B CA 1
ATOM 3058 C C . ALA B 1 59 ? -1.854 26.906 8.578 1 97.06 59 ALA B C 1
ATOM 3060 O O . ALA B 1 59 ? -1.82 26.375 9.695 1 97.06 59 ALA B O 1
ATOM 3061 N N . MET B 1 60 ? -1.991 26.234 7.434 1 94.19 60 MET B N 1
ATOM 3062 C CA . MET B 1 60 ? -2.129 24.781 7.438 1 94.19 60 MET B CA 1
ATOM 3063 C C . MET B 1 60 ? -0.783 24.109 7.68 1 94.19 60 MET B C 1
ATOM 3065 O O . MET B 1 60 ? 0.122 24.203 6.852 1 94.19 60 MET B O 1
ATOM 3069 N N . ARG B 1 61 ? -0.739 23.375 8.789 1 91.62 61 ARG B N 1
ATOM 3070 C CA . ARG B 1 61 ? 0.495 22.688 9.156 1 91.62 61 ARG B CA 1
ATOM 3071 C C . ARG B 1 61 ? 1.708 23.578 8.93 1 91.62 61 ARG B C 1
ATOM 3073 O O . ARG B 1 61 ? 1.65 24.797 9.18 1 91.62 61 ARG B O 1
ATOM 3080 N N . GLU B 1 62 ? 2.902 23.062 8.641 1 92.19 62 GLU B N 1
ATOM 3081 C CA . GLU B 1 62 ? 4.152 23.812 8.531 1 92.19 62 GLU B CA 1
ATOM 3082 C C . GLU B 1 62 ? 4.426 24.219 7.09 1 92.19 62 GLU B C 1
ATOM 3084 O O . GLU B 1 62 ? 5.582 24.422 6.707 1 92.19 62 GLU B O 1
ATOM 3089 N N . ARG B 1 63 ? 3.316 24.406 6.34 1 93.31 63 ARG B N 1
ATOM 3090 C CA . ARG B 1 63 ? 3.439 24.641 4.902 1 93.31 63 ARG B CA 1
ATOM 3091 C C . ARG B 1 63 ? 4.008 26.031 4.617 1 93.31 63 ARG B C 1
ATOM 3093 O O . ARG B 1 63 ? 4.832 26.188 3.715 1 93.31 63 ARG B O 1
ATOM 3100 N N . THR B 1 64 ? 3.547 27.031 5.355 1 95 64 THR B N 1
ATOM 3101 C CA . THR B 1 64 ? 4.031 28.406 5.195 1 95 64 THR B CA 1
ATOM 3102 C C . THR B 1 64 ? 4.684 28.891 6.484 1 95 64 THR B C 1
ATOM 3104 O O . THR B 1 64 ? 3.994 29.172 7.465 1 95 64 THR B O 1
ATOM 3107 N N . PRO B 1 65 ? 5.953 29.016 6.449 1 95.25 65 PRO B N 1
ATOM 3108 C CA . PRO B 1 65 ? 6.613 29.547 7.641 1 95.25 65 PRO B CA 1
ATOM 3109 C C . PRO B 1 65 ? 6.281 31.016 7.887 1 95.25 65 PRO B C 1
ATOM 3111 O O . PRO B 1 65 ? 6.242 31.812 6.941 1 95.25 65 PRO B O 1
ATOM 3114 N N . LEU B 1 66 ? 6.004 31.375 9.117 1 97.38 66 LEU B N 1
ATOM 3115 C CA . LEU B 1 66 ? 5.801 32.75 9.555 1 97.38 66 LEU B CA 1
ATOM 3116 C C . LEU B 1 66 ? 6.785 33.125 10.656 1 97.38 66 LEU B C 1
ATOM 3118 O O . LEU B 1 66 ? 6.48 33 11.844 1 97.38 66 LEU B O 1
ATOM 3122 N N . SER B 1 67 ? 7.949 33.625 10.219 1 97.06 67 SER B N 1
ATOM 3123 C CA . SER B 1 67 ? 9.023 34.031 11.117 1 97.06 67 SER B CA 1
ATOM 3124 C C . SER B 1 67 ? 8.734 35.375 11.773 1 97.06 67 SER B C 1
ATOM 3126 O O . SER B 1 67 ? 7.77 36.031 11.406 1 97.06 67 SER B O 1
ATOM 3128 N N . ALA B 1 68 ? 9.617 35.75 12.672 1 97.75 68 ALA B N 1
ATOM 3129 C CA . ALA B 1 68 ? 9.5 37.062 13.32 1 97.75 68 ALA B CA 1
ATOM 3130 C C . ALA B 1 68 ? 9.547 38.188 12.297 1 97.75 68 ALA B C 1
ATOM 3132 O O . ALA B 1 68 ? 8.773 39.156 12.398 1 97.75 68 ALA B O 1
ATOM 3133 N N . THR B 1 69 ? 10.414 38 11.375 1 96.62 69 THR B N 1
ATOM 3134 C CA . THR B 1 69 ? 10.57 39.031 10.336 1 96.62 69 THR B CA 1
ATOM 3135 C C . THR B 1 69 ? 9.281 39.156 9.531 1 96.62 69 THR B C 1
ATOM 3137 O O . THR B 1 69 ? 8.844 40.281 9.242 1 96.62 69 THR B O 1
ATOM 3140 N N . THR B 1 70 ? 8.703 38.062 9.133 1 97.56 70 THR B N 1
ATOM 3141 C CA . THR B 1 70 ? 7.453 38.094 8.375 1 97.56 70 THR B CA 1
ATOM 3142 C C . THR B 1 70 ? 6.324 38.656 9.227 1 97.56 70 THR B C 1
ATOM 3144 O O . THR B 1 70 ? 5.586 39.531 8.773 1 97.56 70 THR B O 1
ATOM 3147 N N . LEU B 1 71 ? 6.211 38.25 10.453 1 98.44 71 LEU B N 1
ATOM 3148 C CA . LEU B 1 71 ? 5.141 38.656 11.352 1 98.44 71 LEU B CA 1
ATOM 3149 C C . LEU B 1 71 ? 5.234 40.125 11.672 1 98.44 71 LEU B C 1
ATOM 3151 O O . LEU B 1 71 ? 4.215 40.812 11.789 1 98.44 71 LEU B O 1
ATOM 3155 N N . ALA B 1 72 ? 6.434 40.625 11.766 1 98.12 72 ALA B N 1
ATOM 3156 C CA . ALA B 1 72 ? 6.66 42.031 12.062 1 98.12 72 ALA B CA 1
ATOM 3157 C C . ALA B 1 72 ? 6.117 42.938 10.945 1 98.12 72 ALA B C 1
ATOM 3159 O O . ALA B 1 72 ? 5.781 44.094 11.18 1 98.12 72 ALA B O 1
ATOM 3160 N N . ALA B 1 73 ? 6.031 42.375 9.828 1 98 73 ALA B N 1
ATOM 3161 C CA . ALA B 1 73 ? 5.562 43.125 8.664 1 98 73 ALA B CA 1
ATOM 3162 C C . ALA B 1 73 ? 4.047 43 8.523 1 98 73 ALA B C 1
ATOM 3164 O O . ALA B 1 73 ? 3.479 43.469 7.527 1 98 73 ALA B O 1
ATOM 3165 N N . LEU B 1 74 ? 3.35 42.469 9.469 1 98.44 74 LEU B N 1
ATOM 3166 C CA . LEU B 1 74 ? 1.903 42.281 9.438 1 98.44 74 LEU B CA 1
ATOM 3167 C C . LEU B 1 74 ? 1.241 42.969 10.625 1 98.44 74 LEU B C 1
ATOM 3169 O O . LEU B 1 74 ? 0.683 42.312 11.5 1 98.44 74 LEU B O 1
ATOM 3173 N N . PRO B 1 75 ? 1.159 44.25 10.602 1 97 75 PRO B N 1
ATOM 3174 C CA . PRO B 1 75 ? 0.71 45 11.773 1 97 75 PRO B CA 1
ATOM 3175 C C . PRO B 1 75 ? -0.771 44.812 12.078 1 97 75 PRO B C 1
ATOM 3177 O O . PRO B 1 75 ? -1.212 45.031 13.203 1 97 75 PRO B O 1
ATOM 3180 N N . ASN B 1 76 ? -1.513 44.344 11.156 1 97.88 76 ASN B N 1
ATOM 3181 C CA . ASN B 1 76 ? -2.951 44.219 11.367 1 97.88 76 ASN B CA 1
ATOM 3182 C C . ASN B 1 76 ? -3.299 42.875 12.008 1 97.88 76 ASN B C 1
ATOM 3184 O O . ASN B 1 76 ? -4.43 42.656 12.453 1 97.88 76 ASN B O 1
ATOM 3188 N N . LEU B 1 77 ? -2.389 41.906 12.023 1 98.69 77 LEU B N 1
ATOM 3189 C CA . LEU B 1 77 ? -2.658 40.562 12.477 1 98.69 77 LEU B CA 1
ATOM 3190 C C . LEU B 1 77 ? -3.064 40.562 13.953 1 98.69 77 LEU B C 1
ATOM 3192 O O . LEU B 1 77 ? -2.352 41.094 14.797 1 98.69 77 LEU B O 1
ATOM 3196 N N . LYS B 1 78 ? -4.184 39.938 14.203 1 98.44 78 LYS B N 1
ATOM 3197 C CA . LYS B 1 78 ? -4.715 39.906 15.562 1 98.44 78 LYS B CA 1
ATOM 3198 C C . LYS B 1 78 ? -4.824 38.469 16.062 1 98.44 78 LYS B C 1
ATOM 3200 O O . LYS B 1 78 ? -4.914 38.219 17.281 1 98.44 78 LYS B O 1
ATOM 3205 N N . LEU B 1 79 ? -4.879 37.469 15.195 1 98.69 79 LEU B N 1
ATOM 3206 C CA . LEU B 1 79 ? -5.047 36.062 15.523 1 98.69 79 LEU B CA 1
ATOM 3207 C C . LEU B 1 79 ? -4.344 35.188 14.5 1 98.69 79 LEU B C 1
ATOM 3209 O O . LEU B 1 79 ? -4.484 35.375 13.289 1 98.69 79 LEU B O 1
ATOM 3213 N N . LEU B 1 80 ? -3.541 34.25 14.984 1 98.75 80 LEU B N 1
ATOM 3214 C CA . LEU B 1 80 ? -2.881 33.25 14.148 1 98.75 80 LEU B CA 1
ATOM 3215 C C . LEU B 1 80 ? -3.359 31.859 14.484 1 98.75 80 LEU B C 1
ATOM 3217 O O . LEU B 1 80 ? -3.107 31.359 15.586 1 98.75 80 LEU B O 1
ATOM 3221 N N . LEU B 1 81 ? -4.062 31.281 13.562 1 98.62 81 LEU B N 1
ATOM 3222 C CA . LEU B 1 81 ? -4.559 29.922 13.719 1 98.62 81 LEU B CA 1
ATOM 3223 C C . LEU B 1 81 ? -3.727 28.938 12.898 1 98.62 81 LEU B C 1
ATOM 3225 O O . LEU B 1 81 ? -3.18 29.297 11.859 1 98.62 81 LEU B O 1
ATOM 3229 N N . THR B 1 82 ? -3.561 27.703 13.406 1 98.12 82 THR B N 1
ATOM 3230 C CA . THR B 1 82 ? -2.863 26.641 12.703 1 98.12 82 THR B CA 1
ATOM 3231 C C . THR B 1 82 ? -3.523 25.281 12.984 1 98.12 82 THR B C 1
ATOM 3233 O O . THR B 1 82 ? -4.613 25.234 13.555 1 98.12 82 THR B O 1
ATOM 3236 N N . THR B 1 83 ? -2.98 24.25 12.375 1 95.5 83 THR B N 1
ATOM 3237 C CA . THR B 1 83 ? -3.48 22.906 12.641 1 95.5 83 THR B CA 1
ATOM 3238 C C . THR B 1 83 ? -2.416 22.062 13.328 1 95.5 83 THR B C 1
ATOM 3240 O O . THR B 1 83 ? -1.236 22.125 12.977 1 95.5 83 THR B O 1
ATOM 3243 N N . GLY B 1 84 ? -2.857 21.344 14.289 1 93.5 84 GLY B N 1
ATOM 3244 C CA . GLY B 1 84 ? -1.958 20.562 15.125 1 93.5 84 GLY B CA 1
ATOM 3245 C C . GLY B 1 84 ? -1.658 21.219 16.453 1 93.5 84 GLY B C 1
ATOM 3246 O O . GLY B 1 84 ? -2.002 22.375 16.672 1 93.5 84 GLY B O 1
ATOM 3247 N N . THR B 1 85 ? -0.99 20.5 17.328 1 93.38 85 THR B N 1
ATOM 3248 C CA . THR B 1 85 ? -0.703 20.984 18.672 1 93.38 85 THR B CA 1
ATOM 3249 C C . THR B 1 85 ? 0.667 21.656 18.719 1 93.38 85 THR B C 1
ATOM 3251 O O . THR B 1 85 ? 1.098 22.109 19.781 1 93.38 85 THR B O 1
ATOM 3254 N N . ARG B 1 86 ? 1.322 21.578 17.688 1 91.94 86 ARG B N 1
ATOM 3255 C CA . ARG B 1 86 ? 2.625 22.219 17.531 1 91.94 86 ARG B CA 1
ATOM 3256 C C . ARG B 1 86 ? 2.893 22.578 16.062 1 91.94 86 ARG B C 1
ATOM 3258 O O . ARG B 1 86 ? 2.48 21.844 15.164 1 91.94 86 ARG B O 1
ATOM 3265 N N . ASN B 1 87 ? 3.473 23.688 15.828 1 94.38 87 ASN B N 1
ATOM 3266 C CA . ASN B 1 87 ? 3.916 24.125 14.508 1 94.38 87 ASN B CA 1
ATOM 3267 C C . ASN B 1 87 ? 5.223 24.906 14.586 1 94.38 87 ASN B C 1
ATOM 3269 O O . ASN B 1 87 ? 5.219 26.094 14.914 1 94.38 87 ASN B O 1
ATOM 3273 N N . LEU B 1 88 ? 6.242 24.234 14.18 1 90.62 88 LEU B N 1
ATOM 3274 C CA . LEU B 1 88 ? 7.578 24.781 14.375 1 90.62 88 LEU B CA 1
ATOM 3275 C C . LEU B 1 88 ? 7.887 25.844 13.32 1 90.62 88 LEU B C 1
ATOM 3277 O O . LEU B 1 88 ? 8.875 26.578 13.43 1 90.62 88 LEU B O 1
ATOM 3281 N N . ALA B 1 89 ? 6.996 25.984 12.375 1 93.5 89 ALA B N 1
ATOM 3282 C CA . ALA B 1 89 ? 7.191 26.984 11.32 1 93.5 89 ALA B CA 1
ATOM 3283 C C . ALA B 1 89 ? 6.691 28.359 11.758 1 93.5 89 ALA B C 1
ATOM 3285 O O . ALA B 1 89 ? 6.922 29.359 11.07 1 93.5 89 ALA B O 1
ATOM 3286 N N . LEU B 1 90 ? 6.035 28.469 12.867 1 97.38 90 LEU B N 1
ATOM 3287 C CA . LEU B 1 90 ? 5.5 29.719 13.391 1 97.38 90 LEU B CA 1
ATOM 3288 C C . LEU B 1 90 ? 6.355 30.234 14.539 1 97.38 90 LEU B C 1
ATOM 3290 O O . LEU B 1 90 ? 6.719 29.484 15.438 1 97.38 90 LEU B O 1
ATOM 3294 N N . ASP B 1 91 ? 6.688 31.484 14.508 1 98 91 ASP B N 1
ATOM 3295 C CA . ASP B 1 91 ? 7.367 32.094 15.641 1 98 91 ASP B CA 1
ATOM 3296 C C . ASP B 1 91 ? 6.375 32.469 16.734 1 98 91 ASP B C 1
ATOM 3298 O O . ASP B 1 91 ? 6.031 33.656 16.891 1 98 91 ASP B O 1
ATOM 3302 N N . THR B 1 92 ? 6.047 31.516 17.516 1 97.81 92 THR B N 1
ATOM 3303 C CA . THR B 1 92 ? 5.027 31.703 18.531 1 97.81 92 THR B CA 1
ATOM 3304 C C . THR B 1 92 ? 5.527 32.656 19.625 1 97.81 92 THR B C 1
ATOM 3306 O O . THR B 1 92 ? 4.738 33.312 20.281 1 97.81 92 THR B O 1
ATOM 3309 N N . ALA B 1 93 ? 6.777 32.719 19.859 1 97.69 93 ALA B N 1
ATOM 3310 C CA . ALA B 1 93 ? 7.359 33.625 20.844 1 97.69 93 ALA B CA 1
ATOM 3311 C C . ALA B 1 93 ? 7.152 35.094 20.438 1 97.69 93 ALA B C 1
ATOM 3313 O O . ALA B 1 93 ? 6.797 35.938 21.281 1 97.69 93 ALA B O 1
ATOM 3314 N N . TYR B 1 94 ? 7.41 35.375 19.188 1 98.06 94 TYR B N 1
ATOM 3315 C CA . TYR B 1 94 ? 7.129 36.719 18.688 1 98.06 94 TYR B CA 1
ATOM 3316 C C . TYR B 1 94 ? 5.664 37.094 18.906 1 98.06 94 TYR B C 1
ATOM 3318 O O . TYR B 1 94 ? 5.355 38.188 19.344 1 98.06 94 TYR B O 1
ATOM 3326 N N . CYS B 1 95 ? 4.801 36.156 18.547 1 98.62 95 CYS B N 1
ATOM 3327 C CA . CYS B 1 95 ? 3.367 36.375 18.688 1 98.62 95 CYS B CA 1
ATOM 3328 C C . CYS B 1 95 ? 3.01 36.688 20.141 1 98.62 95 CYS B C 1
ATOM 3330 O O . CYS B 1 95 ? 2.244 37.625 20.406 1 98.62 95 CYS B O 1
ATOM 3332 N N . ALA B 1 96 ? 3.584 35.938 21.016 1 98.19 96 ALA B N 1
ATOM 3333 C CA . ALA B 1 96 ? 3.338 36.156 22.438 1 98.19 96 ALA B CA 1
ATOM 3334 C C . ALA B 1 96 ? 3.797 37.531 22.859 1 98.19 96 ALA B C 1
ATOM 3336 O O . ALA B 1 96 ? 3.072 38.25 23.562 1 98.19 96 ALA B O 1
ATOM 3337 N N . ALA B 1 97 ? 4.93 37.938 22.438 1 98.19 97 ALA B N 1
ATOM 3338 C CA . ALA B 1 97 ? 5.527 39.219 22.797 1 98.19 97 ALA B CA 1
ATOM 3339 C C . ALA B 1 97 ? 4.707 40.375 22.25 1 98.19 97 ALA B C 1
ATOM 3341 O O . ALA B 1 97 ? 4.781 41.5 22.75 1 98.19 97 ALA B O 1
ATOM 3342 N N . HIS B 1 98 ? 3.949 40.156 21.25 1 98.06 98 HIS B N 1
ATOM 3343 C CA . HIS B 1 98 ? 3.193 41.219 20.609 1 98.06 98 HIS B CA 1
ATOM 3344 C C . HIS B 1 98 ? 1.692 41 20.797 1 98.06 98 HIS B C 1
ATOM 3346 O O . HIS B 1 98 ? 0.89 41.562 20.047 1 98.06 98 HIS B O 1
ATOM 3352 N N . ASN B 1 99 ? 1.309 40.094 21.688 1 97.38 99 ASN B N 1
ATOM 3353 C CA . ASN B 1 99 ? -0.067 39.875 22.109 1 97.38 99 ASN B CA 1
ATOM 3354 C C . ASN B 1 99 ? -0.934 39.375 20.953 1 97.38 99 ASN B C 1
ATOM 3356 O O . ASN B 1 99 ? -2.076 39.812 20.797 1 97.38 99 ASN B O 1
ATOM 3360 N N . ILE B 1 100 ? -0.362 38.594 20.109 1 98.38 100 ILE B N 1
ATOM 3361 C CA . ILE B 1 100 ? -1.09 37.875 19.062 1 98.38 100 ILE B CA 1
ATOM 3362 C C . ILE B 1 100 ? -1.339 36.438 19.5 1 98.38 100 ILE B C 1
ATOM 3364 O O . ILE B 1 100 ? -0.411 35.625 19.531 1 98.38 100 ILE B O 1
ATOM 3368 N N . PRO B 1 101 ? -2.562 36.094 19.812 1 98.44 101 PRO B N 1
ATOM 3369 C CA . PRO B 1 101 ? -2.82 34.688 20.188 1 98.44 101 PRO B CA 1
ATOM 3370 C C . PRO B 1 101 ? -2.602 33.719 19.031 1 98.44 101 PRO B C 1
ATOM 3372 O O . PRO B 1 101 ? -2.922 34.031 17.891 1 98.44 101 PRO B O 1
ATOM 3375 N N . VAL B 1 102 ? -2.039 32.594 19.328 1 98.62 102 VAL B N 1
ATOM 3376 C CA . VAL B 1 102 ? -1.864 31.484 18.406 1 98.62 102 VAL B CA 1
ATOM 3377 C C . VAL B 1 102 ? -2.609 30.25 18.922 1 98.62 102 VAL B C 1
ATOM 3379 O O . VAL B 1 102 ? -2.486 29.906 20.109 1 98.62 102 VAL B O 1
ATOM 3382 N N . ALA B 1 103 ? -3.43 29.625 18.141 1 98.44 103 ALA B N 1
ATOM 3383 C CA . ALA B 1 103 ? -4.168 28.438 18.547 1 98.44 103 ALA B CA 1
ATOM 3384 C C . ALA B 1 103 ? -4.145 27.375 17.469 1 98.44 103 ALA B C 1
ATOM 3386 O O . ALA B 1 103 ? -4.156 27.688 16.281 1 98.44 103 ALA B O 1
ATOM 3387 N N . GLY B 1 104 ? -4.043 26.125 17.875 1 97.75 104 GLY B N 1
ATOM 3388 C CA . GLY B 1 104 ? -4.031 24.984 16.969 1 97.75 104 GLY B CA 1
ATOM 3389 C C . GLY B 1 104 ? -5.234 24.078 17.156 1 97.75 104 GLY B C 1
ATOM 3390 O O . GLY B 1 104 ? -6.328 24.547 17.469 1 97.75 104 GLY B O 1
ATOM 3391 N N . THR B 1 105 ? -5.113 22.906 16.703 1 96.75 105 THR B N 1
ATOM 3392 C CA . THR B 1 105 ? -6.133 21.859 16.797 1 96.75 105 THR B CA 1
ATOM 3393 C C . THR B 1 105 ? -5.57 20.625 17.484 1 96.75 105 THR B C 1
ATOM 3395 O O . THR B 1 105 ? -4.352 20.438 17.547 1 96.75 105 THR B O 1
ATOM 3398 N N . CYS B 1 106 ? -6.484 19.828 18.094 1 92.44 106 CYS B N 1
ATOM 3399 C CA . CYS B 1 106 ? -5.984 18.672 18.828 1 92.44 106 CYS B CA 1
ATOM 3400 C C . CYS B 1 106 ? -6.758 17.406 18.453 1 92.44 106 CYS B C 1
ATOM 3402 O O . CYS B 1 106 ? -6.406 16.312 18.891 1 92.44 106 CYS B O 1
ATOM 3404 N N . THR B 1 107 ? -7.711 17.594 17.625 1 84.19 107 THR B N 1
ATOM 3405 C CA . THR B 1 107 ? -8.539 16.438 17.266 1 84.19 107 THR B CA 1
ATOM 3406 C C . THR B 1 107 ? -7.723 15.406 16.5 1 84.19 107 THR B C 1
ATOM 3408 O O . THR B 1 107 ? -6.992 15.75 15.57 1 84.19 107 THR B O 1
ATOM 3411 N N . ARG B 1 108 ? -7.703 14.195 17.031 1 81 108 ARG B N 1
ATOM 3412 C CA . ARG B 1 108 ? -7.168 13.023 16.344 1 81 108 ARG B CA 1
ATOM 3413 C C . ARG B 1 108 ? -8.164 11.875 16.359 1 81 108 ARG B C 1
ATOM 3415 O O . ARG B 1 108 ? -8.633 11.469 17.438 1 81 108 ARG B O 1
ATOM 3422 N N . PRO B 1 109 ? -8.531 11.414 15.195 1 81.56 109 PRO B N 1
ATOM 3423 C CA . PRO B 1 109 ? -9.422 10.25 15.203 1 81.56 109 PRO B CA 1
ATOM 3424 C C . PRO B 1 109 ? -8.812 9.047 15.93 1 81.56 109 PRO B C 1
ATOM 3426 O O . PRO B 1 109 ? -7.586 8.898 15.961 1 81.56 109 PRO B O 1
ATOM 3429 N N . PRO B 1 110 ? -9.68 8.359 16.609 1 86.44 110 PRO B N 1
ATOM 3430 C CA . PRO B 1 110 ?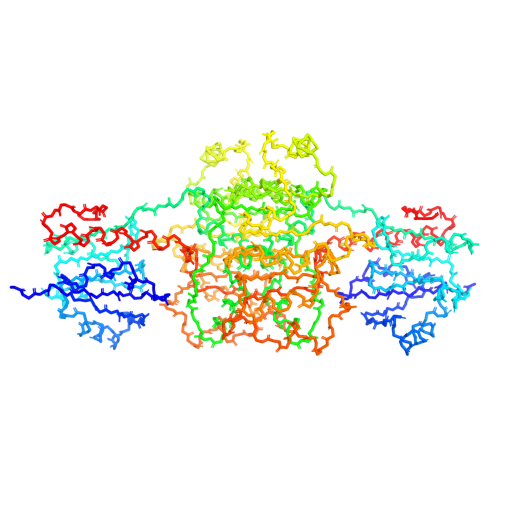 -9.172 7.148 17.266 1 86.44 110 PRO B CA 1
ATOM 3431 C C . PRO B 1 110 ? -8.586 6.145 16.266 1 86.44 110 PRO B C 1
ATOM 3433 O O . PRO B 1 110 ? -8.883 6.207 15.078 1 86.44 110 PRO B O 1
ATOM 3436 N N . GLY B 1 111 ? -7.715 5.25 16.844 1 91.25 111 GLY B N 1
ATOM 3437 C CA . GLY B 1 111 ? -7.16 4.184 16.016 1 91.25 111 GLY B CA 1
ATOM 3438 C C . GLY B 1 111 ? -5.773 4.496 15.492 1 91.25 111 GLY B C 1
ATOM 3439 O O . GLY B 1 111 ? -5.055 5.32 16.062 1 91.25 111 GLY B O 1
ATOM 3440 N N . VAL B 1 112 ? -5.465 3.809 14.445 1 93.75 112 VAL B N 1
ATOM 3441 C CA . VAL B 1 112 ? -4.129 3.92 13.875 1 93.75 112 VAL B CA 1
ATOM 3442 C C . VAL B 1 112 ? -3.906 5.34 13.352 1 93.75 112 VAL B C 1
ATOM 3444 O O . VAL B 1 112 ? -4.809 5.938 12.766 1 93.75 112 VAL B O 1
ATOM 3447 N N . ASN B 1 113 ? -2.723 5.832 13.656 1 96.06 113 ASN B N 1
ATOM 3448 C CA . ASN B 1 113 ? -2.34 7.168 13.211 1 96.06 113 ASN B CA 1
ATOM 3449 C C . ASN B 1 113 ? -2.303 7.258 11.688 1 96.06 113 ASN B C 1
ATOM 3451 O O . ASN B 1 113 ? -1.833 6.336 11.016 1 96.06 113 ASN B O 1
ATOM 3455 N N . SER B 1 114 ? -2.758 8.422 11.195 1 96.81 114 SER B N 1
ATOM 3456 C CA . SER B 1 114 ? -2.803 8.656 9.758 1 96.81 114 SER B CA 1
ATOM 3457 C C . SER B 1 114 ? -1.431 8.461 9.117 1 96.81 114 SER B C 1
ATOM 3459 O O . SER B 1 114 ? -1.312 7.812 8.078 1 96.81 114 SER B O 1
ATOM 3461 N N . THR B 1 115 ? -0.404 9.016 9.711 1 97.81 115 THR B N 1
ATOM 3462 C CA . THR B 1 115 ? 0.946 8.914 9.172 1 97.81 115 THR B CA 1
ATOM 3463 C C . THR B 1 115 ? 1.436 7.469 9.211 1 97.81 115 THR B C 1
ATOM 3465 O O . THR B 1 115 ? 2.156 7.027 8.305 1 97.81 115 THR B O 1
ATOM 3468 N N . VAL B 1 116 ? 1.033 6.656 10.227 1 98.69 116 VAL B N 1
ATOM 3469 C CA . VAL B 1 116 ? 1.388 5.246 10.328 1 98.69 116 VAL B CA 1
ATOM 3470 C C . VAL B 1 116 ? 0.741 4.469 9.18 1 98.69 116 VA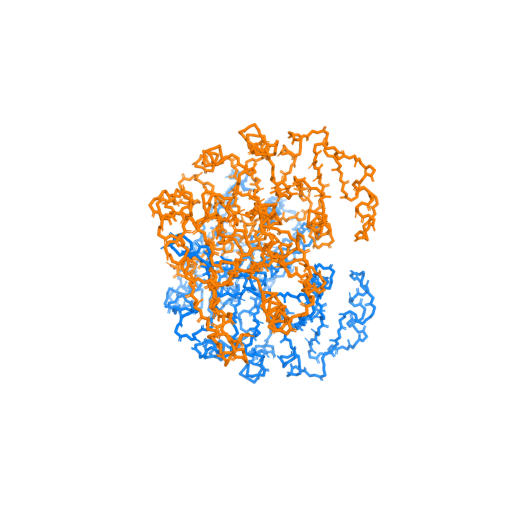L B C 1
ATOM 3472 O O . VAL B 1 116 ? 1.404 3.674 8.508 1 98.69 116 VAL B O 1
ATOM 3475 N N . GLN B 1 117 ? -0.555 4.746 8.953 1 98.75 117 GLN B N 1
ATOM 3476 C CA . GLN B 1 117 ? -1.238 4.105 7.836 1 98.75 117 GLN B CA 1
ATOM 3477 C C . GLN B 1 117 ? -0.552 4.43 6.512 1 98.75 117 GLN B C 1
ATOM 3479 O O . GLN B 1 117 ? -0.359 3.545 5.676 1 98.75 117 GLN B O 1
ATOM 3484 N N . HIS B 1 118 ? -0.155 5.684 6.367 1 98.88 118 HIS B N 1
ATOM 3485 C CA . HIS B 1 118 ? 0.485 6.098 5.125 1 98.88 118 HIS B CA 1
ATOM 3486 C C . HIS B 1 118 ? 1.865 5.469 4.977 1 98.88 118 HIS B C 1
ATOM 3488 O O . HIS B 1 118 ? 2.264 5.09 3.875 1 98.88 118 HIS B O 1
ATOM 3494 N N . THR B 1 119 ? 2.586 5.355 6.074 1 98.94 119 THR B N 1
ATOM 3495 C CA . THR B 1 119 ? 3.895 4.711 6.059 1 98.94 119 THR B CA 1
ATOM 3496 C C . THR B 1 119 ? 3.781 3.275 5.547 1 98.94 119 THR B C 1
ATOM 3498 O O . THR B 1 119 ? 4.543 2.861 4.672 1 98.94 119 THR B O 1
ATOM 3501 N N . TRP B 1 120 ? 2.836 2.58 6.008 1 98.94 120 TRP B N 1
ATOM 3502 C CA . TRP B 1 120 ? 2.674 1.193 5.578 1 98.94 120 TRP B CA 1
ATOM 3503 C C . TRP B 1 120 ? 2.16 1.122 4.145 1 98.94 120 TRP B C 1
ATOM 3505 O O . TRP B 1 120 ? 2.506 0.202 3.4 1 98.94 120 TRP B O 1
ATOM 3515 N N . ALA B 1 121 ? 1.312 2.107 3.738 1 98.94 121 ALA B N 1
ATOM 3516 C CA . ALA B 1 121 ? 0.952 2.176 2.326 1 98.94 121 ALA B CA 1
ATOM 3517 C C . ALA B 1 121 ? 2.197 2.266 1.446 1 98.94 121 ALA B C 1
ATOM 3519 O O . ALA B 1 121 ? 2.295 1.577 0.427 1 98.94 121 ALA B O 1
ATOM 3520 N N . LEU B 1 122 ? 3.148 3.049 1.9 1 98.94 122 LEU B N 1
ATOM 3521 C CA . LEU B 1 122 ? 4.371 3.242 1.132 1 98.94 122 LEU B CA 1
ATOM 3522 C C . LEU B 1 122 ? 5.246 1.994 1.18 1 98.94 122 LEU B C 1
ATOM 3524 O O . LEU B 1 122 ? 5.785 1.567 0.155 1 98.94 122 LEU B O 1
ATOM 3528 N N . ILE B 1 123 ? 5.418 1.38 2.365 1 98.94 123 ILE B N 1
ATOM 3529 C CA . ILE B 1 123 ? 6.238 0.181 2.504 1 98.94 123 ILE B CA 1
ATOM 3530 C C . ILE B 1 123 ? 5.703 -0.918 1.589 1 98.94 123 ILE B C 1
ATOM 3532 O O . ILE B 1 123 ? 6.449 -1.489 0.791 1 98.94 123 ILE B O 1
ATOM 3536 N N . LEU B 1 124 ? 4.418 -1.133 1.674 1 98.94 124 LEU B N 1
ATOM 3537 C CA . LEU B 1 124 ? 3.818 -2.229 0.919 1 98.94 124 LEU B CA 1
ATOM 3538 C C . LEU B 1 124 ? 3.816 -1.922 -0.575 1 98.94 124 LEU B C 1
ATOM 3540 O O . LEU B 1 124 ? 4.055 -2.811 -1.395 1 98.94 124 LEU B O 1
ATOM 3544 N N . ALA B 1 125 ? 3.518 -0.652 -0.925 1 98.94 125 ALA B N 1
ATOM 3545 C CA . ALA B 1 125 ? 3.488 -0.282 -2.338 1 98.94 125 ALA B CA 1
ATOM 3546 C C . ALA B 1 125 ? 4.863 -0.451 -2.977 1 98.94 125 ALA B C 1
ATOM 3548 O O . ALA B 1 125 ? 4.973 -0.884 -4.129 1 98.94 125 ALA B O 1
ATOM 3549 N N . LEU B 1 126 ? 5.863 -0.071 -2.217 1 98.81 126 LEU B N 1
ATOM 3550 C CA . LEU B 1 126 ? 7.223 -0.215 -2.729 1 98.81 126 LEU B CA 1
ATOM 3551 C C . LEU B 1 126 ? 7.633 -1.683 -2.781 1 98.81 126 LEU B C 1
ATOM 3553 O O . LEU B 1 126 ? 8.219 -2.135 -3.77 1 98.81 126 LEU B O 1
ATOM 3557 N N . ALA B 1 127 ? 7.316 -2.465 -1.78 1 98.81 127 ALA B N 1
ATOM 3558 C CA . ALA B 1 127 ? 7.66 -3.881 -1.696 1 98.81 127 ALA B CA 1
ATOM 3559 C C . ALA B 1 127 ? 6.996 -4.676 -2.816 1 98.81 127 ALA B C 1
ATOM 3561 O O . ALA B 1 127 ? 7.551 -5.664 -3.297 1 98.81 127 ALA B O 1
ATOM 3562 N N . ARG B 1 128 ? 5.812 -4.172 -3.26 1 98.81 128 ARG B N 1
ATOM 3563 C CA . ARG B 1 128 ? 5.023 -4.953 -4.207 1 98.81 128 ARG B CA 1
ATOM 3564 C C . ARG B 1 128 ? 4.898 -4.23 -5.543 1 98.81 128 ARG B C 1
ATOM 3566 O O . ARG B 1 128 ? 4.098 -4.625 -6.395 1 98.81 128 ARG B O 1
ATOM 3573 N N . HIS B 1 129 ? 5.602 -3.152 -5.746 1 98.44 129 HIS B N 1
ATOM 3574 C CA . HIS B 1 129 ? 5.734 -2.424 -7.004 1 98.44 129 HIS B CA 1
ATOM 3575 C C . HIS B 1 129 ? 4.391 -1.886 -7.477 1 98.44 129 HIS B C 1
ATOM 3577 O O . HIS B 1 129 ? 4.09 -1.913 -8.672 1 98.44 129 HIS B O 1
ATOM 3583 N N . ILE B 1 130 ? 3.564 -1.371 -6.582 1 98.81 130 ILE B N 1
ATOM 3584 C CA . ILE B 1 130 ? 2.178 -1.035 -6.887 1 98.81 130 ILE B CA 1
ATOM 3585 C C . ILE B 1 130 ? 2.135 0.083 -7.926 1 98.81 130 ILE B C 1
ATOM 3587 O O . ILE B 1 130 ? 1.512 -0.063 -8.984 1 98.81 130 ILE B O 1
ATOM 3591 N N . ALA B 1 131 ? 2.824 1.192 -7.664 1 98.69 131 ALA B N 1
ATOM 3592 C CA . ALA B 1 131 ? 2.771 2.336 -8.57 1 98.69 131 ALA B CA 1
ATOM 3593 C C . ALA B 1 131 ? 3.396 1.995 -9.922 1 98.69 131 ALA B C 1
ATOM 3595 O O . ALA B 1 131 ? 2.857 2.355 -10.969 1 98.69 131 ALA B O 1
ATOM 3596 N N . ARG B 1 132 ? 4.527 1.267 -9.891 1 97.69 132 ARG B N 1
ATOM 3597 C CA . ARG B 1 132 ? 5.215 0.835 -11.102 1 97.69 132 ARG B CA 1
ATOM 3598 C C . ARG B 1 132 ? 4.309 -0.043 -11.961 1 97.69 132 ARG B C 1
ATOM 3600 O O . ARG B 1 132 ? 4.184 0.177 -13.164 1 97.69 132 ARG B O 1
ATOM 3607 N N . ASP B 1 133 ? 3.721 -1.037 -11.32 1 98.44 133 ASP B N 1
ATOM 3608 C CA . ASP B 1 133 ? 2.914 -2.016 -12.047 1 98.44 133 ASP B CA 1
ATOM 3609 C C . ASP B 1 133 ? 1.639 -1.381 -12.594 1 98.44 133 ASP B C 1
ATOM 3611 O O . ASP B 1 133 ? 1.212 -1.692 -13.703 1 98.44 133 ASP B O 1
ATOM 3615 N N . ASP B 1 134 ? 0.986 -0.478 -11.828 1 98.81 134 ASP B N 1
ATOM 3616 C CA . ASP B 1 134 ? -0.191 0.23 -12.328 1 98.81 134 ASP B CA 1
ATOM 3617 C C . ASP B 1 134 ? 0.126 0.99 -13.609 1 98.81 134 ASP B C 1
ATOM 3619 O O . ASP B 1 134 ? -0.597 0.872 -14.602 1 98.81 134 ASP B O 1
ATOM 3623 N N . ALA B 1 135 ? 1.228 1.745 -13.555 1 97.75 135 ALA B N 1
ATOM 3624 C CA . ALA B 1 135 ? 1.654 2.512 -14.719 1 97.75 135 ALA B CA 1
ATOM 3625 C C . ALA B 1 135 ? 1.982 1.591 -15.891 1 97.75 135 ALA B C 1
ATOM 3627 O O . ALA B 1 135 ? 1.6 1.865 -17.031 1 97.75 135 ALA B O 1
ATOM 3628 N N . ALA B 1 136 ? 2.668 0.473 -15.633 1 97.19 136 ALA B N 1
ATOM 3629 C CA . ALA B 1 136 ? 3.088 -0.455 -16.688 1 97.19 136 ALA B CA 1
ATOM 3630 C C . ALA B 1 136 ? 1.884 -1.107 -17.359 1 97.19 136 ALA B C 1
ATOM 3632 O O . ALA B 1 136 ? 1.818 -1.188 -18.578 1 97.19 136 ALA B O 1
ATOM 3633 N N . VAL B 1 137 ? 0.894 -1.584 -16.562 1 98.19 137 VAL B N 1
ATOM 3634 C CA . VAL B 1 137 ? -0.298 -2.229 -17.109 1 98.19 137 VAL B CA 1
ATOM 3635 C C . VAL B 1 137 ? -1.06 -1.246 -18 1 98.19 137 VAL B C 1
ATOM 3637 O O . VAL B 1 137 ? -1.462 -1.588 -19.109 1 98.19 137 VAL B O 1
ATOM 3640 N N . LYS B 1 138 ? -1.184 -0.056 -17.531 1 97.88 138 LYS B N 1
ATOM 3641 C CA . LYS B 1 138 ? -1.946 0.949 -18.266 1 97.88 138 LYS B CA 1
ATOM 3642 C C . LYS B 1 138 ? -1.216 1.371 -19.547 1 97.88 138 LYS B C 1
ATOM 3644 O O . LYS B 1 138 ? -1.83 1.907 -20.469 1 97.88 138 LYS B O 1
ATOM 3649 N N . ARG B 1 139 ? 0.07 1.087 -19.609 1 96.06 139 ARG B N 1
ATOM 3650 C CA . ARG B 1 139 ? 0.841 1.398 -20.812 1 96.06 139 ARG B CA 1
ATOM 3651 C C . ARG B 1 139 ? 0.999 0.168 -21.703 1 96.06 139 ARG B C 1
ATOM 3653 O O . ARG B 1 139 ? 1.761 0.187 -22.672 1 96.06 139 ARG B O 1
ATOM 3660 N N . GLY B 1 140 ? 0.428 -0.926 -21.328 1 95.94 140 GLY B N 1
ATOM 3661 C CA . GLY B 1 140 ? 0.406 -2.1 -22.188 1 95.94 140 GLY B CA 1
ATOM 3662 C C . GLY B 1 140 ? 1.279 -3.23 -21.672 1 95.94 140 GLY B C 1
ATOM 3663 O O . GLY B 1 140 ? 1.335 -4.301 -22.281 1 95.94 140 GLY B O 1
ATOM 3664 N N . GLY B 1 141 ? 1.939 -3.008 -20.578 1 95.06 141 GLY B N 1
ATOM 3665 C CA . GLY B 1 141 ? 2.807 -4.031 -20.016 1 95.06 141 GLY B CA 1
ATOM 3666 C C . GLY B 1 141 ? 2.061 -5.039 -19.156 1 95.06 141 GLY B C 1
ATOM 3667 O O . GLY B 1 141 ? 0.846 -4.934 -18.984 1 95.06 141 GLY B O 1
ATOM 3668 N N . TRP B 1 142 ? 2.781 -5.98 -18.625 1 95.38 142 TRP B N 1
ATOM 3669 C CA . TRP B 1 142 ? 2.25 -6.988 -17.703 1 95.38 142 TRP B CA 1
ATOM 3670 C C . TRP B 1 142 ? 3.201 -7.223 -16.547 1 95.38 142 TRP B C 1
ATOM 3672 O O . TRP B 1 142 ? 3.668 -6.27 -15.914 1 95.38 142 TRP B O 1
ATOM 3682 N N . GLN B 1 143 ? 3.562 -8.469 -16.188 1 95.75 143 GLN B N 1
ATOM 3683 C CA . GLN B 1 143 ? 4.332 -8.688 -14.969 1 95.75 143 GLN B CA 1
ATOM 3684 C C . GLN B 1 143 ? 5.793 -8.281 -15.156 1 95.75 143 GLN B C 1
ATOM 3686 O O . GLN B 1 143 ? 6.379 -8.539 -16.219 1 95.75 143 GLN B O 1
ATOM 3691 N N . GLY B 1 144 ? 6.32 -7.582 -14.211 1 92.94 144 GLY B N 1
ATOM 3692 C CA . GLY B 1 144 ? 7.738 -7.27 -14.133 1 92.94 144 GLY B CA 1
ATOM 3693 C C . GLY B 1 144 ? 8.484 -8.133 -13.125 1 92.94 144 GLY B C 1
ATOM 3694 O O . GLY B 1 144 ? 8.242 -9.336 -13.039 1 92.94 144 GLY B O 1
ATOM 3695 N N . SER B 1 145 ? 9.359 -7.52 -12.375 1 95.44 145 SER B N 1
ATOM 3696 C CA . SER B 1 145 ? 10.18 -8.242 -11.406 1 95.44 145 SER B CA 1
ATOM 3697 C C . SER B 1 145 ? 9.359 -8.672 -10.195 1 95.44 145 SER B C 1
ATOM 3699 O O . SER B 1 145 ? 8.281 -8.133 -9.953 1 95.44 145 SER B O 1
ATOM 3701 N N . LEU B 1 146 ? 9.859 -9.609 -9.453 1 97.25 146 LEU B N 1
ATOM 3702 C CA . LEU B 1 146 ? 9.188 -10.141 -8.273 1 97.25 146 LEU B CA 1
ATOM 3703 C C . LEU B 1 146 ? 9.133 -9.094 -7.164 1 97.25 146 LEU B C 1
ATOM 3705 O O . LEU B 1 146 ? 10.07 -8.312 -6.988 1 97.25 146 LEU B O 1
ATOM 3709 N N . GLY B 1 147 ? 8.008 -9.086 -6.457 1 97.81 147 GLY B N 1
ATOM 3710 C CA . GLY B 1 147 ? 7.918 -8.281 -5.25 1 97.81 147 GLY B CA 1
ATOM 3711 C C . GLY B 1 147 ? 8.68 -8.875 -4.078 1 97.81 147 GLY B C 1
ATOM 3712 O O . GLY B 1 147 ? 9.141 -10.016 -4.145 1 97.81 147 GLY B O 1
ATOM 3713 N N . MET B 1 148 ? 8.75 -8.125 -3.029 1 97.75 148 MET B N 1
ATOM 3714 C CA . MET B 1 148 ? 9.398 -8.547 -1.793 1 97.75 148 MET B CA 1
ATOM 3715 C C . MET B 1 148 ? 8.391 -9.164 -0.83 1 97.75 148 MET B C 1
ATOM 3717 O O . MET B 1 148 ? 7.285 -8.648 -0.667 1 97.75 148 MET B O 1
ATOM 3721 N N . SER B 1 149 ? 8.719 -10.281 -0.244 1 96.5 149 SER B N 1
ATOM 3722 C CA . SER B 1 149 ? 7.992 -10.828 0.898 1 96.5 149 SER B CA 1
ATOM 3723 C C . SER B 1 149 ? 8.516 -10.25 2.211 1 96.5 149 SER B C 1
ATOM 3725 O O . SER B 1 149 ? 9.711 -10.312 2.486 1 96.5 149 SER B O 1
ATOM 3727 N N . LEU B 1 150 ? 7.625 -9.805 3.045 1 98.25 150 LEU B N 1
ATOM 3728 C CA . LEU B 1 150 ? 8.07 -9.109 4.25 1 98.25 150 LEU B CA 1
ATOM 3729 C C . LEU B 1 150 ? 8.289 -10.094 5.395 1 98.25 150 LEU B C 1
ATOM 3731 O O . LEU B 1 150 ? 9.117 -9.859 6.273 1 98.25 150 LEU B O 1
ATOM 3735 N N . ALA B 1 151 ? 7.512 -11.172 5.402 1 97.62 151 ALA B N 1
ATOM 3736 C CA . ALA B 1 151 ? 7.609 -12.125 6.5 1 97.62 151 ALA B CA 1
ATOM 3737 C C . ALA B 1 151 ? 9.047 -12.609 6.684 1 97.62 151 ALA B C 1
ATOM 3739 O O . ALA B 1 151 ? 9.711 -12.977 5.711 1 97.62 151 ALA B O 1
ATOM 3740 N N . GLY B 1 152 ? 9.516 -12.547 7.906 1 97.19 152 GLY B N 1
ATOM 3741 C CA . GLY B 1 152 ? 10.852 -13.008 8.242 1 97.19 152 GLY B CA 1
ATOM 3742 C C . GLY B 1 152 ? 11.922 -11.953 8.016 1 97.19 152 GLY B C 1
ATOM 3743 O O . GLY B 1 152 ? 13.055 -12.102 8.492 1 97.19 152 GLY B O 1
ATOM 3744 N N . LYS B 1 153 ? 11.609 -10.898 7.332 1 98.31 153 LYS B N 1
ATOM 3745 C CA . LYS B 1 153 ? 12.57 -9.828 7.082 1 98.31 153 LYS B CA 1
ATOM 3746 C C . LYS B 1 153 ? 12.625 -8.852 8.25 1 98.31 153 LYS B C 1
ATOM 3748 O O . LYS B 1 153 ? 11.781 -8.906 9.156 1 98.31 153 LYS B O 1
ATOM 3753 N N . THR B 1 154 ? 13.57 -7.965 8.25 1 98.88 154 THR B N 1
ATOM 3754 C CA . THR B 1 154 ? 13.805 -7.066 9.375 1 98.88 154 THR B CA 1
ATOM 3755 C C . THR B 1 154 ? 13.422 -5.633 9.008 1 98.88 154 THR B C 1
ATOM 3757 O O . THR B 1 154 ? 13.891 -5.098 8 1 98.88 154 THR B O 1
ATOM 3760 N N . LEU B 1 155 ? 12.547 -5.07 9.805 1 98.94 155 LEU B N 1
ATOM 3761 C CA . LEU B 1 155 ? 12.281 -3.637 9.758 1 98.94 155 LEU B CA 1
ATOM 3762 C C . LEU B 1 155 ? 13.195 -2.881 10.719 1 98.94 155 LEU B C 1
ATOM 3764 O O . LEU B 1 155 ? 13.227 -3.166 11.914 1 98.94 155 LEU B O 1
ATOM 3768 N N . GLY B 1 156 ? 13.984 -1.984 10.156 1 98.94 156 GLY B N 1
ATOM 3769 C CA . GLY B 1 156 ? 14.781 -1.074 10.961 1 98.94 156 GLY B CA 1
ATOM 3770 C C . GLY B 1 156 ? 14.125 0.28 11.164 1 98.94 156 GLY B C 1
ATOM 3771 O O . GLY B 1 156 ? 13.891 1.008 10.195 1 98.94 156 GLY B O 1
ATOM 3772 N N . LEU B 1 157 ? 13.852 0.636 12.414 1 98.94 157 LEU B N 1
ATOM 3773 C CA . LEU B 1 157 ? 13.219 1.906 12.75 1 98.94 157 LEU B CA 1
ATOM 3774 C C . LEU B 1 157 ? 14.25 2.922 13.219 1 98.94 157 LEU B C 1
ATOM 3776 O O . LEU B 1 157 ? 14.93 2.705 14.227 1 98.94 157 LEU B O 1
ATOM 3780 N N . VAL B 1 158 ? 14.406 4.004 12.453 1 98.94 158 VAL B N 1
ATOM 3781 C CA . VAL B 1 158 ? 15.164 5.152 12.938 1 98.94 158 VAL B CA 1
ATOM 3782 C C . VAL B 1 158 ? 14.25 6.07 13.742 1 98.94 158 VAL B C 1
ATOM 3784 O O . VAL B 1 158 ? 13.586 6.949 13.18 1 98.94 158 VAL B O 1
ATOM 3787 N N . GLY B 1 159 ? 14.266 5.906 15.016 1 98.69 159 GLY B N 1
ATOM 3788 C CA . GLY B 1 159 ? 13.305 6.535 15.906 1 98.69 159 GLY B CA 1
ATOM 3789 C C . GLY B 1 159 ? 12.219 5.586 16.375 1 98.69 159 GLY B C 1
ATOM 3790 O O . GLY B 1 159 ? 11.57 4.93 15.57 1 98.69 159 GLY B O 1
ATOM 3791 N N . LEU B 1 160 ? 11.992 5.512 17.719 1 98.44 160 LEU B N 1
ATOM 3792 C CA . LEU B 1 160 ? 11 4.621 18.297 1 98.44 160 LEU B CA 1
ATOM 3793 C C . LEU B 1 160 ? 10.07 5.387 19.234 1 98.44 160 LEU B C 1
ATOM 3795 O O . LEU B 1 160 ? 9.852 4.973 20.375 1 98.44 160 LEU B O 1
ATOM 3799 N N . GLY B 1 161 ? 9.625 6.508 18.734 1 96.75 161 GLY B N 1
ATOM 3800 C CA . GLY B 1 161 ? 8.578 7.234 19.422 1 96.75 161 GLY B CA 1
ATOM 3801 C C . GLY B 1 161 ? 7.184 6.699 19.141 1 96.75 161 GLY B C 1
ATOM 3802 O O . GLY B 1 161 ? 7.016 5.516 18.844 1 96.75 161 GLY B O 1
ATOM 3803 N N . LYS B 1 162 ? 6.191 7.527 19.266 1 95.19 162 LYS B N 1
ATOM 3804 C CA . LYS B 1 162 ? 4.793 7.152 19.094 1 95.19 162 LYS B CA 1
ATOM 3805 C C . LYS B 1 162 ? 4.562 6.555 17.703 1 95.19 162 LYS B C 1
ATOM 3807 O O . LYS B 1 162 ? 4.02 5.453 17.578 1 95.19 162 LYS B O 1
ATOM 3812 N N . LEU B 1 163 ? 5 7.23 16.672 1 97.38 163 LEU B N 1
ATOM 3813 C CA . LEU B 1 163 ? 4.766 6.781 15.297 1 97.38 163 LEU B CA 1
ATOM 3814 C C . LEU B 1 163 ? 5.621 5.562 14.969 1 97.38 163 LEU B C 1
ATOM 3816 O O . LEU B 1 163 ? 5.121 4.57 14.445 1 97.38 163 LEU B O 1
ATOM 3820 N N . GLY B 1 164 ? 6.93 5.613 15.32 1 98.62 164 GLY B N 1
ATOM 3821 C CA . GLY B 1 164 ? 7.801 4.477 15.086 1 98.62 164 GLY B CA 1
ATOM 3822 C C . GLY B 1 164 ? 7.324 3.205 15.758 1 98.62 164 GLY B C 1
ATOM 3823 O O . GLY B 1 164 ? 7.383 2.123 15.172 1 98.62 164 GLY B O 1
ATOM 3824 N N . GLY B 1 165 ? 6.891 3.377 17 1 98.69 165 GLY B N 1
ATOM 3825 C CA . GLY B 1 165 ? 6.359 2.238 17.734 1 98.69 165 GLY B CA 1
ATOM 3826 C C . GLY B 1 165 ? 5.156 1.605 17.062 1 98.69 165 GLY B C 1
ATOM 3827 O O . GLY B 1 165 ? 5.066 0.38 16.969 1 98.69 165 GLY B O 1
ATOM 3828 N N . GLN B 1 166 ? 4.25 2.426 16.594 1 98.5 166 GLN B N 1
ATOM 3829 C CA . GLN B 1 166 ? 3.053 1.913 15.938 1 98.5 166 GLN B CA 1
ATOM 3830 C C . GLN B 1 166 ? 3.398 1.222 14.617 1 98.5 166 GLN B C 1
ATOM 3832 O O . GLN B 1 166 ? 2.803 0.2 14.273 1 98.5 166 GLN B O 1
ATOM 3837 N N . VAL B 1 167 ? 4.355 1.785 13.875 1 98.88 167 VAL B N 1
ATOM 3838 C CA . VAL B 1 167 ? 4.82 1.139 12.648 1 98.88 167 VAL B CA 1
ATOM 3839 C C . VAL B 1 167 ? 5.422 -0.224 12.984 1 98.88 167 VAL B C 1
ATOM 3841 O O . VAL B 1 167 ? 5.145 -1.216 12.305 1 98.88 167 VAL B O 1
ATOM 3844 N N . GLY B 1 168 ? 6.23 -0.271 14.031 1 98.94 168 GLY B N 1
ATOM 3845 C CA . GLY B 1 168 ? 6.824 -1.524 14.469 1 98.94 168 GLY B CA 1
ATOM 3846 C C . GLY B 1 168 ? 5.793 -2.557 14.891 1 98.94 168 GLY B C 1
ATOM 3847 O O . GLY B 1 168 ? 5.934 -3.742 14.578 1 98.94 168 GLY B O 1
ATOM 3848 N N . ARG B 1 169 ? 4.777 -2.113 15.578 1 98.81 169 ARG B N 1
ATOM 3849 C CA . ARG B 1 169 ? 3.721 -3.014 16.031 1 98.81 169 ARG B CA 1
ATOM 3850 C C . ARG B 1 169 ? 3.068 -3.727 14.852 1 98.81 169 ARG B C 1
ATOM 3852 O O . ARG B 1 169 ? 2.867 -4.941 14.891 1 98.81 169 ARG B O 1
ATOM 3859 N N . ILE B 1 170 ? 2.799 -2.984 13.828 1 98.88 170 ILE B N 1
ATOM 3860 C CA . ILE B 1 170 ? 2.146 -3.549 12.656 1 98.88 170 ILE B CA 1
ATOM 3861 C C . ILE B 1 170 ? 3.096 -4.516 11.953 1 98.88 170 ILE B C 1
ATOM 3863 O O . ILE B 1 170 ? 2.672 -5.57 11.469 1 98.88 170 ILE B O 1
ATOM 3867 N N . ALA B 1 171 ? 4.379 -4.176 11.922 1 98.88 171 ALA B N 1
ATOM 3868 C CA . ALA B 1 171 ? 5.371 -5.062 11.32 1 98.88 171 ALA B CA 1
ATOM 3869 C C . ALA B 1 171 ? 5.336 -6.445 11.969 1 98.88 171 ALA B C 1
ATOM 3871 O O . ALA B 1 171 ? 5.355 -7.465 11.281 1 98.88 171 ALA B O 1
ATOM 3872 N N . VAL B 1 172 ? 5.246 -6.461 13.258 1 98.38 172 VAL B N 1
ATOM 3873 C CA . VAL B 1 172 ? 5.289 -7.699 14.031 1 98.38 172 VAL B CA 1
ATOM 3874 C C . VAL B 1 172 ? 3.955 -8.43 13.906 1 98.38 172 VAL B C 1
ATOM 3876 O O . VAL B 1 172 ? 3.914 -9.594 13.508 1 98.38 172 VAL B O 1
ATOM 3879 N N . GLN B 1 173 ? 2.887 -7.734 14.062 1 97.25 173 GLN B N 1
ATOM 3880 C CA . GLN B 1 173 ? 1.587 -8.375 14.234 1 97.25 173 GLN B CA 1
ATOM 3881 C C . GLN B 1 173 ? 0.967 -8.727 12.883 1 97.25 173 GLN B C 1
ATOM 3883 O O . GLN B 1 173 ? 0.278 -9.742 12.758 1 97.25 173 GLN B O 1
ATOM 3888 N N . ALA B 1 174 ? 1.228 -7.934 11.922 1 97.94 174 ALA B N 1
ATOM 3889 C CA . ALA B 1 174 ? 0.5 -8.086 10.664 1 97.94 174 ALA B CA 1
ATOM 3890 C C . ALA B 1 174 ? 1.358 -8.781 9.617 1 97.94 174 ALA B C 1
ATOM 3892 O O . ALA B 1 174 ? 0.845 -9.547 8.797 1 97.94 174 ALA B O 1
ATOM 3893 N N . PHE B 1 175 ? 2.697 -8.555 9.695 1 98.31 175 PHE B N 1
ATOM 3894 C CA . PHE B 1 175 ? 3.469 -8.977 8.531 1 98.31 175 PHE B CA 1
ATOM 3895 C C . PHE B 1 175 ? 4.629 -9.867 8.953 1 98.31 175 PHE B C 1
ATOM 3897 O O . PHE B 1 175 ? 5.512 -10.172 8.148 1 98.31 175 PHE B O 1
ATOM 3904 N N . ASP B 1 176 ? 4.68 -10.266 10.227 1 97.75 176 ASP B N 1
ATOM 3905 C CA . ASP B 1 176 ? 5.602 -11.266 10.75 1 97.75 176 ASP B CA 1
ATOM 3906 C C . ASP B 1 176 ? 7.051 -10.859 10.508 1 97.75 176 ASP B C 1
ATOM 3908 O O . ASP B 1 176 ? 7.871 -11.68 10.086 1 97.75 176 ASP B O 1
ATOM 3912 N N . MET B 1 177 ? 7.332 -9.602 10.688 1 98.62 177 MET B N 1
ATOM 3913 C CA . MET B 1 177 ? 8.695 -9.094 10.547 1 98.62 177 MET B CA 1
ATOM 3914 C C . MET B 1 177 ? 9.406 -9.078 11.891 1 98.62 177 MET B C 1
ATOM 3916 O O . MET B 1 177 ? 8.758 -9.117 12.945 1 98.62 177 MET B O 1
ATOM 3920 N N . ARG B 1 178 ? 10.719 -9.117 11.836 1 98.69 178 ARG B N 1
ATOM 3921 C CA . ARG B 1 178 ? 11.539 -8.711 12.969 1 98.69 178 ARG B CA 1
ATOM 3922 C C . ARG B 1 178 ? 11.734 -7.199 12.992 1 98.69 178 ARG B C 1
ATOM 3924 O O . ARG B 1 178 ? 11.727 -6.555 11.938 1 98.69 178 ARG B O 1
ATOM 3931 N N . VAL B 1 179 ? 11.883 -6.617 14.172 1 98.94 179 VAL B N 1
ATOM 3932 C CA . VAL B 1 179 ? 12.023 -5.164 14.258 1 98.94 179 VAL B CA 1
ATOM 3933 C C . VAL B 1 179 ? 13.281 -4.812 15.055 1 98.94 179 VAL B C 1
ATOM 3935 O O . VAL B 1 179 ? 13.477 -5.312 16.156 1 98.94 179 VAL B O 1
ATOM 3938 N N . THR B 1 180 ? 14.125 -4.066 14.5 1 98.94 180 THR B N 1
ATOM 3939 C CA . THR B 1 180 ? 15.242 -3.408 15.164 1 98.94 180 THR B CA 1
ATOM 3940 C C . THR B 1 180 ? 15.055 -1.894 15.172 1 98.94 180 THR B C 1
ATOM 3942 O O . THR B 1 180 ? 14.422 -1.34 14.266 1 98.94 180 THR B O 1
ATOM 3945 N N . ALA B 1 181 ? 15.492 -1.219 16.219 1 98.94 181 ALA B N 1
ATOM 3946 C CA . ALA B 1 181 ? 15.297 0.223 16.328 1 98.94 181 ALA B CA 1
ATOM 3947 C C . ALA B 1 181 ? 16.562 0.916 16.828 1 98.94 181 ALA B C 1
ATOM 3949 O O . ALA B 1 181 ? 17.375 0.304 17.516 1 98.94 181 ALA B O 1
ATOM 3950 N N . TRP B 1 182 ? 16.672 2.135 16.453 1 98.75 182 TRP B N 1
ATOM 3951 C CA . TRP B 1 182 ? 17.766 2.969 16.922 1 98.75 182 TRP B CA 1
ATOM 3952 C C . TRP B 1 182 ? 17.312 4.41 17.125 1 98.75 182 TRP B C 1
ATOM 3954 O O . TRP B 1 182 ? 16.562 4.949 16.297 1 98.75 182 TRP B O 1
ATOM 3964 N N . SER B 1 183 ? 17.656 5 18.125 1 97.88 183 SER B N 1
ATOM 3965 C CA . SER B 1 183 ? 17.734 6.434 18.375 1 97.88 183 SER B CA 1
ATOM 3966 C C . SER B 1 183 ? 18.938 6.773 19.25 1 97.88 183 SER B C 1
ATOM 3968 O O . SER B 1 183 ? 19.516 5.891 19.891 1 97.88 183 SER B O 1
ATOM 3970 N N . ALA B 1 184 ? 19.406 8.039 19.25 1 94.56 184 ALA B N 1
ATOM 3971 C CA . ALA B 1 184 ? 20.641 8.461 19.922 1 94.56 184 ALA B CA 1
ATOM 3972 C C . ALA B 1 184 ? 20.656 7.988 21.375 1 94.56 184 ALA B C 1
ATOM 3974 O O . ALA B 1 184 ? 21.703 7.586 21.875 1 94.56 184 ALA B O 1
ATOM 3975 N N . ASN B 1 185 ? 19.516 7.898 22.125 1 93.75 185 ASN B N 1
ATOM 3976 C CA . ASN B 1 185 ? 19.516 7.57 23.547 1 93.75 185 ASN B CA 1
ATOM 3977 C C . ASN B 1 185 ? 18.578 6.406 23.844 1 93.75 185 ASN B C 1
ATOM 3979 O O . ASN B 1 185 ? 18.125 6.246 24.984 1 93.75 185 ASN B O 1
ATOM 3983 N N . LEU B 1 186 ? 18.359 5.629 22.875 1 97.94 186 LEU B N 1
ATOM 3984 C CA . LEU B 1 186 ? 17.406 4.547 23.062 1 97.94 186 LEU B CA 1
ATOM 3985 C C . LEU B 1 186 ? 18.031 3.383 23.828 1 97.94 186 LEU B C 1
ATOM 3987 O O . LEU B 1 186 ? 19.141 2.949 23.5 1 97.94 186 LEU B O 1
ATOM 3991 N N . THR B 1 187 ? 17.391 2.881 24.812 1 98.5 187 THR B N 1
ATOM 3992 C CA . THR B 1 187 ? 17.797 1.693 25.562 1 98.5 187 THR B CA 1
ATOM 3993 C C . THR B 1 187 ? 16.828 0.539 25.312 1 98.5 187 THR B C 1
ATOM 3995 O O . THR B 1 187 ? 15.695 0.755 24.891 1 98.5 187 THR B O 1
ATOM 3998 N N . GLN B 1 188 ? 17.328 -0.657 25.547 1 98.62 188 GLN B N 1
ATOM 3999 C CA . GLN B 1 188 ? 16.453 -1.811 25.375 1 98.62 188 GLN B CA 1
ATOM 4000 C C . GLN B 1 188 ? 15.266 -1.742 26.328 1 98.62 188 GLN B C 1
ATOM 4002 O O . GLN B 1 188 ? 14.156 -2.133 25.969 1 98.62 188 GLN B O 1
ATOM 4007 N N . ALA B 1 189 ? 15.531 -1.217 27.5 1 98.62 189 ALA B N 1
ATOM 4008 C CA . ALA B 1 189 ? 14.445 -1.073 28.484 1 98.62 189 ALA B CA 1
ATOM 4009 C C . ALA B 1 189 ? 13.352 -0.16 27.938 1 98.62 189 ALA B C 1
ATOM 4011 O O . ALA B 1 189 ? 12.164 -0.461 28.078 1 98.62 189 ALA B O 1
ATOM 4012 N N . ALA B 1 190 ? 13.719 0.961 27.375 1 98.5 190 ALA B N 1
ATOM 4013 C CA . ALA B 1 190 ? 12.75 1.89 26.781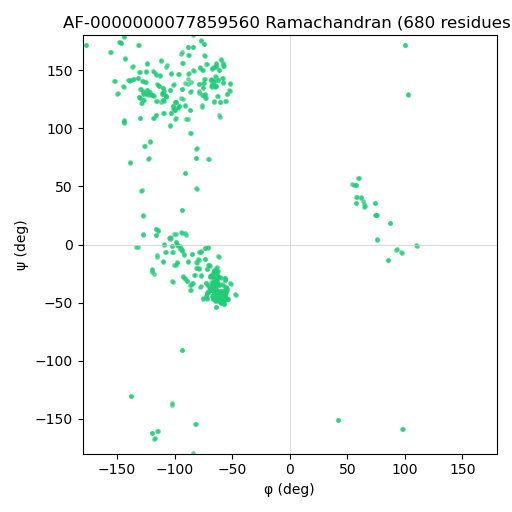 1 98.5 190 ALA B CA 1
ATOM 4014 C C . ALA B 1 190 ? 12 1.248 25.625 1 98.5 190 ALA B C 1
ATOM 4016 O O . ALA B 1 190 ? 10.797 1.447 25.469 1 98.5 190 ALA B O 1
ATOM 4017 N N . ALA B 1 191 ? 12.703 0.518 24.812 1 98.81 191 ALA B N 1
ATOM 4018 C CA . ALA B 1 191 ? 12.094 -0.182 23.688 1 98.81 191 ALA B CA 1
ATOM 4019 C C . ALA B 1 191 ? 11.078 -1.218 24.172 1 98.81 191 ALA B C 1
ATOM 4021 O O . ALA B 1 191 ? 9.992 -1.341 23.594 1 98.81 191 ALA B O 1
ATOM 4022 N N . ASP B 1 192 ? 11.445 -1.938 25.203 1 98.81 192 ASP B N 1
ATOM 4023 C CA . ASP B 1 192 ? 10.547 -2.938 25.781 1 98.81 192 ASP B CA 1
ATOM 4024 C C . ASP B 1 192 ? 9.289 -2.285 26.344 1 98.81 192 ASP B C 1
ATOM 4026 O O . ASP B 1 192 ? 8.188 -2.799 26.172 1 98.81 192 ASP B O 1
ATOM 4030 N N . ALA B 1 193 ? 9.539 -1.179 27 1 98.5 193 ALA B N 1
ATOM 4031 C CA . ALA B 1 193 ? 8.398 -0.452 27.547 1 98.5 193 ALA B CA 1
ATOM 4032 C C . ALA B 1 193 ? 7.449 -0.004 26.438 1 98.5 193 ALA B C 1
ATOM 4034 O O . ALA B 1 193 ? 6.23 -0.081 26.594 1 98.5 193 ALA B O 1
ATOM 4035 N N . GLN B 1 194 ? 7.984 0.459 25.344 1 98 194 GLN B N 1
ATOM 4036 C CA . GLN B 1 194 ? 7.184 0.864 24.203 1 98 194 GLN B CA 1
ATOM 4037 C C . GLN B 1 194 ? 6.43 -0.324 23.609 1 98 194 GLN B C 1
ATOM 4039 O O . GLN B 1 194 ? 5.258 -0.204 23.25 1 98 194 GLN B O 1
ATOM 4044 N N . ALA B 1 195 ? 7.098 -1.426 23.469 1 98.44 195 ALA B N 1
ATOM 4045 C CA . ALA B 1 195 ? 6.465 -2.639 22.953 1 98.44 195 ALA B CA 1
ATOM 4046 C C . ALA B 1 195 ? 5.293 -3.057 23.844 1 98.44 195 ALA B C 1
ATOM 4048 O O . ALA B 1 195 ? 4.199 -3.33 23.344 1 98.44 195 ALA B O 1
ATOM 4049 N N . GLU B 1 196 ? 5.484 -3.029 25.141 1 98.38 196 GLU B N 1
ATOM 4050 C CA . GLU B 1 196 ? 4.453 -3.43 26.094 1 98.38 196 GLU B CA 1
ATOM 4051 C C . GLU B 1 196 ? 3.254 -2.486 26.031 1 98.38 196 GLU B C 1
ATOM 4053 O O . GLU B 1 196 ? 2.104 -2.928 26.094 1 98.38 196 GLU B O 1
ATOM 4058 N N . ALA B 1 197 ? 3.594 -1.215 25.891 1 97.75 197 ALA B N 1
ATOM 4059 C CA . ALA B 1 197 ? 2.531 -0.217 25.797 1 97.75 197 ALA B CA 1
ATOM 4060 C C . ALA B 1 197 ? 1.676 -0.442 24.547 1 97.75 197 ALA B C 1
ATOM 4062 O O . ALA B 1 197 ? 0.516 -0.025 24.5 1 97.75 197 ALA B O 1
ATOM 4063 N N . LEU B 1 198 ? 2.203 -1.151 23.609 1 97.31 198 LEU B N 1
ATOM 4064 C CA . LEU B 1 198 ? 1.511 -1.396 22.344 1 97.31 198 LEU B CA 1
ATOM 4065 C C . LEU B 1 198 ? 0.955 -2.816 22.297 1 97.31 198 LEU B C 1
ATOM 4067 O O . LEU B 1 198 ? 0.506 -3.275 21.25 1 97.31 198 LEU B O 1
ATOM 4071 N N . GLY B 1 199 ? 1.077 -3.559 23.359 1 96.44 199 GLY B N 1
ATOM 4072 C CA . GLY B 1 199 ? 0.5 -4.891 23.469 1 96.44 199 GLY B CA 1
ATOM 4073 C C . GLY B 1 199 ? 1.411 -5.98 22.938 1 96.44 199 GLY B C 1
ATOM 4074 O O . GLY B 1 199 ? 0.947 -7.062 22.578 1 96.44 199 GLY B O 1
ATOM 4075 N N . LEU B 1 200 ? 2.668 -5.684 22.812 1 98.12 200 LEU B N 1
ATOM 4076 C CA . LEU B 1 200 ? 3.65 -6.656 22.359 1 98.12 200 LEU B CA 1
ATOM 4077 C C . LEU B 1 200 ? 4.531 -7.133 23.5 1 98.12 200 LEU B C 1
ATOM 4079 O O . LEU B 1 200 ? 4.727 -6.406 24.484 1 98.12 200 LEU B O 1
ATOM 4083 N N . PRO B 1 201 ? 5.094 -8.305 23.438 1 98.06 201 PRO B N 1
ATOM 4084 C CA . PRO B 1 201 ? 6.004 -8.773 24.484 1 98.06 201 PRO B CA 1
ATOM 4085 C C . PRO B 1 201 ? 7.359 -8.062 24.438 1 98.06 201 PRO B C 1
ATOM 4087 O O . PRO B 1 201 ? 7.77 -7.574 23.375 1 98.06 201 PRO B O 1
ATOM 4090 N N . ALA B 1 202 ? 7.98 -8.047 25.562 1 97.88 202 ALA B N 1
ATOM 4091 C CA . ALA B 1 202 ? 9.367 -7.59 25.594 1 97.88 202 ALA B CA 1
ATOM 4092 C C . ALA B 1 202 ? 10.219 -8.328 24.562 1 97.88 202 ALA B C 1
ATOM 4094 O O . ALA B 1 202 ? 10.039 -9.523 24.344 1 97.88 202 ALA B O 1
ATOM 4095 N N . GLY B 1 203 ? 11.055 -7.598 23.938 1 98.25 203 GLY B N 1
ATOM 4096 C CA . GLY B 1 203 ? 11.914 -8.203 22.938 1 98.25 203 GLY B CA 1
ATOM 4097 C C . GLY B 1 203 ? 11.383 -8.047 21.516 1 98.25 203 GLY B C 1
ATOM 4098 O O . GLY B 1 203 ? 12.078 -8.367 20.547 1 98.25 203 GLY B O 1
ATOM 4099 N N . SER B 1 204 ? 10.148 -7.504 21.344 1 98.69 204 SER B N 1
ATOM 4100 C CA . SER B 1 204 ? 9.586 -7.297 20.016 1 98.69 204 SER B CA 1
ATOM 4101 C C . SER B 1 204 ? 10.359 -6.234 19.25 1 98.69 204 SER B C 1
ATOM 4103 O O . SER B 1 204 ? 10.43 -6.281 18.016 1 98.69 204 SER B O 1
ATOM 4105 N N . PHE B 1 205 ? 10.836 -5.273 19.953 1 98.88 205 PHE B N 1
ATOM 4106 C CA . PHE B 1 205 ? 11.734 -4.27 19.406 1 98.88 205 PHE B CA 1
ATOM 4107 C C . PHE B 1 205 ? 13.141 -4.441 19.953 1 98.88 205 PHE B C 1
ATOM 4109 O O . PHE B 1 205 ? 13.375 -4.254 21.156 1 98.88 205 PHE B O 1
ATOM 4116 N N . VAL B 1 206 ? 14.055 -4.801 19.094 1 98.94 206 VAL B N 1
ATOM 4117 C CA . VAL B 1 206 ? 15.43 -5.012 19.516 1 98.94 206 VAL B CA 1
ATOM 4118 C C . VAL B 1 206 ? 16.266 -3.773 19.203 1 98.94 206 VAL B C 1
ATOM 4120 O O . VAL B 1 206 ? 16.312 -3.324 18.047 1 98.94 206 VAL B O 1
ATOM 4123 N N . VAL B 1 207 ? 16.875 -3.219 20.172 1 98.88 207 VAL B N 1
ATOM 4124 C CA . VAL B 1 207 ? 17.703 -2.045 19.953 1 98.88 207 VAL B CA 1
ATOM 4125 C C . VAL B 1 207 ? 19 -2.457 19.25 1 98.88 207 VAL B C 1
ATOM 4127 O O . VAL B 1 207 ? 19.688 -3.371 19.703 1 98.88 207 VAL B O 1
ATOM 4130 N N . ALA B 1 208 ? 19.266 -1.824 18.156 1 98.75 208 ALA B N 1
ATOM 4131 C CA . ALA B 1 208 ? 20.484 -2.115 17.406 1 98.75 208 ALA B CA 1
ATOM 4132 C C . ALA B 1 208 ? 21.734 -1.722 18.203 1 98.75 208 ALA B C 1
ATOM 4134 O O . ALA B 1 208 ? 21.703 -0.764 18.969 1 98.75 208 ALA B O 1
ATOM 4135 N N . ALA B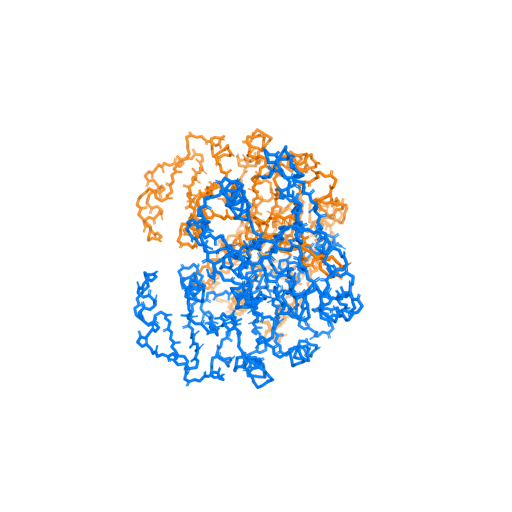 1 209 ? 22.812 -2.395 17.938 1 97.88 209 ALA B N 1
ATOM 4136 C CA . ALA B 1 209 ? 24.078 -2.105 18.609 1 97.88 209 ALA B CA 1
ATOM 4137 C C . ALA B 1 209 ? 24.594 -0.714 18.25 1 97.88 209 ALA B C 1
ATOM 4139 O O . ALA B 1 209 ? 25.266 -0.065 19.062 1 97.88 209 ALA B O 1
ATOM 4140 N N . SER B 1 210 ? 24.328 -0.254 17.078 1 98 210 SER B N 1
ATOM 4141 C CA . SER B 1 210 ? 24.656 1.068 16.547 1 98 210 SER B CA 1
ATOM 4142 C C . SER B 1 210 ? 23.734 1.465 15.406 1 98 210 SER B C 1
ATOM 4144 O O . SER B 1 210 ? 22.984 0.633 14.898 1 98 210 SER B O 1
ATOM 4146 N N . LYS B 1 211 ? 23.781 2.727 15.086 1 98.12 211 LYS B N 1
ATOM 4147 C CA . LYS B 1 211 ? 23.031 3.189 13.93 1 98.12 211 LYS B CA 1
ATOM 4148 C C . LYS B 1 211 ? 23.453 2.432 12.672 1 98.12 211 LYS B C 1
ATOM 4150 O O . LYS B 1 211 ? 22.594 1.968 11.906 1 98.12 211 LYS B O 1
ATOM 4155 N N . GLU B 1 212 ? 24.688 2.225 12.477 1 97.5 212 GLU B N 1
ATOM 4156 C CA . GLU B 1 212 ? 25.203 1.515 11.312 1 97.5 212 GLU B CA 1
ATOM 4157 C C . GLU B 1 212 ? 24.719 0.07 11.281 1 97.5 212 GLU B C 1
ATOM 4159 O O . GLU B 1 212 ? 24.391 -0.457 10.219 1 97.5 212 GLU B O 1
ATOM 4164 N N . ALA B 1 213 ? 24.734 -0.565 12.422 1 98.44 213 ALA B N 1
ATOM 4165 C CA . ALA B 1 213 ? 24.266 -1.946 12.516 1 98.44 213 ALA B CA 1
ATOM 4166 C C . ALA B 1 213 ? 22.812 -2.068 12.062 1 98.44 213 ALA B C 1
ATOM 4168 O O . ALA B 1 213 ? 22.453 -3.037 11.391 1 98.44 213 ALA B O 1
ATOM 4169 N N . LEU B 1 214 ? 21.984 -1.095 12.43 1 98.88 214 LEU B N 1
ATOM 4170 C CA . LEU B 1 214 ? 20.594 -1.102 12 1 98.88 214 LEU B CA 1
ATOM 4171 C C . LEU B 1 214 ? 20.484 -1.111 10.484 1 98.88 214 LEU B C 1
ATOM 4173 O O . LEU B 1 214 ? 19.766 -1.936 9.906 1 98.88 214 LEU B O 1
ATOM 4177 N N . PHE B 1 215 ? 21.219 -0.247 9.828 1 98.88 215 PHE B N 1
ATOM 4178 C CA . PHE B 1 215 ? 21.141 -0.103 8.375 1 98.88 215 PHE B CA 1
ATOM 4179 C C . PHE B 1 215 ? 21.703 -1.337 7.684 1 98.88 215 PHE B C 1
ATOM 4181 O O . PHE B 1 215 ? 21.219 -1.742 6.625 1 98.88 215 PHE B O 1
ATOM 4188 N N . ARG B 1 216 ? 22.656 -1.971 8.25 1 98.69 216 ARG B N 1
ATOM 4189 C CA . ARG B 1 216 ? 23.281 -3.166 7.684 1 98.69 216 ARG B CA 1
ATOM 4190 C C . ARG B 1 216 ? 22.328 -4.359 7.758 1 98.69 216 ARG B C 1
ATOM 4192 O O . ARG B 1 216 ? 22.297 -5.188 6.848 1 98.69 216 ARG B O 1
ATOM 4199 N N . ASP B 1 217 ? 21.562 -4.406 8.797 1 98.5 217 ASP B N 1
ATOM 4200 C CA . ASP B 1 217 ? 20.781 -5.602 9.094 1 98.5 217 ASP B CA 1
ATOM 4201 C C . ASP B 1 217 ? 19.375 -5.5 8.492 1 98.5 217 ASP B C 1
ATOM 4203 O O . ASP B 1 217 ? 18.75 -6.516 8.203 1 98.5 217 ASP B O 1
ATOM 4207 N N . ALA B 1 218 ? 18.891 -4.336 8.344 1 98.94 218 ALA B N 1
ATOM 4208 C CA . ALA B 1 218 ? 17.5 -4.117 7.969 1 98.94 218 ALA B CA 1
ATOM 4209 C C . ALA B 1 218 ? 17.266 -4.449 6.5 1 98.94 218 ALA B C 1
ATOM 4211 O O . ALA B 1 218 ? 18.125 -4.215 5.656 1 98.94 218 ALA B O 1
ATOM 4212 N N . ASP B 1 219 ? 16.125 -5.031 6.207 1 98.94 219 ASP B N 1
ATOM 4213 C CA . ASP B 1 219 ? 15.633 -5.195 4.844 1 98.94 219 ASP B CA 1
ATOM 4214 C C . ASP B 1 219 ? 14.773 -4.008 4.426 1 98.94 219 ASP B C 1
ATOM 4216 O O . ASP B 1 219 ? 14.656 -3.703 3.234 1 98.94 219 ASP B O 1
ATOM 4220 N N . VAL B 1 220 ? 14.117 -3.379 5.367 1 99 220 VAL B N 1
ATOM 4221 C CA . VAL B 1 220 ? 13.359 -2.143 5.227 1 99 220 VAL B CA 1
ATOM 4222 C C . VAL B 1 220 ? 13.75 -1.161 6.328 1 99 220 VAL B C 1
ATOM 4224 O O . VAL B 1 220 ? 13.75 -1.513 7.508 1 99 220 VAL B O 1
ATOM 4227 N N . VAL B 1 221 ? 14.117 0.03 5.945 1 99 221 VAL B N 1
ATOM 4228 C CA . VAL B 1 221 ? 14.391 1.087 6.914 1 99 221 VAL B CA 1
ATOM 4229 C C . VAL B 1 221 ? 13.305 2.152 6.84 1 99 221 VAL B C 1
ATOM 4231 O O . VAL B 1 221 ? 12.953 2.615 5.754 1 99 221 VAL B O 1
ATOM 4234 N N . SER B 1 222 ? 12.75 2.506 7.949 1 99 222 SER B N 1
ATOM 4235 C CA . SER B 1 222 ? 11.742 3.559 8.039 1 99 222 SER B CA 1
ATOM 4236 C C . SER B 1 222 ? 12.172 4.645 9.023 1 99 222 SER B C 1
ATOM 4238 O O . SER B 1 222 ? 12.562 4.348 10.148 1 99 222 SER B O 1
ATOM 4240 N N . VAL B 1 223 ? 12.047 5.906 8.633 1 98.94 223 VAL B N 1
ATOM 4241 C CA . VAL B 1 223 ? 12.547 7.035 9.414 1 98.94 223 VAL B CA 1
ATOM 4242 C C . VAL B 1 223 ? 11.406 7.672 10.195 1 98.94 223 VAL B C 1
ATOM 4244 O O . VAL B 1 223 ? 10.391 8.07 9.609 1 98.94 223 VAL B O 1
ATOM 4247 N N . HIS B 1 224 ? 11.531 7.738 11.453 1 98.62 224 HIS B N 1
ATOM 4248 C CA . HIS B 1 224 ? 10.586 8.344 12.391 1 98.62 224 HIS B CA 1
ATOM 4249 C C . HIS B 1 224 ? 11.32 9.141 13.469 1 98.62 224 HIS B C 1
ATOM 4251 O O . HIS B 1 224 ? 11.273 8.789 14.648 1 98.62 224 HIS B O 1
ATOM 4257 N N . TYR B 1 225 ? 11.867 10.219 13.07 1 97.94 225 TYR B N 1
ATOM 4258 C CA . TYR B 1 225 ? 12.758 10.992 13.93 1 97.94 225 TYR B CA 1
ATOM 4259 C C . TYR B 1 225 ? 12.383 12.469 13.914 1 97.94 225 TYR B C 1
ATOM 4261 O O . TYR B 1 225 ? 11.961 13 12.883 1 97.94 225 TYR B O 1
ATOM 4269 N N . VAL B 1 226 ? 12.516 13.156 15.078 1 95.12 226 VAL B N 1
ATOM 4270 C CA . VAL B 1 226 ? 12.266 14.594 15.148 1 95.12 226 VAL B CA 1
ATOM 4271 C C . VAL B 1 226 ? 13.406 15.352 14.477 1 95.12 226 VAL B C 1
ATOM 4273 O O . VAL B 1 226 ? 14.578 15.094 14.758 1 95.12 226 VAL B O 1
ATOM 4276 N N . LEU B 1 227 ? 13.078 16.234 13.602 1 95.88 227 LEU B N 1
ATOM 4277 C CA . LEU B 1 227 ? 14.094 17.047 12.945 1 95.88 227 LEU B CA 1
ATOM 4278 C C . LEU B 1 227 ? 14.609 18.141 13.883 1 95.88 227 LEU B C 1
ATOM 4280 O O . LEU B 1 227 ? 13.812 18.812 14.547 1 95.88 227 LEU B O 1
ATOM 4284 N N . SER B 1 228 ? 15.789 18.234 14.016 1 94.69 228 SER B N 1
ATOM 4285 C CA . SER B 1 228 ? 16.531 19.25 14.742 1 94.69 228 SER B CA 1
ATOM 4286 C C . SER B 1 228 ? 17.891 19.516 14.094 1 94.69 228 SER B C 1
ATOM 4288 O O . SER B 1 228 ? 18.234 18.875 13.102 1 94.69 228 SER B O 1
ATOM 4290 N N . GLU B 1 229 ? 18.562 20.5 14.633 1 94.69 229 GLU B N 1
ATOM 4291 C CA . GLU B 1 229 ? 19.906 20.75 14.109 1 94.69 229 GLU B CA 1
ATOM 4292 C C . GLU B 1 229 ? 20.781 19.516 14.25 1 94.69 229 GLU B C 1
ATOM 4294 O O . GLU B 1 229 ? 21.578 19.203 13.352 1 94.69 229 GLU B O 1
ATOM 4299 N N . ARG B 1 230 ? 20.562 18.828 15.281 1 94.88 230 ARG B N 1
ATOM 4300 C CA . ARG B 1 230 ? 21.391 17.672 15.586 1 94.88 230 ARG B CA 1
ATOM 4301 C C . ARG B 1 230 ? 21 16.469 14.711 1 94.88 230 ARG B C 1
ATOM 4303 O O . ARG B 1 230 ? 21.859 15.641 14.383 1 94.88 230 ARG B O 1
ATOM 4310 N N . SER B 1 231 ? 19.766 16.406 14.25 1 97.25 231 SER B N 1
ATOM 4311 C CA . SER B 1 231 ? 19.297 15.203 13.562 1 97.25 231 SER B CA 1
ATOM 4312 C C . SER B 1 231 ? 19.281 15.406 12.055 1 97.25 231 SER B C 1
ATOM 4314 O O . SER B 1 231 ? 18.984 14.477 11.305 1 97.25 231 SER B O 1
ATOM 4316 N N . ARG B 1 232 ? 19.562 16.672 11.625 1 97.81 232 ARG B N 1
ATOM 4317 C CA . ARG B 1 232 ? 19.672 16.906 10.195 1 97.81 232 ARG B CA 1
ATOM 4318 C C . ARG B 1 232 ? 20.719 15.984 9.578 1 97.81 232 ARG B C 1
ATOM 4320 O O . ARG B 1 232 ? 21.859 15.906 10.062 1 97.81 232 ARG B O 1
ATOM 4327 N N . GLY B 1 233 ? 20.344 15.227 8.617 1 98.25 233 GLY B N 1
ATOM 4328 C CA . GLY B 1 233 ? 21.266 14.305 7.961 1 98.25 233 GLY B CA 1
ATOM 4329 C C . GLY B 1 233 ? 21.578 13.086 8.797 1 98.25 233 GLY B C 1
ATOM 4330 O O . GLY B 1 233 ? 22.625 12.461 8.625 1 98.25 233 GLY B O 1
ATOM 4331 N N . VAL B 1 234 ? 20.672 12.75 9.68 1 98.44 234 VAL B N 1
ATOM 4332 C CA . VAL B 1 234 ? 20.891 11.586 10.531 1 98.44 234 VAL B CA 1
ATOM 4333 C C . VAL B 1 234 ? 21.047 10.336 9.664 1 98.44 234 VAL B C 1
ATOM 4335 O O . VAL B 1 234 ? 21.766 9.406 10.031 1 98.44 234 VAL B O 1
ATOM 4338 N N . VAL B 1 235 ? 20.453 10.297 8.523 1 98.81 235 VAL B N 1
ATOM 4339 C CA . VAL B 1 235 ? 20.703 9.289 7.5 1 98.81 235 VAL B CA 1
ATOM 4340 C C . VAL B 1 235 ? 21.562 9.883 6.387 1 98.81 235 VAL B C 1
ATOM 4342 O O . VAL B 1 235 ? 21.062 10.641 5.547 1 98.81 235 VAL B O 1
ATOM 4345 N N . GLY B 1 236 ? 22.781 9.562 6.414 1 98.5 236 GLY B N 1
ATOM 4346 C CA . GLY B 1 236 ? 23.719 10.094 5.441 1 98.5 236 GLY B CA 1
ATOM 4347 C C . GLY B 1 236 ? 24.375 9.016 4.605 1 98.5 236 GLY B C 1
ATOM 4348 O O . GLY B 1 236 ? 23.875 7.898 4.5 1 98.5 236 GLY B O 1
ATOM 4349 N N . ALA B 1 237 ? 25.453 9.344 3.992 1 98.44 237 ALA B N 1
ATOM 4350 C CA . ALA B 1 237 ? 26.172 8.484 3.057 1 98.44 237 ALA B CA 1
ATOM 4351 C C . ALA B 1 237 ? 26.625 7.188 3.734 1 98.44 237 ALA B C 1
ATOM 4353 O O . ALA B 1 237 ? 26.469 6.102 3.176 1 98.44 237 ALA B O 1
ATOM 4354 N N . PRO B 1 238 ? 27.156 7.262 4.988 1 98.38 238 PRO B N 1
ATOM 4355 C CA . PRO B 1 238 ? 27.609 6.016 5.613 1 98.38 238 PRO B CA 1
ATOM 4356 C C . PRO B 1 238 ? 26.469 5.031 5.855 1 98.38 238 PRO B C 1
ATOM 4358 O O . PRO B 1 238 ? 26.625 3.826 5.633 1 98.38 238 PRO B O 1
ATOM 4361 N N . GLU B 1 239 ? 25.359 5.52 6.355 1 98.75 239 GLU B N 1
ATOM 4362 C CA . GLU B 1 239 ? 24.188 4.668 6.594 1 98.75 239 GLU B CA 1
ATOM 4363 C C . GLU B 1 239 ? 23.672 4.062 5.293 1 98.75 239 GLU B C 1
ATOM 4365 O O . GLU B 1 239 ? 23.422 2.857 5.227 1 98.75 239 GLU B O 1
ATOM 4370 N N . LEU B 1 240 ? 23.578 4.867 4.273 1 98.88 240 LEU B N 1
ATOM 4371 C CA . LEU B 1 240 ? 23.078 4.422 2.98 1 98.88 240 LEU B CA 1
ATOM 4372 C C . LEU B 1 240 ? 24 3.373 2.367 1 98.88 240 LEU B C 1
ATOM 4374 O O . LEU B 1 240 ? 23.531 2.4 1.771 1 98.88 240 LEU B O 1
ATOM 4378 N N . ALA B 1 241 ? 25.25 3.551 2.516 1 98.56 241 ALA B N 1
ATOM 4379 C CA . ALA B 1 241 ? 26.234 2.619 1.976 1 98.56 241 ALA B CA 1
ATOM 4380 C C . ALA B 1 241 ? 26.172 1.275 2.697 1 98.56 241 ALA B C 1
ATOM 4382 O O . ALA B 1 241 ? 26.531 0.24 2.127 1 98.56 241 ALA B O 1
ATOM 4383 N N . ALA B 1 242 ? 25.734 1.271 3.926 1 98.75 242 ALA B N 1
ATOM 4384 C CA . ALA B 1 242 ? 25.703 0.064 4.746 1 98.75 242 ALA B CA 1
ATOM 4385 C C . ALA B 1 242 ? 24.469 -0.78 4.426 1 98.75 242 ALA B C 1
ATOM 4387 O O . ALA B 1 242 ? 24.391 -1.947 4.816 1 98.75 242 ALA B O 1
ATOM 4388 N N . MET B 1 243 ? 23.484 -0.215 3.748 1 98.88 243 MET B N 1
ATOM 4389 C CA . MET B 1 243 ? 22.234 -0.926 3.477 1 98.88 243 MET B CA 1
ATOM 4390 C C . MET B 1 243 ? 22.469 -2.088 2.516 1 98.88 243 MET B C 1
ATOM 4392 O O . MET B 1 243 ? 23.359 -2.021 1.661 1 98.88 243 MET B O 1
ATOM 4396 N N . LYS B 1 244 ? 21.625 -3.115 2.656 1 98.62 244 LYS B N 1
ATOM 4397 C CA . LYS B 1 244 ? 21.625 -4.219 1.702 1 98.62 244 LYS B CA 1
ATOM 4398 C C . LYS B 1 244 ? 21.219 -3.746 0.312 1 98.62 244 LYS B C 1
ATOM 4400 O O . LYS B 1 244 ? 20.328 -2.91 0.176 1 98.62 244 LYS B O 1
ATOM 4405 N N . PRO B 1 245 ? 21.781 -4.273 -0.749 1 98.12 245 PRO B N 1
ATOM 4406 C CA . PRO B 1 245 ? 21.359 -3.91 -2.104 1 98.12 245 PRO B CA 1
ATOM 4407 C C . PRO B 1 245 ? 19.875 -4.137 -2.338 1 98.12 245 PRO B C 1
ATOM 4409 O O . PRO B 1 245 ? 19.266 -3.432 -3.141 1 98.12 245 PRO B O 1
ATOM 4412 N N . GLY B 1 246 ? 19.266 -5.074 -1.666 1 98.06 246 GLY B N 1
ATOM 4413 C CA . GLY B 1 246 ? 17.859 -5.398 -1.843 1 98.06 246 GLY B CA 1
ATOM 4414 C C . GLY B 1 246 ? 16.953 -4.672 -0.867 1 98.06 246 GLY B C 1
ATOM 4415 O O . GLY B 1 246 ? 15.75 -4.922 -0.833 1 98.06 246 GLY B O 1
ATOM 4416 N N . ALA B 1 247 ? 17.453 -3.695 -0.117 1 98.88 247 ALA B N 1
ATOM 4417 C CA . ALA B 1 247 ? 16.703 -3.074 0.971 1 98.88 247 ALA B CA 1
ATOM 4418 C C . ALA B 1 247 ? 15.859 -1.905 0.46 1 98.88 247 ALA B C 1
ATOM 4420 O O . ALA B 1 247 ? 16.078 -1.415 -0.65 1 98.88 247 ALA B O 1
ATOM 4421 N N . LEU B 1 248 ? 14.914 -1.517 1.257 1 98.94 248 LEU B N 1
ATOM 4422 C CA . LEU B 1 248 ? 14.031 -0.384 1.004 1 98.94 248 LEU B CA 1
ATOM 4423 C C . LEU B 1 248 ? 14.227 0.705 2.053 1 98.94 248 LEU B C 1
ATOM 4425 O O . LEU B 1 248 ? 14.492 0.408 3.219 1 98.94 248 LEU B O 1
ATOM 4429 N N . LEU B 1 249 ? 14.094 1.942 1.647 1 98.94 249 LEU B N 1
ATOM 4430 C CA . LEU B 1 249 ? 14.102 3.088 2.551 1 98.94 249 LEU B CA 1
ATOM 4431 C C . LEU B 1 249 ? 12.805 3.883 2.438 1 98.94 249 LEU B C 1
ATOM 4433 O O . LEU B 1 249 ? 12.359 4.195 1.332 1 98.94 249 LEU B O 1
ATOM 4437 N N . VAL B 1 250 ? 12.188 4.199 3.551 1 98.94 250 VAL B N 1
ATOM 4438 C CA . VAL B 1 250 ? 10.945 4.961 3.586 1 98.94 250 VAL B CA 1
ATOM 4439 C C . VAL B 1 250 ? 11.102 6.156 4.527 1 98.94 250 VAL B C 1
ATOM 4441 O O . VAL B 1 250 ? 11.594 6.012 5.648 1 98.94 250 VAL B O 1
ATOM 4444 N N . ASN B 1 251 ? 10.711 7.344 4.078 1 98.94 251 ASN B N 1
ATOM 4445 C CA . ASN B 1 251 ? 10.742 8.539 4.918 1 98.94 251 ASN B CA 1
ATOM 4446 C C . ASN B 1 251 ? 9.414 9.281 4.879 1 98.94 251 ASN B C 1
ATOM 4448 O O . ASN B 1 251 ? 9.055 9.883 3.863 1 98.94 251 ASN B O 1
ATOM 4452 N N . THR B 1 252 ? 8.703 9.227 5.961 1 98.75 252 THR B N 1
ATOM 4453 C CA . THR B 1 252 ? 7.457 9.969 6.133 1 98.75 252 THR B CA 1
ATOM 4454 C C . THR B 1 252 ? 7.59 10.992 7.258 1 98.75 252 THR B C 1
ATOM 4456 O O . THR B 1 252 ? 6.59 11.492 7.773 1 98.75 252 THR B O 1
ATOM 4459 N N . SER B 1 253 ? 8.789 11.25 7.707 1 98 253 SER B N 1
ATOM 4460 C CA . SER B 1 253 ? 9.047 12.164 8.82 1 98 253 SER B CA 1
ATOM 4461 C C . SER B 1 253 ? 9.344 13.57 8.32 1 98 253 SER B C 1
ATOM 4463 O O . SER B 1 253 ? 8.422 14.344 8.047 1 98 253 SER B O 1
ATOM 4465 N N . ARG B 1 254 ? 10.633 13.906 8.07 1 97.62 254 ARG B N 1
ATOM 4466 C CA . ARG B 1 254 ? 11.047 15.18 7.488 1 97.62 254 ARG B CA 1
ATOM 4467 C C . ARG B 1 254 ? 12.148 14.977 6.453 1 97.62 254 ARG B C 1
ATOM 4469 O O . ARG B 1 254 ? 13.047 14.156 6.645 1 97.62 254 ARG B O 1
ATOM 4476 N N . GLY B 1 255 ? 12.07 15.734 5.371 1 97.88 255 GLY B N 1
ATOM 4477 C CA . GLY B 1 255 ? 13.023 15.602 4.277 1 97.88 255 GLY B CA 1
ATOM 4478 C C . GLY B 1 255 ? 14.469 15.703 4.727 1 97.88 255 GLY B C 1
ATOM 4479 O O . GLY B 1 255 ? 15.258 14.789 4.484 1 97.88 255 GLY B O 1
ATOM 4480 N N . PRO B 1 256 ? 14.797 16.703 5.555 1 97.94 256 PRO B N 1
ATOM 4481 C CA . PRO B 1 256 ? 16.203 16.984 5.883 1 97.94 256 PRO B CA 1
ATOM 4482 C C . PRO B 1 256 ? 16.797 15.961 6.836 1 97.94 256 PRO B C 1
ATOM 4484 O O . PRO B 1 256 ? 18 16.016 7.133 1 97.94 256 PRO B O 1
ATOM 4487 N N . LEU B 1 257 ? 16.047 15.039 7.277 1 98.75 257 LEU B N 1
ATOM 4488 C CA . LEU B 1 257 ? 16.594 13.953 8.086 1 98.75 257 LEU B CA 1
ATOM 4489 C C . LEU B 1 257 ? 17.516 13.062 7.25 1 98.75 257 LEU B C 1
ATOM 4491 O O . LEU B 1 257 ? 18.406 12.398 7.785 1 98.75 257 LEU B O 1
ATOM 4495 N N . VAL B 1 258 ? 17.266 13.023 5.969 1 98.88 258 VAL B N 1
ATOM 4496 C CA . VAL B 1 258 ? 18.078 12.242 5.031 1 98.88 258 VAL B CA 1
ATOM 4497 C C . VAL B 1 258 ? 18.922 13.188 4.172 1 98.88 258 VAL B C 1
ATOM 4499 O O . VAL B 1 258 ? 18.406 14.164 3.621 1 98.88 258 VAL B O 1
ATOM 4502 N N . ASP B 1 259 ? 20.172 12.93 4.117 1 98.75 259 ASP B N 1
ATOM 4503 C CA . ASP B 1 259 ? 21.016 13.68 3.193 1 98.75 259 ASP B CA 1
ATOM 4504 C C . ASP B 1 259 ? 20.578 13.453 1.746 1 98.75 259 ASP B C 1
ATOM 4506 O O . ASP B 1 259 ? 20.812 12.383 1.182 1 98.75 259 ASP B O 1
ATOM 4510 N N . GLU B 1 260 ? 20.062 14.484 1.181 1 98.5 260 GLU B N 1
ATOM 4511 C CA . GLU B 1 260 ? 19.422 14.359 -0.127 1 98.5 260 GLU B CA 1
ATOM 4512 C C . GLU B 1 260 ? 20.438 13.977 -1.2 1 98.5 260 GLU B C 1
ATOM 4514 O O . GLU B 1 260 ? 20.188 13.094 -2.018 1 98.5 260 GLU B O 1
ATOM 4519 N N . ALA B 1 261 ? 21.531 14.664 -1.229 1 98.5 261 ALA B N 1
ATOM 4520 C CA . ALA B 1 261 ? 22.547 14.383 -2.234 1 98.5 261 ALA B CA 1
ATOM 4521 C C . ALA B 1 261 ? 23.031 12.945 -2.141 1 98.5 261 ALA B C 1
ATOM 4523 O O . ALA B 1 261 ? 23.188 12.266 -3.16 1 98.5 261 ALA B O 1
ATOM 4524 N N . ALA B 1 262 ? 23.266 12.469 -0.947 1 98.81 262 ALA B N 1
ATOM 4525 C CA . ALA B 1 262 ? 23.719 11.094 -0.73 1 98.81 262 ALA B CA 1
ATOM 4526 C C . ALA B 1 262 ? 22.656 10.094 -1.182 1 98.81 262 ALA B C 1
ATOM 4528 O O . ALA B 1 262 ? 22.984 9.07 -1.781 1 98.81 262 ALA B O 1
ATOM 4529 N N . LEU B 1 263 ? 21.453 10.391 -0.872 1 98.88 263 LEU B N 1
ATOM 4530 C CA . LEU B 1 263 ? 20.375 9.492 -1.251 1 98.88 263 LEU B CA 1
ATOM 4531 C C . LEU B 1 263 ? 20.203 9.438 -2.768 1 98.88 263 LEU B C 1
ATOM 4533 O O . LEU B 1 263 ? 20.078 8.359 -3.344 1 98.88 263 LEU B O 1
ATOM 4537 N N . LEU B 1 264 ? 20.188 10.602 -3.422 1 98.88 264 LEU B N 1
ATOM 4538 C CA . LEU B 1 264 ? 20.109 10.656 -4.879 1 98.88 264 LEU B CA 1
ATOM 4539 C C . LEU B 1 264 ? 21.219 9.828 -5.52 1 98.88 264 LEU B C 1
ATOM 4541 O O . LEU B 1 264 ? 20.969 9.047 -6.438 1 98.88 264 LEU B O 1
ATOM 4545 N N . ASP B 1 265 ? 22.391 10.031 -5.02 1 98.75 265 ASP B N 1
ATOM 4546 C CA . ASP B 1 265 ? 23.531 9.289 -5.555 1 98.75 265 ASP B CA 1
ATOM 4547 C C . ASP B 1 265 ? 23.328 7.781 -5.391 1 98.75 265 ASP B C 1
ATOM 4549 O O . ASP B 1 265 ? 23.516 7.02 -6.34 1 98.75 265 ASP B O 1
ATOM 4553 N N . THR B 1 266 ? 22.953 7.316 -4.215 1 98.88 266 THR B N 1
ATOM 4554 C CA . THR B 1 266 ? 22.703 5.91 -3.91 1 98.88 266 THR B CA 1
ATOM 4555 C C . THR B 1 266 ? 21.656 5.32 -4.852 1 98.88 266 THR B C 1
ATOM 4557 O O . THR B 1 266 ? 21.844 4.234 -5.402 1 98.88 266 THR B O 1
ATOM 4560 N N . LEU B 1 267 ? 20.625 6.031 -5.113 1 98.94 267 LEU B N 1
ATOM 4561 C CA . LEU B 1 267 ? 19.5 5.539 -5.91 1 98.94 267 LEU B CA 1
ATOM 4562 C C . LEU B 1 267 ? 19.844 5.559 -7.395 1 98.94 267 LEU B C 1
ATOM 4564 O O . LEU B 1 267 ? 19.422 4.68 -8.148 1 98.94 267 LEU B O 1
ATOM 4568 N N . ARG B 1 268 ? 20.578 6.527 -7.867 1 98.69 268 ARG B N 1
ATOM 4569 C CA . ARG B 1 268 ? 20.984 6.621 -9.266 1 98.69 268 ARG B CA 1
ATOM 4570 C C . ARG B 1 268 ? 21.875 5.445 -9.664 1 98.69 268 ARG B C 1
ATOM 4572 O O . ARG B 1 268 ? 21.812 4.969 -10.797 1 98.69 268 ARG B O 1
ATOM 4579 N N . ARG B 1 269 ? 22.625 4.945 -8.734 1 98.06 269 ARG B N 1
ATOM 4580 C CA . ARG B 1 269 ? 23.516 3.842 -9.047 1 98.06 269 ARG B CA 1
ATOM 4581 C C . ARG B 1 269 ? 22.875 2.498 -8.703 1 98.06 269 ARG B C 1
ATOM 4583 O O . ARG B 1 269 ? 23.531 1.455 -8.797 1 98.06 269 ARG B O 1
ATOM 4590 N N . GLY B 1 270 ? 21.734 2.564 -8.195 1 98.62 270 GLY B N 1
ATOM 4591 C CA . GLY B 1 270 ? 21.062 1.329 -7.832 1 98.62 270 GLY B CA 1
ATOM 4592 C C . GLY B 1 270 ? 21.625 0.681 -6.582 1 98.62 270 GLY B C 1
ATOM 4593 O O . GLY B 1 270 ? 21.703 -0.546 -6.496 1 98.62 270 GLY B O 1
ATOM 4594 N N . GLY B 1 271 ? 22.016 1.469 -5.688 1 98.69 271 GLY B N 1
ATOM 4595 C CA . GLY B 1 271 ? 22.672 0.984 -4.488 1 98.69 271 GLY B CA 1
ATOM 4596 C C . GLY B 1 271 ? 21.75 0.231 -3.553 1 98.69 271 GLY B C 1
ATOM 4597 O O . GLY B 1 271 ? 22.203 -0.56 -2.723 1 98.69 271 GLY B O 1
ATOM 4598 N N . ILE B 1 272 ? 20.469 0.485 -3.545 1 98.81 272 ILE B N 1
ATOM 4599 C CA . ILE B 1 272 ? 19.438 -0.256 -2.838 1 98.81 272 ILE B CA 1
ATOM 4600 C C . ILE B 1 272 ? 18.281 -0.547 -3.785 1 98.81 272 ILE B C 1
ATOM 4602 O O . ILE B 1 272 ? 18.25 -0.049 -4.914 1 98.81 272 ILE B O 1
ATOM 4606 N N . ARG B 1 273 ? 17.344 -1.351 -3.344 1 98.44 273 ARG B N 1
ATOM 4607 C CA . ARG B 1 273 ? 16.234 -1.752 -4.191 1 98.44 273 ARG B CA 1
ATOM 4608 C C . ARG B 1 273 ? 15.328 -0.565 -4.504 1 98.44 273 ARG B C 1
ATOM 4610 O O . ARG B 1 273 ? 14.867 -0.41 -5.637 1 98.44 273 ARG B O 1
ATOM 4617 N N . GLY B 1 274 ? 15.062 0.203 -3.438 1 98.81 274 GLY B N 1
ATOM 4618 C CA . GLY B 1 274 ? 14.188 1.338 -3.705 1 98.81 274 GLY B CA 1
ATOM 4619 C C . GLY B 1 274 ? 13.969 2.219 -2.49 1 98.81 274 GLY B C 1
ATOM 4620 O O . GLY B 1 274 ? 14.375 1.868 -1.38 1 98.81 274 GLY B O 1
ATOM 4621 N N . ALA B 1 275 ? 13.312 3.381 -2.723 1 98.94 275 ALA B N 1
ATOM 4622 C CA . ALA B 1 275 ? 12.961 4.328 -1.669 1 98.94 275 ALA B CA 1
ATOM 4623 C C . ALA B 1 275 ? 11.562 4.906 -1.897 1 98.94 275 ALA B C 1
ATOM 4625 O O . ALA B 1 275 ? 11.164 5.137 -3.041 1 98.94 275 ALA B O 1
ATOM 4626 N N . ALA B 1 276 ? 10.852 5.074 -0.835 1 98.94 276 ALA B N 1
ATOM 4627 C CA . ALA B 1 276 ? 9.578 5.793 -0.831 1 98.94 276 ALA B CA 1
ATOM 4628 C C . ALA B 1 276 ? 9.664 7.055 0.021 1 98.94 276 ALA B C 1
ATOM 4630 O O . ALA B 1 276 ? 9.977 6.988 1.212 1 98.94 276 ALA B O 1
ATOM 4631 N N . LEU B 1 277 ? 9.352 8.203 -0.608 1 98.94 277 LEU B N 1
ATOM 4632 C CA . LEU B 1 277 ? 9.5 9.5 0.047 1 98.94 277 LEU B CA 1
ATOM 4633 C C . LEU B 1 277 ? 8.188 10.266 0.037 1 98.94 277 LEU B C 1
ATOM 4635 O O . LEU B 1 277 ? 7.566 10.43 -1.016 1 98.94 277 LEU B O 1
ATOM 4639 N N . ASP B 1 278 ? 7.793 10.758 1.192 1 98.81 278 ASP B N 1
ATOM 4640 C CA . ASP B 1 278 ? 6.59 11.57 1.334 1 98.81 278 ASP B CA 1
ATOM 4641 C C . ASP B 1 278 ? 6.945 13.023 1.646 1 98.81 278 ASP B C 1
ATOM 4643 O O . ASP B 1 278 ? 6.094 13.914 1.547 1 98.81 278 ASP B O 1
ATOM 4647 N N . VAL B 1 279 ? 8.188 13.258 2.037 1 98.56 279 VAL B N 1
ATOM 4648 C CA . VAL B 1 279 ? 8.609 14.562 2.527 1 98.56 279 VAL B CA 1
ATOM 4649 C C . VAL B 1 279 ? 9.883 15.008 1.812 1 98.56 279 VAL B C 1
ATOM 4651 O O . VAL B 1 279 ? 10.711 14.172 1.445 1 98.56 279 VAL B O 1
ATOM 4654 N N . PHE B 1 280 ? 9.977 16.281 1.664 1 97.5 280 PHE B N 1
ATOM 4655 C CA . PHE B 1 280 ? 11.047 16.859 0.865 1 97.5 280 PHE B CA 1
ATOM 4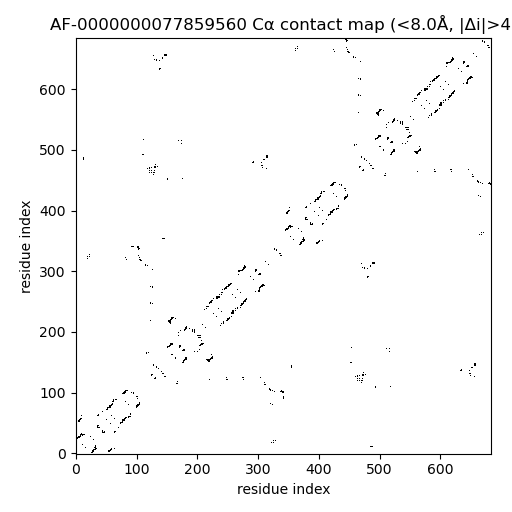656 C C . PHE B 1 280 ? 11.484 18.203 1.439 1 97.5 280 PHE B C 1
ATOM 4658 O O . PHE B 1 280 ? 10.852 18.719 2.359 1 97.5 280 PHE B O 1
ATOM 4665 N N . ASP B 1 281 ? 12.5 18.75 0.907 1 93.12 281 ASP B N 1
ATOM 4666 C CA . ASP B 1 281 ? 12.977 20.109 1.181 1 93.12 281 ASP B CA 1
ATOM 4667 C C . ASP B 1 281 ? 13.539 20.75 -0.083 1 93.12 281 ASP B C 1
ATOM 4669 O O . ASP B 1 281 ? 14.602 20.375 -0.566 1 93.12 281 ASP B O 1
ATOM 4673 N N . PRO B 1 282 ? 12.852 21.688 -0.668 1 91.56 282 PRO B N 1
ATOM 4674 C CA . PRO B 1 282 ? 11.641 22.359 -0.202 1 91.56 282 PRO B CA 1
ATOM 4675 C C . PRO B 1 282 ? 10.367 21.625 -0.626 1 91.56 282 PRO B C 1
ATOM 4677 O O . PRO B 1 282 ? 10.43 20.672 -1.396 1 91.56 282 PRO B O 1
ATOM 4680 N N . GLU B 1 283 ? 9.273 22.094 -0.051 1 93 283 GLU B N 1
ATOM 4681 C CA . GLU B 1 283 ? 7.934 21.688 -0.464 1 93 283 GLU B CA 1
ATOM 4682 C C . GLU B 1 283 ? 7.07 22.891 -0.823 1 93 283 GLU B C 1
ATOM 4684 O O . GLU B 1 283 ? 7.16 23.938 -0.184 1 93 283 GLU B O 1
ATOM 4689 N N . PRO B 1 284 ? 6.309 22.797 -1.832 1 92.88 284 PRO B N 1
ATOM 4690 C CA . PRO B 1 284 ? 6.164 21.688 -2.773 1 92.88 284 PRO B CA 1
ATOM 4691 C C . PRO B 1 284 ? 7.434 21.422 -3.58 1 92.88 284 PRO B C 1
ATOM 4693 O O . PRO B 1 284 ? 8.227 22.344 -3.795 1 92.88 284 PRO B O 1
ATOM 4696 N N . LEU B 1 285 ? 7.543 20.234 -3.982 1 94.88 285 LEU B N 1
ATOM 4697 C CA . LEU B 1 285 ? 8.711 19.828 -4.754 1 94.88 285 LEU B CA 1
ATOM 4698 C C . LEU B 1 285 ? 8.805 20.625 -6.059 1 94.88 285 LEU B C 1
ATOM 4700 O O . LEU B 1 285 ? 7.836 20.672 -6.82 1 94.88 285 LEU B O 1
ATOM 4704 N N . PRO B 1 286 ? 9.922 21.312 -6.262 1 93.25 286 PRO B N 1
ATOM 4705 C CA . PRO B 1 286 ? 10.055 22.094 -7.492 1 93.25 286 PRO B CA 1
ATOM 4706 C C . PRO B 1 286 ? 9.906 21.25 -8.75 1 93.25 286 PRO B C 1
ATOM 4708 O O . PRO B 1 286 ? 10.242 20.062 -8.75 1 93.25 286 PRO B O 1
ATOM 4711 N N . ALA B 1 287 ? 9.523 21.859 -9.828 1 92.88 287 ALA B N 1
ATOM 4712 C CA . ALA B 1 287 ? 9.211 21.156 -11.07 1 92.88 287 ALA B CA 1
ATOM 4713 C C . ALA B 1 287 ? 10.461 20.516 -11.672 1 92.88 287 ALA B C 1
ATOM 4715 O O . ALA B 1 287 ? 10.375 19.484 -12.336 1 92.88 287 ALA B O 1
ATOM 4716 N N . ASP B 1 288 ? 11.578 21.109 -11.391 1 95.88 288 ASP B N 1
ATOM 4717 C CA . ASP B 1 288 ? 12.82 20.625 -12 1 95.88 288 ASP B CA 1
ATOM 4718 C C . ASP B 1 288 ? 13.586 19.719 -11.031 1 95.88 288 ASP B C 1
ATOM 4720 O O . ASP B 1 288 ? 14.742 19.375 -11.289 1 95.88 288 ASP B O 1
ATOM 4724 N N . SER B 1 289 ? 12.969 19.391 -9.953 1 97.5 289 SER B N 1
ATOM 4725 C CA . SER B 1 289 ? 13.625 18.516 -8.984 1 97.5 289 SER B CA 1
ATOM 4726 C C . SER B 1 289 ? 14.023 17.188 -9.617 1 97.5 289 SER B C 1
ATOM 4728 O O . SER B 1 289 ? 13.234 16.578 -10.352 1 97.5 289 SER B O 1
ATOM 4730 N N . PRO B 1 290 ? 15.188 16.672 -9.289 1 98.19 290 PRO B N 1
ATOM 4731 C CA . PRO B 1 290 ? 15.594 15.352 -9.797 1 98.19 290 PRO B CA 1
ATOM 4732 C C . PRO B 1 290 ? 14.672 14.234 -9.312 1 98.19 290 PRO B C 1
ATOM 4734 O O . PRO B 1 290 ? 14.578 13.188 -9.961 1 98.19 290 PRO B O 1
ATOM 4737 N N . TRP B 1 291 ? 14 14.461 -8.242 1 98.56 291 TRP B N 1
ATOM 4738 C CA . TRP B 1 291 ? 13.055 13.461 -7.766 1 98.56 291 TRP B CA 1
ATOM 4739 C C . TRP B 1 291 ? 11.938 13.242 -8.781 1 98.56 291 TRP B C 1
ATOM 4741 O O . TRP B 1 291 ? 11.422 12.125 -8.914 1 98.56 291 TRP B O 1
ATOM 4751 N N . ARG B 1 292 ? 11.625 14.328 -9.469 1 98 292 ARG B N 1
ATOM 4752 C CA . ARG B 1 292 ? 10.547 14.297 -10.453 1 98 292 ARG B CA 1
ATOM 4753 C C . ARG B 1 292 ? 11.055 13.828 -11.812 1 98 292 ARG B C 1
ATOM 4755 O O . ARG B 1 292 ? 10.398 13.031 -12.484 1 98 292 ARG B O 1
ATOM 4762 N N . THR B 1 293 ? 12.211 14.227 -12.203 1 97.12 293 THR B N 1
ATOM 4763 C CA . THR B 1 293 ? 12.602 14.219 -13.609 1 97.12 293 THR B CA 1
ATOM 4764 C C . THR B 1 293 ? 13.422 12.977 -13.93 1 97.12 293 THR B C 1
ATOM 4766 O O . THR B 1 293 ? 13.617 12.641 -15.102 1 97.12 293 THR B O 1
ATOM 4769 N N . THR B 1 294 ? 13.914 12.305 -12.914 1 97.81 294 THR B N 1
ATOM 4770 C CA . THR B 1 294 ? 14.727 11.117 -13.125 1 97.81 294 THR B CA 1
ATOM 4771 C C . THR B 1 294 ? 13.844 9.914 -13.453 1 97.81 294 THR B C 1
ATOM 4773 O O . THR B 1 294 ? 12.797 9.719 -12.828 1 97.81 294 THR B O 1
ATOM 4776 N N . ASP B 1 295 ? 14.258 9.086 -14.43 1 96.62 295 ASP B N 1
ATOM 4777 C CA . ASP B 1 295 ? 13.547 7.863 -14.789 1 96.62 295 ASP B CA 1
ATOM 4778 C C . ASP B 1 295 ? 13.906 6.723 -13.844 1 96.62 295 ASP B C 1
ATOM 4780 O O . ASP B 1 295 ? 14.625 5.797 -14.219 1 96.62 295 ASP B O 1
ATOM 4784 N N . TRP B 1 296 ? 13.406 6.781 -12.711 1 98.25 296 TRP B N 1
ATOM 4785 C CA . TRP B 1 296 ? 13.703 5.812 -11.664 1 98.25 296 TRP B CA 1
ATOM 4786 C C . TRP B 1 296 ? 13.273 4.41 -12.07 1 98.25 296 TRP B C 1
ATOM 4788 O O . TRP B 1 296 ? 12.297 4.242 -12.805 1 98.25 296 TRP B O 1
ATOM 4798 N N . GLY B 1 297 ? 14.008 3.428 -11.531 1 96.94 297 GLY B N 1
ATOM 4799 C CA . GLY B 1 297 ? 13.68 2.033 -11.789 1 96.94 297 GLY B CA 1
ATOM 4800 C C . GLY B 1 297 ? 14.094 1.567 -13.172 1 96.94 297 GLY B C 1
ATOM 4801 O O . GLY B 1 297 ? 13.727 0.469 -13.594 1 96.94 297 GLY B O 1
ATOM 4802 N N . ARG B 1 298 ? 14.734 2.363 -13.945 1 95.19 298 ARG B N 1
ATOM 4803 C CA . ARG B 1 298 ? 15.211 2.043 -15.289 1 95.19 298 ARG B CA 1
ATOM 4804 C C . ARG B 1 298 ? 16.734 2.139 -15.375 1 95.19 298 ARG B C 1
ATOM 4806 O O . ARG B 1 298 ? 17.344 2.879 -14.609 1 95.19 298 ARG B O 1
ATOM 4813 N N . GLU B 1 299 ? 17.266 1.337 -16.203 1 96.12 299 GLU B N 1
ATOM 4814 C CA . GLU B 1 299 ? 18.688 1.397 -16.531 1 96.12 299 GLU B CA 1
ATOM 4815 C C . GLU B 1 299 ? 19.547 1.232 -15.281 1 96.12 299 GLU B C 1
ATOM 4817 O O . GLU B 1 299 ? 20.516 1.963 -15.086 1 96.12 299 GLU B O 1
ATOM 4822 N N . GLY B 1 300 ? 19.125 0.424 -14.344 1 96.25 300 GLY B N 1
ATOM 4823 C CA . GLY B 1 300 ? 19.906 0.065 -13.172 1 96.25 300 GLY B CA 1
ATOM 4824 C C . GLY B 1 300 ? 19.641 0.962 -11.977 1 96.25 300 GLY B C 1
ATOM 4825 O O . GLY B 1 300 ? 20.172 0.726 -10.891 1 96.25 300 GLY B O 1
ATOM 4826 N N . ARG B 1 301 ? 18.812 2.016 -12.148 1 98.44 301 ARG B N 1
ATOM 4827 C CA . ARG B 1 301 ? 18.453 2.904 -11.047 1 98.44 301 ARG B CA 1
ATOM 4828 C C . ARG B 1 301 ? 17.438 2.244 -10.109 1 98.44 301 ARG B C 1
ATOM 4830 O O . ARG B 1 301 ? 16.656 1.393 -10.539 1 98.44 301 ARG B O 1
ATOM 4837 N N . SER B 1 302 ? 17.5 2.621 -8.867 1 98.81 302 SER B N 1
ATOM 4838 C CA . SER B 1 302 ? 16.562 2.131 -7.871 1 98.81 302 SER B CA 1
ATOM 4839 C C . SER B 1 302 ? 15.141 2.594 -8.188 1 98.81 302 SER B C 1
ATOM 4841 O O . SER B 1 302 ? 14.945 3.596 -8.875 1 98.81 302 SER B O 1
ATOM 4843 N N . GLU B 1 303 ? 14.172 1.851 -7.691 1 98.56 303 GLU B N 1
ATOM 4844 C CA . GLU B 1 303 ? 12.789 2.311 -7.758 1 98.56 303 GLU B CA 1
ATOM 4845 C C . GLU B 1 303 ? 12.523 3.41 -6.73 1 98.56 303 GLU B C 1
ATOM 4847 O O . GLU B 1 303 ? 13 3.338 -5.598 1 98.56 303 GLU B O 1
ATOM 4852 N N . VAL B 1 304 ? 11.773 4.426 -7.148 1 98.88 304 VAL B N 1
ATOM 4853 C CA . VAL B 1 304 ? 11.438 5.52 -6.242 1 98.88 304 VAL B CA 1
ATOM 4854 C C . VAL B 1 304 ? 9.93 5.777 -6.289 1 98.88 304 VAL B C 1
ATOM 4856 O O . VAL B 1 304 ? 9.344 5.883 -7.371 1 98.88 304 VAL B O 1
ATOM 4859 N N . LEU B 1 305 ? 9.352 5.762 -5.172 1 98.88 305 LEU B N 1
ATOM 4860 C CA . LEU B 1 305 ? 7.945 6.09 -4.957 1 98.88 305 LEU B CA 1
ATOM 4861 C C . LEU B 1 305 ? 7.801 7.438 -4.262 1 98.88 305 LEU B C 1
ATOM 4863 O O . LEU B 1 305 ? 8.438 7.684 -3.234 1 98.88 305 LEU B O 1
ATOM 4867 N N . LEU B 1 306 ? 6.98 8.352 -4.863 1 98.81 306 LEU B N 1
ATOM 4868 C CA . LEU B 1 306 ? 6.84 9.703 -4.324 1 98.81 306 LEU B CA 1
ATOM 4869 C C . LEU B 1 306 ? 5.387 10 -3.979 1 98.81 306 LEU B C 1
ATOM 4871 O O . LEU B 1 306 ? 4.488 9.742 -4.781 1 98.81 306 LEU B O 1
ATOM 4875 N N . THR B 1 307 ? 5.105 10.484 -2.787 1 98.75 307 THR B N 1
ATOM 4876 C CA . THR B 1 307 ? 3.828 11.086 -2.42 1 98.75 307 THR B CA 1
ATOM 4877 C C . THR B 1 307 ? 4.031 12.492 -1.857 1 98.75 307 THR B C 1
ATOM 4879 O O . THR B 1 307 ? 5.098 12.805 -1.323 1 98.75 307 THR B O 1
ATOM 4882 N N . PRO B 1 308 ? 3.121 13.383 -2.029 1 98 308 PRO B N 1
ATOM 4883 C CA . PRO B 1 308 ? 3.307 14.812 -1.745 1 98 308 PRO B CA 1
ATOM 4884 C C . PRO B 1 308 ? 2.906 15.188 -0.32 1 98 308 PRO B C 1
ATOM 4886 O O . PRO B 1 308 ? 2.023 16.016 -0.123 1 98 308 PRO B O 1
ATOM 4889 N N . HIS B 1 309 ? 3.631 14.57 0.663 1 97.75 309 HIS B N 1
ATOM 4890 C CA . HIS B 1 309 ? 3.449 14.883 2.076 1 97.75 309 HIS B CA 1
ATOM 4891 C C . HIS B 1 309 ? 2.016 14.602 2.521 1 97.75 309 HIS B C 1
ATOM 4893 O O . HIS B 1 309 ? 1.364 15.469 3.107 1 97.75 309 HIS B O 1
ATOM 4899 N N . MET B 1 310 ? 1.588 13.375 2.342 1 97.88 310 MET B N 1
ATOM 4900 C CA . MET B 1 310 ? 0.206 12.969 2.578 1 97.88 310 MET B CA 1
ATOM 4901 C C . MET B 1 310 ? 0.082 12.195 3.887 1 97.88 310 MET B C 1
ATOM 4903 O O . MET B 1 310 ? -0.991 11.688 4.215 1 97.88 310 MET B O 1
ATOM 4907 N N . GLY B 1 311 ? 1.138 12.102 4.668 1 96.75 311 GLY B N 1
ATOM 4908 C CA . GLY B 1 311 ? 1.084 11.375 5.93 1 96.75 311 GLY B CA 1
ATOM 4909 C C . GLY B 1 311 ? -0.129 11.734 6.77 1 96.75 311 GLY B C 1
ATOM 4910 O O . GLY B 1 311 ? -0.788 10.852 7.324 1 96.75 311 GLY B O 1
ATOM 4911 N N . TYR B 1 312 ? -0.451 12.992 6.844 1 93.19 312 TYR B N 1
ATOM 4912 C CA . TYR B 1 312 ? -1.626 13.445 7.586 1 93.19 312 TYR B CA 1
ATOM 4913 C C . TYR B 1 312 ? -2.773 13.773 6.637 1 93.19 312 TYR B C 1
ATOM 4915 O O . TYR B 1 312 ? -3.83 14.242 7.07 1 93.19 312 TYR B O 1
ATOM 4923 N N . GLY B 1 313 ? -2.588 13.641 5.297 1 94.81 313 GLY B N 1
ATOM 4924 C CA . GLY B 1 313 ? -3.488 14.133 4.266 1 94.81 313 GLY B CA 1
ATOM 4925 C C . GLY B 1 313 ? -4.672 13.219 4.02 1 94.81 313 GLY B C 1
ATOM 4926 O O . GLY B 1 313 ? -4.961 12.867 2.873 1 94.81 313 GLY B O 1
ATOM 4927 N N . ASP B 1 314 ? -5.348 12.781 5.137 1 95.69 314 ASP B N 1
ATOM 4928 C CA . ASP B 1 314 ? -6.57 12 4.996 1 95.69 314 ASP B CA 1
ATOM 4929 C C . ASP B 1 314 ? -7.77 12.734 5.594 1 95.69 314 ASP B C 1
ATOM 4931 O O . ASP B 1 314 ? -7.699 13.938 5.852 1 95.69 314 ASP B O 1
ATOM 4935 N N . GLU B 1 315 ? -8.844 12.133 5.789 1 95.19 315 GLU B N 1
ATOM 4936 C CA . GLU B 1 315 ? -10.141 12.695 6.164 1 95.19 315 GLU B CA 1
ATOM 4937 C C . GLU B 1 315 ? -10.062 13.398 7.52 1 95.19 315 GLU B C 1
ATOM 4939 O O . GLU B 1 315 ? -10.953 14.172 7.871 1 95.19 315 GLU B O 1
ATOM 4944 N N . GLN B 1 316 ? -8.984 13.258 8.281 1 94.06 316 GLN B N 1
ATOM 4945 C CA . GLN B 1 316 ? -8.859 13.891 9.586 1 94.06 316 GLN B CA 1
ATOM 4946 C C . GLN B 1 316 ? -8.812 15.406 9.461 1 94.06 316 GLN B C 1
ATOM 4948 O O . GLN B 1 316 ? -9.148 16.125 10.406 1 94.06 316 GLN B O 1
ATOM 4953 N N . ILE B 1 317 ? -8.414 15.891 8.289 1 95.38 317 ILE B N 1
ATOM 4954 C CA . ILE B 1 317 ? -8.266 17.328 8.062 1 95.38 317 ILE B CA 1
ATOM 4955 C C . ILE B 1 317 ? -9.617 18.016 8.227 1 95.38 317 ILE B C 1
ATOM 4957 O O . ILE B 1 317 ? -9.688 19.172 8.648 1 95.38 317 ILE B O 1
ATOM 4961 N N . HIS B 1 318 ? -10.734 17.297 7.965 1 96 318 HIS B N 1
ATOM 4962 C CA . HIS B 1 318 ? -12.062 17.859 8.203 1 96 318 HIS B CA 1
ATOM 4963 C C . HIS B 1 318 ? -12.234 18.25 9.664 1 96 318 HIS B C 1
ATOM 4965 O O . HIS B 1 318 ? -12.742 19.344 9.953 1 96 318 HIS B O 1
ATOM 4971 N N . GLY B 1 319 ? -11.75 17.359 10.539 1 95.69 319 GLY B N 1
ATOM 4972 C CA . GLY B 1 319 ? -11.836 17.672 11.953 1 95.69 319 GLY B CA 1
ATOM 4973 C C . GLY B 1 319 ? -11.023 18.891 12.352 1 95.69 319 GLY B C 1
ATOM 4974 O O . GLY B 1 319 ? -11.43 19.656 13.227 1 95.69 319 GLY B O 1
ATOM 4975 N N . TRP B 1 320 ? -9.93 19.078 11.734 1 96.62 320 TRP B N 1
ATOM 4976 C CA . TRP B 1 320 ? -9.094 20.25 12.008 1 96.62 320 TRP B CA 1
ATOM 4977 C C . TRP B 1 320 ? -9.812 21.531 11.617 1 96.62 320 TRP B C 1
ATOM 4979 O O . TRP B 1 320 ? -9.852 22.5 12.391 1 96.62 320 TRP B O 1
ATOM 4989 N N . TYR B 1 321 ? -10.398 21.547 10.461 1 97.44 321 TYR B N 1
ATOM 4990 C CA . TYR B 1 321 ? -11.109 22.734 10.023 1 97.44 321 TYR B CA 1
ATOM 4991 C C . TYR B 1 321 ? -12.328 23.016 10.906 1 97.44 321 TYR B C 1
ATOM 4993 O O . TYR B 1 321 ? -12.664 24.156 11.18 1 97.44 321 TYR B O 1
ATOM 5001 N N . ASP B 1 322 ? -12.992 21.938 11.383 1 97.62 322 ASP B N 1
ATOM 5002 C CA . ASP B 1 322 ? -14.102 22.125 12.32 1 97.62 322 ASP B CA 1
ATOM 5003 C C . ASP B 1 322 ? -13.633 22.812 13.602 1 97.62 322 ASP B C 1
ATOM 5005 O O . ASP B 1 322 ? -14.305 23.703 14.117 1 97.62 322 ASP B O 1
ATOM 5009 N N . GLU B 1 323 ? -12.531 22.391 14.07 1 97.81 323 GLU B N 1
ATOM 5010 C CA . GLU B 1 323 ? -11.977 22.984 15.281 1 97.81 323 GLU B CA 1
ATOM 5011 C C . GLU B 1 323 ? -11.578 24.438 15.055 1 97.81 323 GLU B C 1
ATOM 5013 O O . GLU B 1 323 ? -11.75 25.281 15.938 1 97.81 323 GLU B O 1
ATOM 5018 N N . VAL B 1 324 ? -11.023 24.703 13.93 1 98.19 324 VAL B N 1
ATOM 5019 C CA . VAL B 1 324 ? -10.664 26.062 13.578 1 98.19 324 VAL B CA 1
ATOM 5020 C C . VAL B 1 324 ? -11.906 26.938 13.562 1 98.19 324 VAL B C 1
ATOM 5022 O O . VAL B 1 324 ? -11.898 28.062 14.078 1 98.19 324 VAL B O 1
ATOM 5025 N N . ALA B 1 325 ? -12.992 26.438 13.008 1 98.38 325 ALA B N 1
ATOM 5026 C CA . ALA B 1 325 ? -14.25 27.172 12.984 1 98.38 325 ALA B CA 1
ATOM 5027 C C . ALA B 1 325 ? -14.727 27.516 14.391 1 98.38 325 ALA B C 1
ATOM 5029 O O . ALA B 1 325 ? -15.18 28.625 14.656 1 98.38 325 ALA B O 1
ATOM 5030 N N . VAL B 1 326 ? -14.578 26.578 15.25 1 98.12 326 VAL B N 1
ATOM 5031 C CA . VAL B 1 326 ? -14.969 26.781 16.641 1 98.12 326 VAL B CA 1
ATOM 5032 C C . VAL B 1 326 ? -14.125 27.891 17.266 1 98.12 326 VAL B C 1
ATOM 5034 O O . VAL B 1 326 ? -14.656 28.766 17.953 1 98.12 326 VAL B O 1
ATOM 5037 N N . ASN B 1 327 ? -12.859 27.891 17.016 1 98.5 327 ASN B N 1
ATOM 5038 C CA . ASN B 1 327 ? -11.969 28.906 17.562 1 98.5 327 ASN B CA 1
ATOM 5039 C C . ASN B 1 327 ? -12.289 30.281 16.984 1 98.5 327 ASN B C 1
ATOM 5041 O O . ASN B 1 327 ? -12.188 31.297 17.688 1 98.5 327 ASN B O 1
ATOM 5045 N N . LEU B 1 328 ? -12.664 30.344 15.734 1 98.38 328 LEU B N 1
ATOM 5046 C CA . LEU B 1 328 ? -13.078 31.609 15.125 1 98.38 328 LEU B CA 1
ATOM 5047 C C . LEU B 1 328 ? -14.328 32.156 15.812 1 98.38 328 LEU B C 1
ATOM 5049 O O . LEU B 1 328 ? -14.391 33.344 16.125 1 98.38 328 LEU B O 1
ATOM 5053 N N . GLU B 1 329 ? -15.227 31.328 16.078 1 98.12 329 GLU B N 1
ATOM 5054 C CA . GLU B 1 329 ? -16.453 31.75 16.766 1 98.12 329 GLU B CA 1
ATOM 5055 C C . GLU B 1 329 ? -16.141 32.25 18.172 1 98.12 329 GLU B C 1
ATOM 5057 O O . GLU B 1 329 ? -16.672 33.281 18.594 1 98.12 329 GLU B O 1
ATOM 5062 N N . ARG B 1 330 ? -15.344 31.5 18.797 1 98.06 330 ARG B N 1
ATOM 5063 C CA . ARG B 1 330 ? -14.969 31.891 20.156 1 98.06 330 ARG B CA 1
ATOM 5064 C C . ARG B 1 330 ? -14.273 33.25 20.156 1 98.06 330 ARG B C 1
ATOM 5066 O O . ARG B 1 330 ? -14.562 34.094 21 1 98.06 330 ARG B O 1
ATOM 5073 N N . TRP B 1 331 ? -13.391 33.438 19.25 1 97.88 331 TRP B N 1
ATOM 5074 C CA . TRP B 1 331 ? -12.672 34.719 19.141 1 97.88 331 TRP B CA 1
ATOM 5075 C C . TRP B 1 331 ? -13.625 35.875 18.875 1 97.88 331 TRP B C 1
ATOM 5077 O O . TRP B 1 331 ? -13.492 36.938 19.469 1 97.88 331 TRP B O 1
ATOM 5087 N N . LEU B 1 332 ? -14.586 35.688 18.047 1 96.81 332 LEU B N 1
ATOM 5088 C CA . LEU B 1 332 ? -15.57 36.719 17.703 1 96.81 332 LEU B CA 1
ATOM 5089 C C . LEU B 1 332 ? -16.391 37.094 18.922 1 96.81 332 LEU B C 1
ATOM 5091 O O . LEU B 1 332 ? -16.828 38.25 19.047 1 96.81 332 LEU B O 1
ATOM 5095 N N . LYS B 1 333 ? -16.5 36.156 19.812 1 96.69 333 LYS B N 1
ATOM 5096 C CA . LYS B 1 333 ? -17.297 36.375 21.016 1 96.69 333 LYS B CA 1
ATOM 5097 C C . LYS B 1 333 ? -16.438 36.844 22.172 1 96.69 333 LYS B C 1
ATOM 5099 O O . LYS B 1 333 ? -16.953 37.094 23.281 1 96.69 333 LYS B O 1
ATOM 5104 N N . GLY B 1 334 ? -15.219 36.906 21.922 1 96.69 334 GLY B N 1
ATOM 5105 C CA . GLY B 1 334 ? -14.32 37.312 23 1 96.69 334 GLY B CA 1
ATOM 5106 C C . GLY B 1 334 ? -14.086 36.219 24.031 1 96.69 334 GLY B C 1
ATOM 5107 O O . GLY B 1 334 ? -13.766 36.5 25.172 1 96.69 334 GLY B O 1
ATOM 5108 N N . GLU B 1 335 ? -14.258 34.969 23.594 1 97.88 335 GLU B N 1
ATOM 5109 C CA . GLU B 1 335 ? -14.062 33.812 24.469 1 97.88 335 GLU B CA 1
ATOM 5110 C C . GLU B 1 335 ? -12.648 33.25 24.344 1 97.88 335 GLU B C 1
ATOM 5112 O O . GLU B 1 335 ? -11.93 33.594 23.406 1 97.88 335 GLU B O 1
ATOM 5117 N N . GLU B 1 336 ? -12.289 32.438 25.328 1 97.56 336 GLU B N 1
ATOM 5118 C CA . GLU B 1 336 ? -10.977 31.812 25.297 1 97.56 336 GLU B CA 1
ATOM 5119 C C . GLU B 1 336 ? -10.859 30.812 24.141 1 97.56 336 GLU B C 1
ATOM 5121 O O . GLU B 1 336 ? -11.805 30.078 23.859 1 97.56 336 GLU B O 1
ATOM 5126 N N . LEU B 1 337 ? -9.68 30.797 23.516 1 98 337 LEU B N 1
ATOM 5127 C CA . LEU B 1 337 ? -9.422 29.875 22.406 1 98 337 LEU B CA 1
ATOM 5128 C C . LEU B 1 337 ? -9.141 28.484 22.938 1 98 337 LEU B C 1
ATOM 5130 O O . LEU B 1 337 ? -8.664 28.312 24.062 1 98 337 LEU B O 1
ATOM 5134 N N . GLN B 1 338 ? -9.453 27.562 22.094 1 96.69 338 GLN B N 1
ATOM 5135 C CA . GLN B 1 338 ? -9.055 26.188 22.359 1 96.69 338 GLN B CA 1
ATOM 5136 C C . GLN B 1 338 ? -7.668 25.891 21.797 1 96.69 338 GLN B C 1
ATOM 5138 O O . GLN B 1 338 ? -7.297 26.422 20.75 1 96.69 338 GLN B O 1
ATOM 5143 N N . THR B 1 339 ? -6.828 25 22.453 1 96.81 339 THR B N 1
ATOM 5144 C CA . THR B 1 339 ? -5.508 24.547 22.016 1 96.81 339 THR B CA 1
ATOM 5145 C C . THR B 1 339 ? -4.578 25.719 21.781 1 96.81 339 THR B C 1
ATOM 5147 O O . THR B 1 339 ? -3.98 25.844 20.703 1 96.81 339 THR B O 1
ATOM 5150 N N . ARG B 1 340 ? -4.512 26.547 22.734 1 96.75 340 ARG B N 1
ATOM 5151 C CA . ARG B 1 340 ? -3.629 27.719 22.625 1 96.75 340 ARG B CA 1
ATOM 5152 C C . ARG B 1 340 ? -2.166 27.281 22.625 1 96.75 340 ARG B C 1
ATOM 5154 O O . ARG B 1 340 ? -1.764 26.406 23.375 1 96.75 340 ARG B O 1
ATOM 5161 N N . LEU B 1 341 ? -1.354 27.875 21.766 1 97.19 341 LEU B N 1
ATOM 5162 C CA . LEU B 1 341 ? 0.027 27.453 21.578 1 97.19 341 LEU B CA 1
ATOM 5163 C C . LEU B 1 341 ? 0.999 28.453 22.172 1 97.19 341 LEU B C 1
ATOM 5165 O O . LEU B 1 341 ? 2.213 28.25 22.141 1 97.19 341 LEU B O 1
ATOM 5169 N N . ASN B 1 342 ? 0.505 29.625 22.656 1 95.56 342 ASN B N 1
ATOM 5170 C CA . ASN B 1 342 ? 1.345 30.625 23.312 1 95.56 342 ASN B CA 1
ATOM 5171 C C . ASN B 1 342 ? 0.626 31.266 24.5 1 95.56 342 ASN B C 1
ATOM 5173 O O . ASN B 1 342 ? -0.589 31.125 24.641 1 95.56 342 ASN B O 1
#

pLDDT: mean 96.9, std 3.5, range [57.53, 99.0]

Radius of gyration: 27.9 Å; Cα contacts (8 Å, |Δi|>4): 1449; chains: 2; bounding box: 55×91×62 Å

Organism: Aspergillus terreus (NCBI:txid33178)

InterPro domains:
  IPR006139 D-isomer specific 2-hydroxyacid dehydrogenase, catalytic domain [PF00389] (28-342)
  IPR006140 D-isomer specific 2-hydroxyacid dehydrogenase, NAD-binding domain [PF02826] (121-311)
  IPR029753 D-isomer specific 2-hydroxyacid dehydrogenase, NAD-binding domain conserved site [PS00671] (243-259)
  IPR036291 NAD(P)-binding domain superfamily [SSF51735] (113-312)
  IPR050857 D-isomer specific 2-hydroxyacid dehydrogenases [PTHR42789] (4-342)

Secondary structure (DSSP, 8-state):
-PPPEEEEE--TT--HHHHHGGGTTT-EEEEE-S---TTSHHHHHHHHHHHTT-SEEEE-TTSS-B-HHHHHT-TT--EEEESSS--TTB-HHHHHHTT--EE------SSS-HHHHHHHHHHHHHHTTHHHHHHHHHTT----SPBPP-TT-EEEEE--SHHHHHHHHHHHHHH--EEEEE-TT--HHHHHHHHHHTT--TTSEEEPSSHHHHHHH-SEEEE-----TTTTTSB-HHHHHHS-TT-EEEE-S-GGGB-HHHHHHHHHTT-SSEEEE---SSSSPPTT-HHHHS-TTSTTPPEEEE-SS-TT-BTHHHHHHHHHHHHHHHHHTTPPPSSB--/-PPPEEEEE--TT--HHHHHGGGTTT-EEEEE-S---TTSHHHHHHHHHHHTT-SEEEE-TTSS-B-HHHHHT-TT--EEEESSS--TTB-HHHHHHTT--EE------SSS-HHHHHHHHHHHHHHTTHHHHHHHHHTT----SPBPP-TT-EEEEE--SHHHHHHHHHHHHHH--EEEEE-TT--HHHHHHHHHHTT--TTSEEEPSSHHHHHHH-SEEEE-----TTTTTSB-HHHHHHS-TT-EEEE-S-GGGB-HHHHHHHHHTT-SSEEEES--SSSSPPTT-HHHHS-TTSTTPPEEEE-SS-TT-BTHHHHHHHHHHHHHHHHHTTPPPSSB--

Sequence (684 aa):
MSKPTLAVLDDYQNIAPDHFSHLSSRIDISYFPETLDPRLPAQHDALIARLQPFDIILAMRERTPLSATTLAALPNLKLLLTTGTRNLALDTAYCAAHNIPVAGTCTRPPGVNSTVQHTWALILALARHIARDDAAVKRGGWQGSLGMSLAGKTLGLVGLGKLGGQVGRIAVQAFDMRVTAWSANLTQAAADAQAEALGLPAGSFVVAASKEALFRDADVVSVHYVLSERSRGVVGAPELAAMKPGALLVNTSRGPLVDEAALLDTLRRGGIRGAALDVFDPEPLPADSPWRTTDWGREGRSEVLLTPHMGYGDEQIHGWYDEVAVNLERWLKGEELQTRLNMSKPTLAVLDDYQNIAPDHFSHLSSRIDISYFPETLDPRLPAQHDALIARLQPFDIILAMRERTPLSATTLAALPNLKLLLTTGTRNLALDTAYCAAHNIPVAGTCTRPPGVNSTVQHTWALILALARHIARDDAAVKRGGWQGSLGMSLAGKTLGLVGLGKLGGQVGRIAVQAFDMRVTAWSANLTQAAADAQAEALGLPAGSFVVAASKEALFRDADVVSVHYVLSERSRGVVGAPELAAMKPGALLVNTSRGPLVDEAALLDTLRRGGIRGAALDVFDPEPLPADSPWRTTDWGREGRSEVLLTPHMGYGDEQIHGWYDEVAVNLERWLKGEELQTRLN

Solvent-accessible surface area (backbone atoms only — not comparable to full-atom values): 35166 Å² total; per-residue (Å²): 130,83,60,52,30,35,38,37,38,49,42,61,64,68,58,58,64,75,55,42,55,90,45,54,90,60,34,48,76,46,80,36,49,68,80,57,54,54,89,39,69,74,34,27,55,51,45,43,66,70,50,33,83,25,29,27,38,35,37,45,51,65,69,55,61,40,41,58,72,58,51,69,61,28,83,49,51,52,37,40,37,41,41,39,83,65,50,89,34,45,40,49,64,54,28,50,76,67,71,25,54,34,29,28,22,79,83,68,76,72,63,53,50,55,43,42,56,41,47,51,21,42,54,36,22,62,36,54,38,42,44,62,32,27,56,35,36,47,70,60,48,62,64,60,74,66,22,61,67,54,35,75,34,29,39,18,28,41,17,73,48,75,60,28,43,52,46,47,50,34,36,42,74,52,33,40,27,43,36,34,31,40,49,101,84,66,44,54,67,59,37,24,51,52,25,44,76,70,76,38,57,71,67,57,38,36,58,42,92,37,70,57,52,32,32,45,64,20,43,32,36,39,44,35,52,79,80,43,86,85,33,48,36,67,43,30,56,70,41,58,69,41,32,37,52,77,14,37,41,36,36,69,51,53,27,57,33,39,30,59,69,44,49,53,53,39,33,62,67,29,46,28,42,27,38,32,37,26,41,55,80,60,70,77,72,57,75,81,33,65,85,34,71,51,69,60,54,41,96,63,20,14,35,69,46,44,39,62,54,47,35,67,41,26,60,62,51,58,53,40,43,47,46,48,41,51,37,52,52,26,50,76,70,70,44,80,65,57,57,58,67,98,131,83,61,52,30,35,39,38,38,48,44,62,64,66,58,59,64,76,56,42,55,89,44,54,90,60,34,46,76,45,81,36,51,69,80,57,54,57,88,39,68,76,32,27,53,51,44,42,65,69,50,32,84,24,29,28,39,35,37,46,52,64,70,57,60,41,42,56,73,57,50,68,62,27,83,50,52,53,36,40,36,40,40,38,83,65,51,89,34,45,39,48,65,54,28,49,76,68,71,28,54,33,29,28,22,78,85,67,77,70,63,53,51,54,43,42,56,42,47,50,21,44,53,36,22,62,36,55,39,43,46,61,33,27,53,35,38,48,70,58,46,60,64,61,75,65,23,61,68,55,34,76,34,29,38,17,27,41,18,74,47,77,60,28,43,53,45,49,49,33,35,42,76,53,34,39,27,44,36,34,32,39,48,100,82,66,44,56,68,57,35,23,51,52,26,44,77,71,76,38,57,72,67,57,39,35,59,40,94,39,70,57,52,32,32,47,65,20,41,31,36,39,44,35,52,79,79,44,88,85,32,48,35,67,41,32,55,71,40,59,68,41,31,37,53,79,14,36,40,36,38,69,51,52,28,56,33,40,30,60,69,46,49,52,54,38,33,61,67,29,47,28,42,29,37,31,37,25,43,55,80,62,71,76,72,57,74,81,34,64,86,34,70,51,71,58,54,42,96,63,20,14,36,69,46,44,41,63,55,48,34,69,41,26,60,61,51,59,53,39,43,48,48,49,40,50,37,52,52,26,51,77,68,72,43,80,64,57,58,60,68,98